Protein AF-A0A8S9ZSS0-F1 (afdb_monomer_lite)

Structure (mmCIF, N/CA/C/O backbone):
data_AF-A0A8S9ZSS0-F1
#
_entry.id   AF-A0A8S9ZSS0-F1
#
loop_
_atom_site.group_PDB
_atom_site.id
_atom_site.type_symbol
_atom_site.label_atom_id
_atom_site.label_alt_id
_atom_site.label_comp_id
_atom_site.label_asym_id
_atom_site.label_entity_id
_atom_site.label_seq_id
_atom_site.pdbx_PDB_ins_code
_atom_site.Cartn_x
_atom_site.Cartn_y
_atom_site.Cartn_z
_atom_site.occupancy
_atom_site.B_iso_or_equiv
_atom_site.auth_seq_id
_atom_site.auth_comp_id
_atom_site.auth_asym_id
_atom_site.auth_atom_id
_atom_site.pdbx_PDB_model_num
ATOM 1 N N . MET A 1 1 ? -9.602 -4.723 23.140 1.00 51.44 1 MET A N 1
ATOM 2 C CA . MET A 1 1 ? -9.458 -6.095 22.594 1.00 51.44 1 MET A CA 1
ATOM 3 C C . MET A 1 1 ? -10.737 -6.659 21.967 1.00 51.44 1 MET A C 1
ATOM 5 O O . MET A 1 1 ? -10.639 -7.654 21.267 1.00 51.44 1 MET A O 1
ATOM 9 N N . GLY A 1 2 ? -11.924 -6.061 22.169 1.00 63.06 2 GLY A N 1
ATOM 10 C CA . GLY A 1 2 ? -13.158 -6.541 21.520 1.00 63.06 2 GLY A CA 1
ATOM 11 C C . GLY A 1 2 ? -13.645 -7.919 21.994 1.00 63.06 2 GLY A C 1
ATOM 12 O O . GLY A 1 2 ? -14.457 -8.534 21.308 1.00 63.06 2 GLY A O 1
ATOM 13 N N . LEU A 1 3 ? -13.120 -8.388 23.135 1.00 73.75 3 LEU A N 1
ATOM 14 C CA . LEU A 1 3 ? -13.462 -9.658 23.790 1.00 73.75 3 LEU A CA 1
ATOM 15 C C . LEU A 1 3 ? -14.706 -9.527 24.683 1.00 73.75 3 LEU A C 1
ATOM 17 O O . LEU A 1 3 ? -15.488 -10.463 24.804 1.00 73.75 3 LEU A O 1
ATOM 21 N N . PHE A 1 4 ? -14.902 -8.348 25.273 1.00 79.50 4 PHE A N 1
ATOM 22 C CA . PHE A 1 4 ? -16.039 -8.028 26.132 1.00 79.50 4 PHE A CA 1
ATOM 23 C C . PHE A 1 4 ? -16.965 -7.051 25.411 1.00 79.50 4 PHE A C 1
ATOM 25 O O . PHE A 1 4 ? -16.493 -6.122 24.754 1.00 79.50 4 PHE A O 1
ATOM 32 N N . GLU A 1 5 ? -18.267 -7.274 25.540 1.00 78.62 5 GLU A N 1
ATOM 33 C CA . GLU A 1 5 ? -19.322 -6.388 25.039 1.00 78.62 5 GLU A CA 1
ATOM 34 C C . GLU A 1 5 ? -19.469 -5.162 25.948 1.00 78.62 5 GLU A C 1
ATOM 36 O O . GLU A 1 5 ? -19.600 -4.034 25.480 1.00 78.62 5 GLU A O 1
ATOM 41 N N . VAL A 1 6 ? -19.357 -5.379 27.262 1.00 78.44 6 VAL A N 1
ATOM 42 C CA . VAL A 1 6 ? -19.409 -4.329 28.281 1.00 78.44 6 VAL A CA 1
ATOM 43 C C . VAL A 1 6 ? -18.230 -4.504 29.229 1.00 78.44 6 VAL A C 1
ATOM 45 O O . VAL A 1 6 ? -17.994 -5.597 29.736 1.00 78.44 6 VAL A O 1
ATOM 48 N N . CYS A 1 7 ? -17.502 -3.422 29.496 1.00 80.88 7 CYS A N 1
ATOM 49 C CA . CYS A 1 7 ? -16.501 -3.348 30.556 1.00 80.88 7 CYS A CA 1
ATOM 50 C C . CYS A 1 7 ? -16.745 -2.057 31.339 1.00 80.88 7 CYS A C 1
ATOM 52 O O . CYS A 1 7 ? -16.500 -0.966 30.826 1.00 80.88 7 CYS A O 1
ATOM 54 N N . LYS A 1 8 ? -17.296 -2.175 32.551 1.00 83.50 8 LYS A N 1
ATOM 55 C CA . LYS A 1 8 ? -17.621 -1.032 33.412 1.00 83.50 8 LYS A CA 1
ATOM 56 C C . LYS A 1 8 ? -16.715 -1.042 34.644 1.00 83.50 8 LYS A C 1
ATOM 58 O O . LYS A 1 8 ? -16.839 -1.964 35.457 1.00 83.50 8 LYS A O 1
ATOM 63 N N . PRO A 1 9 ? -15.823 -0.050 34.809 1.00 86.06 9 PRO A N 1
ATOM 64 C CA . PRO A 1 9 ? -15.113 0.135 36.064 1.00 86.06 9 PRO A CA 1
ATOM 65 C C . PRO A 1 9 ? -16.071 0.713 37.111 1.00 86.06 9 PRO A C 1
ATOM 67 O O . PRO A 1 9 ? -16.811 1.657 36.839 1.00 86.06 9 PRO A O 1
ATOM 70 N N . LYS A 1 10 ? -16.056 0.152 38.315 1.00 81.88 10 LYS A N 1
ATOM 71 C CA . LYS A 1 10 ? -16.671 0.725 39.512 1.00 81.88 10 LYS A CA 1
ATOM 72 C C . LYS A 1 10 ? -15.552 1.061 40.480 1.00 81.88 10 LYS A C 1
ATOM 74 O O . LYS A 1 10 ? -14.814 0.166 40.886 1.00 81.88 10 LYS A O 1
ATOM 79 N N . ILE A 1 11 ? -15.414 2.340 40.797 1.00 83.38 11 ILE A N 1
ATOM 80 C CA . ILE A 1 11 ? -14.416 2.833 41.741 1.00 83.38 11 ILE A CA 1
ATOM 81 C C . ILE A 1 11 ? -15.140 3.054 43.061 1.00 83.38 11 ILE A C 1
ATOM 83 O O . ILE A 1 11 ? -16.063 3.861 43.132 1.00 83.38 11 ILE A O 1
ATOM 87 N N . ASP A 1 12 ? -14.752 2.292 44.072 1.00 77.75 12 ASP A N 1
ATOM 88 C CA . ASP A 1 12 ? -15.208 2.461 45.441 1.00 77.75 12 ASP A CA 1
ATOM 89 C C . ASP A 1 12 ? -14.224 3.378 46.174 1.00 77.75 12 ASP A C 1
ATOM 91 O O . ASP A 1 12 ? -13.022 3.098 46.212 1.00 77.75 12 ASP A O 1
ATOM 95 N N . VAL A 1 13 ? -14.743 4.492 46.689 1.00 78.69 13 VAL A N 1
ATOM 96 C CA . VAL A 1 13 ? -13.992 5.588 47.330 1.00 78.69 13 VAL A CA 1
ATOM 97 C C . VAL A 1 13 ? -14.312 5.650 48.832 1.00 78.69 13 VAL A C 1
ATOM 99 O O . VAL A 1 13 ? -14.089 6.658 49.489 1.00 78.69 13 VAL A O 1
ATOM 102 N N . SER A 1 14 ? -14.889 4.591 49.404 1.00 73.12 14 SER A N 1
ATOM 103 C CA . SER A 1 14 ? -15.323 4.589 50.806 1.00 73.12 14 SER A CA 1
ATOM 104 C C . SER A 1 14 ? -14.174 4.673 51.827 1.00 73.12 14 SER A C 1
ATOM 106 O O . SER A 1 14 ? -14.434 4.878 53.010 1.00 73.12 14 SER A O 1
ATOM 108 N N . GLY A 1 15 ? -12.917 4.482 51.407 1.00 70.19 15 GLY A N 1
ATOM 109 C CA . GLY A 1 15 ? -11.730 4.586 52.257 1.00 70.19 15 GLY A CA 1
ATOM 110 C C . GLY A 1 15 ? -11.147 6.003 52.304 1.00 70.19 15 GLY A C 1
ATOM 111 O O . GLY A 1 15 ? -11.120 6.709 51.303 1.00 70.19 15 GLY A O 1
ATOM 112 N N . VAL A 1 16 ? -10.616 6.406 53.465 1.00 67.38 16 VAL A N 1
ATOM 113 C CA . VAL A 1 16 ? -9.986 7.729 53.685 1.00 67.38 16 VAL A CA 1
ATOM 114 C C . VAL A 1 16 ? -8.688 7.903 52.867 1.00 67.38 16 VAL A C 1
ATOM 116 O O . VAL A 1 16 ? -8.303 9.028 52.556 1.00 67.38 16 VAL A O 1
ATOM 119 N N . SER A 1 17 ? -8.038 6.800 52.472 1.00 70.12 17 SER A N 1
ATOM 120 C CA . SER A 1 17 ? -6.813 6.774 51.649 1.00 70.12 17 SER A CA 1
ATOM 121 C C . SER A 1 17 ? -6.786 5.687 50.564 1.00 70.12 17 SER A C 1
ATOM 123 O O . SER A 1 17 ? -5.864 5.667 49.749 1.00 70.12 17 SER A O 1
ATOM 125 N N . ASP A 1 18 ? -7.783 4.798 50.534 1.00 75.44 18 ASP A N 1
ATOM 126 C CA . ASP A 1 18 ? -7.741 3.557 49.760 1.00 75.44 18 ASP A CA 1
ATOM 127 C C . ASP A 1 18 ? -8.903 3.512 48.763 1.00 75.44 18 ASP A C 1
ATOM 129 O O . ASP A 1 18 ? -10.058 3.748 49.121 1.00 75.44 18 ASP A O 1
ATOM 133 N N . TYR A 1 19 ? -8.594 3.166 47.511 1.00 79.25 19 TYR A N 1
ATOM 134 C CA . TYR A 1 19 ? -9.567 3.039 46.427 1.00 79.25 19 TYR A CA 1
ATOM 135 C C . TYR A 1 19 ? -9.617 1.588 45.945 1.00 79.25 19 TYR A C 1
ATOM 137 O O . TYR A 1 19 ? -8.583 0.998 45.629 1.00 79.25 19 TYR A O 1
ATOM 145 N N . SER A 1 20 ? -10.816 1.014 45.825 1.00 79.31 20 SER A N 1
ATOM 146 C CA . SER A 1 20 ? -11.012 -0.300 45.200 1.00 79.31 20 SER A CA 1
ATOM 147 C C . SER A 1 20 ? -11.605 -0.128 43.807 1.00 79.31 20 SER A C 1
ATOM 149 O O . SER A 1 20 ? -12.671 0.461 43.651 1.00 79.31 20 SER A O 1
ATOM 151 N N . VAL A 1 21 ? -10.943 -0.659 42.776 1.00 83.25 21 VAL A N 1
ATOM 152 C CA . VAL A 1 21 ? -11.470 -0.645 41.403 1.00 83.25 21 VAL A CA 1
ATOM 153 C C . VAL A 1 21 ? -11.973 -2.040 41.043 1.00 83.25 21 VAL A C 1
ATOM 155 O O . VAL A 1 21 ? -11.189 -2.969 40.859 1.00 83.25 21 VAL A O 1
ATOM 158 N N . LYS A 1 22 ? -13.292 -2.196 40.916 1.00 83.19 22 LYS A N 1
ATOM 159 C CA . LYS A 1 22 ? -13.945 -3.436 40.477 1.00 83.19 22 LYS A CA 1
ATOM 160 C C . LYS A 1 22 ? -14.383 -3.304 39.024 1.00 83.19 22 LYS A C 1
ATOM 162 O O . LYS A 1 22 ? -15.213 -2.461 38.696 1.00 83.19 22 LYS A O 1
ATOM 167 N N . PHE A 1 23 ? -13.884 -4.168 38.148 1.00 85.62 23 PHE A N 1
ATOM 168 C CA . PHE A 1 23 ? -14.347 -4.237 36.762 1.00 85.62 23 PHE A CA 1
ATOM 169 C C . PHE A 1 23 ? -15.504 -5.230 36.648 1.00 85.62 23 PHE A C 1
ATOM 171 O O . PHE A 1 23 ? -15.343 -6.414 36.928 1.00 85.62 23 PHE A O 1
ATOM 178 N N . THR A 1 24 ? -16.678 -4.756 36.230 1.00 85.50 24 THR A N 1
ATOM 179 C CA . THR A 1 24 ? -17.786 -5.630 35.820 1.00 85.50 24 THR A CA 1
ATOM 180 C C . THR A 1 24 ? -17.705 -5.816 34.310 1.00 85.50 24 THR A C 1
ATOM 182 O O . THR A 1 24 ? -17.821 -4.838 33.565 1.00 85.50 24 THR A O 1
ATOM 185 N N . VAL A 1 25 ? -17.482 -7.051 33.858 1.00 86.75 25 VAL A N 1
ATOM 186 C CA . VAL A 1 25 ? -17.326 -7.383 32.436 1.00 86.75 25 VAL A CA 1
ATOM 187 C C . VAL A 1 25 ? -18.418 -8.338 31.967 1.00 86.75 25 VAL A C 1
ATOM 189 O O . VAL A 1 25 ? -18.819 -9.237 32.699 1.00 86.75 25 VAL A O 1
ATOM 192 N N . GLN A 1 26 ? -18.888 -8.145 30.737 1.00 83.81 26 GLN A N 1
ATOM 193 C CA . GLN A 1 26 ? -19.781 -9.063 30.032 1.00 83.81 26 GLN A CA 1
ATOM 194 C C . GLN A 1 26 ? -19.060 -9.569 28.786 1.00 83.81 26 GLN A C 1
ATOM 196 O O . GLN A 1 26 ? -18.655 -8.771 27.936 1.00 83.81 26 GLN A O 1
ATOM 201 N N . GLU A 1 27 ? -18.875 -10.885 28.682 1.00 80.00 27 GLU A N 1
ATOM 202 C CA . GLU A 1 27 ? -18.240 -11.498 27.516 1.00 80.00 27 GLU A CA 1
ATOM 203 C C . GLU A 1 27 ? -19.100 -11.317 26.264 1.00 80.00 27 GLU A C 1
ATOM 205 O O . GLU A 1 27 ? -20.332 -11.325 26.316 1.00 80.00 27 GLU A O 1
ATOM 210 N N . ASN A 1 28 ? -18.437 -11.125 25.125 1.00 77.50 28 ASN A N 1
ATOM 211 C CA . ASN A 1 28 ? -19.121 -11.021 23.851 1.00 77.50 28 ASN A CA 1
ATOM 212 C C . ASN A 1 28 ? -19.767 -12.368 23.482 1.00 77.50 28 ASN A C 1
ATOM 214 O O . ASN A 1 28 ? -19.081 -13.339 23.163 1.00 77.50 28 ASN A O 1
ATOM 218 N N . LYS A 1 29 ? -21.104 -12.399 23.460 1.00 70.25 29 LYS A N 1
ATOM 219 C CA . LYS A 1 29 ? -21.906 -13.597 23.157 1.00 70.25 29 LYS A CA 1
ATOM 220 C C . LYS A 1 29 ? -21.751 -14.103 21.716 1.00 70.25 29 LYS A C 1
ATOM 222 O O . LYS A 1 29 ? -22.161 -15.221 21.421 1.00 70.25 29 LYS A O 1
ATOM 227 N N . ARG A 1 30 ? -21.171 -13.302 20.810 1.00 69.56 30 ARG A N 1
ATOM 228 C CA . ARG A 1 30 ? -20.897 -13.671 19.410 1.00 69.56 30 ARG A CA 1
ATOM 229 C C . ARG A 1 30 ? -19.385 -13.798 19.184 1.00 69.56 30 ARG A C 1
ATOM 231 O O . ARG A 1 30 ? -18.750 -12.837 18.739 1.00 69.56 30 ARG A O 1
ATOM 238 N N . PRO A 1 31 ? -18.784 -14.969 19.468 1.00 71.19 31 PRO A N 1
ATOM 239 C CA . PRO A 1 31 ? -17.342 -15.166 19.328 1.00 71.19 31 PRO A CA 1
ATOM 240 C C . PRO A 1 31 ? -16.890 -15.231 17.864 1.00 71.19 31 PRO A C 1
ATOM 242 O O . PRO A 1 31 ? -15.701 -15.074 17.594 1.00 71.19 31 PRO A O 1
ATOM 245 N N . VAL A 1 32 ? -17.816 -15.456 16.924 1.00 83.56 32 VAL A N 1
ATOM 246 C CA . VAL A 1 32 ? -17.551 -15.503 15.482 1.00 83.56 32 VAL A CA 1
ATOM 247 C C . VAL A 1 32 ? -18.077 -14.232 14.816 1.00 83.56 32 VAL A C 1
ATOM 249 O O . VAL A 1 32 ? -19.241 -13.870 14.977 1.00 83.56 32 VAL A O 1
ATOM 252 N N . LYS A 1 33 ? -17.210 -13.568 14.053 1.00 85.75 33 LYS A N 1
ATOM 253 C CA . LYS A 1 33 ? -17.504 -12.398 13.227 1.00 85.75 33 LYS A CA 1
ATOM 254 C C . LYS A 1 33 ? -17.324 -12.775 11.764 1.00 85.75 33 LYS A C 1
ATOM 256 O O . LYS A 1 33 ? -16.240 -13.197 11.368 1.00 85.75 33 LYS A O 1
ATOM 261 N N . LEU A 1 34 ? -18.386 -12.619 10.987 1.00 85.50 34 LEU A N 1
ATOM 262 C CA . LEU A 1 34 ? -18.379 -12.785 9.540 1.00 85.50 34 LEU A CA 1
ATOM 263 C C . LEU A 1 34 ? -18.427 -11.398 8.911 1.00 85.50 34 LEU A C 1
ATOM 265 O O . LEU A 1 34 ? -19.345 -10.632 9.188 1.00 85.50 34 LEU A O 1
ATOM 269 N N . ASN A 1 35 ? -17.437 -11.089 8.085 1.00 79.44 35 ASN A N 1
ATOM 270 C CA . ASN A 1 35 ? -17.334 -9.829 7.371 1.00 79.44 35 ASN A CA 1
ATOM 271 C C . ASN A 1 35 ? -17.254 -10.122 5.877 1.00 79.44 35 ASN A C 1
ATOM 273 O O . ASN A 1 35 ? -16.464 -10.959 5.450 1.00 79.44 35 ASN A O 1
ATOM 277 N N . ILE A 1 36 ? -18.033 -9.403 5.082 1.00 76.94 36 ILE A N 1
ATOM 278 C CA . ILE A 1 36 ? -17.883 -9.390 3.629 1.00 76.94 36 ILE A CA 1
ATOM 279 C C . ILE A 1 36 ? -17.089 -8.131 3.288 1.00 76.94 36 ILE A C 1
ATOM 281 O O . ILE A 1 36 ? -17.437 -7.035 3.727 1.00 76.94 36 ILE A O 1
ATOM 285 N N . LYS A 1 37 ? -15.996 -8.291 2.545 1.00 66.88 37 LYS A N 1
ATOM 286 C CA . LYS A 1 37 ? -15.116 -7.209 2.111 1.00 66.88 37 LYS A CA 1
ATOM 287 C C . LYS A 1 37 ? -15.074 -7.211 0.590 1.00 66.88 37 LYS A C 1
ATOM 289 O O . LYS A 1 37 ? -14.599 -8.163 -0.008 1.00 66.88 37 LYS A O 1
ATOM 294 N N . MET A 1 38 ? -15.538 -6.145 -0.044 1.00 62.72 38 MET A N 1
ATOM 295 C CA . MET A 1 38 ? -15.052 -5.806 -1.385 1.00 62.72 38 MET A CA 1
ATOM 296 C C . MET A 1 38 ? -13.798 -4.942 -1.221 1.00 62.72 38 MET A C 1
ATOM 298 O O . MET A 1 38 ? -13.635 -4.344 -0.162 1.00 62.72 38 MET A O 1
ATOM 302 N N . GLU A 1 39 ? -12.888 -4.940 -2.187 1.00 59.22 39 GLU A N 1
ATOM 303 C CA . GLU A 1 39 ? -11.646 -4.158 -2.212 1.00 59.22 39 GLU A CA 1
ATOM 304 C C . GLU A 1 39 ? -11.293 -3.852 -3.673 1.00 59.22 39 GLU A C 1
ATOM 306 O O . GLU A 1 39 ? -11.527 -4.680 -4.545 1.00 59.22 39 GLU A O 1
ATOM 311 N N . MET A 1 40 ? -10.768 -2.666 -3.987 1.00 55.16 40 MET A N 1
ATOM 312 C CA . MET A 1 40 ? -10.372 -2.314 -5.358 1.00 55.16 40 MET A CA 1
ATOM 313 C C . MET A 1 40 ? -8.901 -1.940 -5.425 1.00 55.16 40 MET A C 1
ATOM 315 O O . MET A 1 40 ? -8.552 -0.809 -5.101 1.00 55.16 40 MET A O 1
ATOM 319 N N . LYS A 1 41 ? -8.052 -2.837 -5.928 1.00 58.22 41 LYS A N 1
ATOM 320 C CA . LYS A 1 41 ? -6.620 -2.591 -6.114 1.00 58.22 41 LYS A CA 1
ATOM 321 C C . LYS A 1 41 ? -6.378 -1.298 -6.897 1.00 58.22 41 LYS A C 1
ATOM 323 O O . LYS A 1 41 ? -7.167 -0.901 -7.753 1.00 58.22 41 LYS A O 1
ATOM 328 N N . THR A 1 42 ? -5.225 -0.679 -6.668 1.00 49.19 42 THR A N 1
ATOM 329 C CA . THR A 1 42 ? -4.750 0.541 -7.346 1.00 49.19 42 THR A CA 1
ATOM 330 C C . THR A 1 42 ? -4.756 0.441 -8.871 1.00 49.19 42 THR A C 1
ATOM 332 O O . THR A 1 42 ? -4.948 1.426 -9.574 1.00 49.19 42 THR A O 1
ATOM 335 N N . SER A 1 43 ? -4.592 -0.775 -9.387 1.00 51.66 43 SER A N 1
ATOM 336 C CA . SER A 1 43 ? -4.699 -1.116 -10.802 1.00 51.66 43 SER A CA 1
ATOM 337 C C . SER A 1 43 ? -6.138 -0.998 -11.347 1.00 51.66 43 SER A C 1
ATOM 339 O O . SER A 1 43 ? -6.371 -1.073 -12.552 1.00 51.66 43 SER A O 1
ATOM 341 N N . GLY A 1 44 ? -7.143 -0.819 -10.495 1.00 56.12 44 GLY A N 1
ATOM 342 C CA . GLY A 1 44 ? -8.560 -0.853 -10.848 1.00 56.12 44 GLY A CA 1
ATOM 343 C C . GLY A 1 44 ? -9.133 -2.269 -10.938 1.00 56.12 44 GLY A C 1
ATOM 344 O O . GLY A 1 44 ? -10.189 -2.448 -11.548 1.00 56.12 44 GLY A O 1
ATOM 345 N N . ASP A 1 45 ? -8.447 -3.280 -10.399 1.00 63.00 45 ASP A N 1
ATOM 346 C CA . ASP A 1 45 ? -9.023 -4.616 -10.194 1.00 63.00 45 ASP A CA 1
ATOM 347 C C . ASP A 1 45 ? -9.901 -4.603 -8.947 1.00 63.00 45 ASP A C 1
ATOM 349 O O . ASP A 1 45 ? -9.551 -3.968 -7.961 1.00 63.00 45 ASP A O 1
ATOM 353 N N . THR A 1 46 ? -11.068 -5.243 -9.001 1.00 65.00 46 THR A N 1
ATOM 354 C CA . THR A 1 46 ? -11.947 -5.368 -7.832 1.00 65.00 46 THR A CA 1
ATOM 355 C C . THR A 1 46 ? -11.876 -6.787 -7.314 1.00 65.00 46 THR A C 1
ATOM 357 O O . THR A 1 46 ? -12.183 -7.699 -8.073 1.00 65.00 46 THR A O 1
ATOM 360 N N . ASP A 1 47 ? -11.565 -6.951 -6.039 1.00 71.31 47 ASP A N 1
ATOM 361 C CA . ASP A 1 47 ? -11.598 -8.211 -5.320 1.00 71.31 47 ASP A CA 1
ATOM 362 C C . ASP A 1 47 ? -12.816 -8.219 -4.388 1.00 71.31 47 ASP A C 1
ATOM 364 O O . ASP A 1 47 ? -13.104 -7.247 -3.693 1.00 71.31 47 ASP A O 1
ATOM 368 N N . ALA A 1 48 ? -13.566 -9.312 -4.377 1.00 78.81 48 ALA A N 1
ATOM 369 C CA . ALA A 1 48 ? -14.628 -9.562 -3.412 1.00 78.81 48 ALA A CA 1
ATOM 370 C C . ALA A 1 48 ? -14.207 -10.716 -2.511 1.00 78.81 48 ALA A C 1
ATOM 372 O O . ALA A 1 48 ? -13.685 -11.722 -2.987 1.00 78.81 48 ALA A O 1
ATOM 373 N N . GLY A 1 49 ? -14.425 -10.583 -1.212 1.00 81.94 49 GLY A N 1
ATOM 374 C CA . GLY A 1 49 ? -13.972 -11.549 -0.236 1.00 81.94 49 GLY A CA 1
ATOM 375 C C . GLY A 1 49 ? -14.841 -11.638 1.003 1.00 81.94 49 GLY A C 1
ATOM 376 O O . GLY A 1 49 ? -15.666 -10.777 1.301 1.00 81.94 49 GLY A O 1
ATOM 377 N N . ILE A 1 50 ? -14.650 -12.734 1.718 1.00 86.50 50 ILE A N 1
ATOM 378 C CA . ILE A 1 50 ? -15.340 -13.088 2.945 1.00 86.50 50 ILE A CA 1
ATOM 379 C C . ILE A 1 50 ? -14.269 -13.406 3.982 1.00 86.50 50 ILE A C 1
ATOM 381 O O . ILE A 1 50 ? -13.332 -14.166 3.731 1.00 86.50 50 ILE A O 1
ATOM 385 N N . THR A 1 51 ? -14.436 -12.826 5.160 1.00 89.38 51 THR A N 1
ATOM 386 C CA . THR A 1 51 ? -13.581 -13.016 6.322 1.00 89.38 51 THR A CA 1
ATOM 387 C C . THR A 1 51 ? -14.411 -13.602 7.453 1.00 89.38 51 THR A C 1
ATOM 389 O O . THR A 1 51 ? -15.395 -13.005 7.886 1.00 89.38 51 THR A O 1
ATOM 392 N N . ALA A 1 52 ? -13.996 -14.750 7.971 1.00 92.12 52 ALA A N 1
ATOM 393 C CA . ALA A 1 52 ? -14.574 -15.375 9.150 1.00 92.12 52 ALA A CA 1
ATOM 394 C C . ALA A 1 52 ? -13.544 -15.363 10.280 1.00 92.12 52 ALA A C 1
ATOM 396 O O . ALA A 1 52 ? -12.542 -16.070 10.219 1.00 92.12 52 ALA A O 1
ATOM 397 N N . ARG A 1 53 ? -13.784 -14.573 11.328 1.00 91.19 53 ARG A N 1
ATOM 398 C CA . ARG A 1 53 ? -12.899 -14.458 12.492 1.00 91.19 53 ARG A CA 1
ATOM 399 C C . ARG A 1 53 ? -13.570 -15.021 13.733 1.00 91.19 53 ARG A C 1
ATOM 401 O O . ARG A 1 53 ? -14.632 -14.546 14.119 1.00 91.19 53 ARG A O 1
ATOM 408 N N . ARG A 1 54 ? -12.916 -15.953 14.421 1.00 90.88 54 ARG A N 1
ATOM 409 C CA . ARG A 1 54 ? -13.294 -16.391 15.768 1.00 90.88 54 ARG A CA 1
ATOM 410 C C . ARG A 1 54 ? -12.317 -15.833 16.792 1.00 90.88 54 ARG A C 1
ATOM 412 O O . ARG A 1 54 ? -11.126 -16.124 16.729 1.00 90.88 54 ARG A O 1
ATOM 419 N N . THR A 1 55 ? -12.818 -15.052 17.741 1.00 88.38 55 THR A N 1
ATOM 420 C CA . THR A 1 55 ? -12.037 -14.522 18.866 1.00 88.38 55 THR A CA 1
ATOM 421 C C . THR A 1 55 ? -12.204 -15.385 20.113 1.00 88.38 55 THR A C 1
ATOM 423 O O . THR A 1 55 ? -13.234 -16.029 20.289 1.00 88.38 55 THR A O 1
ATOM 426 N N . ASN A 1 56 ? -11.209 -15.344 20.993 1.00 85.25 56 ASN A N 1
ATOM 427 C CA . ASN A 1 56 ? -11.155 -16.028 22.281 1.00 85.25 56 ASN A CA 1
ATOM 428 C C . ASN A 1 56 ? -11.277 -17.564 22.224 1.00 85.25 56 ASN A C 1
ATOM 430 O O . ASN A 1 56 ? -12.001 -18.154 23.017 1.00 85.25 56 ASN A O 1
ATOM 434 N N . ILE A 1 57 ? -10.584 -18.235 21.294 1.00 86.12 57 ILE A N 1
ATOM 435 C CA . ILE A 1 57 ? -10.761 -19.689 21.060 1.00 86.12 57 ILE A CA 1
ATOM 436 C C . ILE A 1 57 ? -10.510 -20.527 22.323 1.00 86.12 57 ILE A C 1
ATOM 438 O O . ILE A 1 57 ? -11.274 -21.449 22.595 1.00 86.12 57 ILE A O 1
ATOM 442 N N . PHE A 1 58 ? -9.464 -20.195 23.087 1.00 85.62 58 PHE A N 1
ATOM 443 C CA . PHE A 1 58 ? -9.063 -20.923 24.296 1.00 85.62 58 PHE A CA 1
ATOM 444 C C . PHE A 1 58 ? -9.260 -20.109 25.583 1.00 85.62 58 PHE A C 1
ATOM 446 O O . PHE A 1 58 ? -8.675 -20.435 26.615 1.00 85.62 58 PHE A O 1
ATOM 453 N N . GLY A 1 59 ? -10.040 -19.025 25.536 1.00 82.44 59 GLY A N 1
ATOM 454 C CA . GLY A 1 59 ? -10.275 -18.173 26.705 1.00 82.44 59 GLY A CA 1
ATOM 455 C C . GLY A 1 59 ? -9.102 -17.259 27.094 1.00 82.44 59 GLY A C 1
ATOM 456 O O . GLY A 1 59 ? -9.166 -16.617 28.139 1.00 82.44 59 GLY A O 1
ATOM 457 N N . ARG A 1 60 ? -8.024 -17.188 26.296 1.00 83.19 60 ARG A N 1
ATOM 458 C CA . ARG A 1 60 ? -6.822 -16.378 26.583 1.00 83.19 60 ARG A CA 1
ATOM 459 C C . ARG A 1 60 ? -6.612 -15.234 25.583 1.00 83.19 60 ARG A C 1
ATOM 461 O O . ARG A 1 60 ? -5.516 -14.686 25.485 1.00 83.19 60 ARG A O 1
ATOM 468 N N . GLY A 1 61 ? -7.654 -14.853 24.843 1.00 82.50 61 GLY A N 1
ATOM 469 C CA . GLY A 1 61 ? -7.603 -13.762 23.867 1.00 82.50 61 GLY A CA 1
ATOM 470 C C . GLY A 1 61 ? -7.019 -14.137 22.500 1.00 82.50 61 GLY A C 1
ATOM 471 O O . GLY A 1 61 ? -6.799 -13.243 21.683 1.00 82.50 61 GLY A O 1
ATOM 472 N N . GLU A 1 62 ? -6.787 -15.426 22.218 1.00 89.81 62 GLU A N 1
ATOM 473 C CA . GLU A 1 62 ? -6.397 -15.888 20.880 1.00 89.81 62 GLU A CA 1
ATOM 474 C C . GLU A 1 62 ? -7.490 -15.626 19.842 1.00 89.81 62 GLU A C 1
ATOM 476 O O . GLU A 1 62 ? -8.680 -15.673 20.157 1.00 89.81 62 GLU A O 1
ATOM 481 N N . PHE A 1 63 ? -7.113 -15.440 18.578 1.00 90.94 63 PHE A N 1
ATOM 482 C CA . PHE A 1 63 ? -8.079 -15.478 17.482 1.00 90.94 63 PHE A CA 1
ATOM 483 C C . PHE A 1 63 ? -7.579 -16.313 16.310 1.00 90.94 63 PHE A C 1
ATOM 485 O O . PHE A 1 63 ? -6.376 -16.417 16.075 1.00 90.94 63 PHE A O 1
ATOM 492 N N . ALA A 1 64 ? -8.526 -16.870 15.562 1.00 94.12 64 ALA A N 1
ATOM 493 C CA . ALA A 1 64 ? -8.287 -17.436 14.245 1.00 94.12 64 ALA A CA 1
ATOM 494 C C . ALA A 1 64 ? -9.166 -16.724 13.223 1.00 94.12 64 ALA A C 1
ATOM 496 O O . ALA A 1 64 ? -10.309 -16.367 13.512 1.00 94.12 64 ALA A O 1
ATOM 497 N N . GLU A 1 65 ? -8.630 -16.516 12.034 1.00 94.06 65 GLU A N 1
ATOM 498 C CA . GLU A 1 65 ? -9.294 -15.845 10.933 1.00 94.06 65 GLU A CA 1
ATOM 499 C C . GLU A 1 65 ? -9.068 -16.614 9.635 1.00 94.06 65 GLU A C 1
ATOM 501 O O . GLU A 1 65 ? -7.939 -16.959 9.295 1.00 94.06 65 GLU A O 1
ATOM 506 N N . LEU A 1 66 ? -10.156 -16.867 8.918 1.00 94.88 66 LEU A N 1
ATOM 507 C CA . LEU A 1 66 ? -10.160 -17.363 7.551 1.00 94.88 66 LEU A CA 1
ATOM 508 C C . LEU A 1 66 ? -10.531 -16.212 6.627 1.00 94.88 66 LEU A C 1
ATOM 510 O O . LEU A 1 66 ? -11.539 -15.546 6.848 1.00 94.88 66 LEU A O 1
ATOM 514 N N . ASN A 1 67 ? -9.733 -16.013 5.590 1.00 92.50 67 ASN A N 1
ATOM 515 C CA . ASN A 1 67 ? -9.919 -14.996 4.570 1.00 92.50 67 ASN A CA 1
ATOM 516 C C . ASN A 1 67 ? -9.972 -15.677 3.208 1.00 92.50 67 ASN A C 1
ATOM 518 O O . ASN A 1 67 ? -9.075 -16.439 2.858 1.00 92.50 67 ASN A O 1
ATOM 522 N N . TYR A 1 68 ? -11.004 -15.385 2.432 1.00 92.12 68 TYR A N 1
ATOM 523 C CA . TYR A 1 68 ? -11.083 -15.756 1.027 1.00 92.12 68 TYR A CA 1
ATOM 524 C C . TYR A 1 68 ? -11.430 -14.511 0.227 1.00 92.12 68 TYR A C 1
ATOM 526 O O . TYR A 1 68 ? -12.412 -13.854 0.552 1.00 92.12 68 TYR A O 1
ATOM 534 N N . SER A 1 69 ? -10.665 -14.180 -0.807 1.00 88.44 69 SER A N 1
ATOM 535 C CA . SER A 1 69 ? -11.014 -13.128 -1.759 1.00 88.44 69 SER A CA 1
ATOM 536 C C . SER A 1 69 ? -10.729 -13.557 -3.192 1.00 88.44 69 SER A C 1
ATOM 538 O O . SER A 1 69 ? -9.838 -14.362 -3.455 1.00 88.44 69 SER A O 1
ATOM 540 N N . LYS A 1 70 ? -11.515 -13.033 -4.130 1.00 86.06 70 LYS A N 1
ATOM 541 C CA . LYS A 1 70 ? -11.422 -13.316 -5.560 1.00 86.06 70 LYS A CA 1
ATOM 542 C C . LYS A 1 70 ? -11.622 -12.039 -6.368 1.00 86.06 70 LYS A C 1
ATOM 544 O O . LYS A 1 70 ? -12.580 -11.303 -6.136 1.00 86.06 70 LYS A O 1
ATOM 549 N N . GLY A 1 71 ? -10.752 -11.821 -7.344 1.00 80.69 71 GLY A N 1
ATOM 550 C CA . GLY A 1 71 ? -10.862 -10.763 -8.333 1.00 80.69 71 GLY A CA 1
ATOM 551 C C . GLY A 1 71 ? -12.025 -10.999 -9.296 1.00 80.69 71 GLY A C 1
ATOM 552 O O . GLY A 1 71 ? -12.235 -12.103 -9.791 1.00 80.69 71 GLY A O 1
ATOM 553 N N . ILE A 1 72 ? -12.793 -9.945 -9.557 1.00 73.50 72 ILE A N 1
ATOM 554 C CA . ILE A 1 72 ? -13.990 -9.947 -10.410 1.00 73.50 72 ILE A CA 1
ATOM 555 C C . ILE A 1 72 ? -13.621 -9.883 -11.903 1.00 73.50 72 ILE A C 1
ATOM 557 O O . ILE A 1 72 ? -14.395 -10.320 -12.748 1.00 73.50 72 ILE A O 1
ATOM 561 N N . LYS A 1 73 ? -12.450 -9.334 -12.245 1.00 70.56 73 LYS A N 1
ATOM 562 C CA . LYS A 1 73 ? -11.977 -9.234 -13.635 1.00 70.56 73 LYS A CA 1
ATOM 563 C C . LYS A 1 73 ? -11.424 -10.565 -14.153 1.00 70.56 73 LYS A C 1
ATOM 565 O O . LYS A 1 73 ? -11.148 -11.471 -13.379 1.00 70.56 73 LYS A O 1
ATOM 570 N N . GLU A 1 74 ? -11.232 -10.653 -15.467 1.00 57.16 74 GLU A N 1
ATOM 571 C CA . GLU A 1 74 ? -10.808 -11.870 -16.178 1.00 57.16 74 GLU A CA 1
ATOM 572 C C . GLU A 1 74 ? -9.433 -12.402 -15.720 1.00 57.16 74 GLU A C 1
ATOM 574 O O . GLU A 1 74 ? -9.257 -13.606 -15.574 1.00 57.16 74 GLU A O 1
ATOM 579 N N . HIS A 1 75 ? -8.506 -11.509 -15.349 1.00 65.19 75 HIS A N 1
ATOM 580 C CA . HIS A 1 75 ? -7.240 -11.838 -14.662 1.00 65.19 75 HIS A CA 1
ATOM 581 C C . HIS A 1 75 ? -7.327 -11.651 -13.135 1.00 65.19 75 HIS A C 1
ATOM 583 O O . HIS A 1 75 ? -6.367 -11.266 -12.466 1.00 65.19 75 HIS A O 1
ATOM 589 N N . GLY A 1 76 ? -8.521 -11.844 -12.580 1.00 66.88 76 GLY A N 1
ATOM 590 C CA . GLY A 1 76 ? -8.817 -11.692 -11.166 1.00 66.88 76 GLY A CA 1
ATOM 591 C C . GLY A 1 76 ? -8.178 -12.803 -10.349 1.00 66.88 76 GLY A C 1
ATOM 592 O O . GLY A 1 76 ? -8.667 -13.932 -10.316 1.00 66.88 76 GLY A O 1
ATOM 593 N N . GLY A 1 77 ? -7.092 -12.460 -9.665 1.00 79.06 77 GLY A N 1
ATOM 594 C CA . GLY A 1 77 ? -6.425 -13.325 -8.705 1.00 79.06 77 GLY A CA 1
ATOM 595 C C . GLY A 1 77 ? -7.348 -13.829 -7.593 1.00 79.06 77 GLY A C 1
ATOM 596 O O . GLY A 1 77 ? -8.389 -13.237 -7.316 1.00 79.06 77 GLY A O 1
ATOM 597 N N . TYR A 1 78 ? -6.977 -14.914 -6.921 1.00 87.12 78 TYR A N 1
ATOM 598 C CA . TYR A 1 78 ? -7.652 -15.350 -5.699 1.00 87.12 78 TYR A CA 1
ATOM 599 C C . TYR A 1 78 ? -6.654 -15.428 -4.552 1.00 87.12 78 TYR A C 1
ATOM 601 O O . TYR A 1 78 ? -5.506 -15.828 -4.739 1.00 87.12 78 TYR A O 1
ATOM 609 N N . ASN A 1 79 ? -7.123 -15.084 -3.361 1.00 89.19 79 ASN A N 1
ATOM 610 C CA . ASN A 1 79 ? -6.381 -15.181 -2.122 1.00 89.19 79 ASN A CA 1
ATOM 611 C C . ASN A 1 79 ? -7.180 -16.037 -1.142 1.00 89.19 79 ASN A C 1
ATOM 613 O O . ASN A 1 79 ? -8.362 -15.802 -0.899 1.00 89.19 79 ASN A O 1
ATOM 617 N N . PHE A 1 80 ? -6.531 -17.040 -0.578 1.00 93.31 80 PHE A N 1
ATOM 618 C CA . PHE A 1 80 ? -7.044 -17.831 0.522 1.00 93.31 80 PHE A CA 1
ATOM 619 C C . PHE A 1 80 ? -6.024 -17.782 1.650 1.00 93.31 80 PHE A C 1
ATOM 621 O O . PHE A 1 80 ? -4.873 -18.153 1.448 1.00 93.31 80 PHE A O 1
ATOM 628 N N . GLY A 1 81 ? -6.438 -17.353 2.836 1.00 94.12 81 GLY A N 1
ATOM 629 C CA . GLY A 1 81 ? -5.559 -17.179 3.981 1.00 94.12 81 GLY A CA 1
ATOM 630 C C . GLY A 1 81 ? -6.177 -17.697 5.269 1.00 94.12 81 GLY A C 1
ATOM 631 O O . GLY A 1 81 ? -7.340 -17.441 5.565 1.00 94.12 81 GLY A O 1
ATOM 632 N N . PHE A 1 82 ? -5.373 -18.375 6.073 1.00 96.44 82 PHE A N 1
ATOM 633 C CA . PHE A 1 82 ? -5.650 -18.691 7.463 1.00 96.44 82 PHE A CA 1
ATOM 634 C C . PHE A 1 82 ? -4.664 -17.937 8.351 1.00 96.44 82 PHE A C 1
ATOM 636 O O . PHE A 1 82 ? -3.458 -17.967 8.129 1.00 96.44 82 PHE A O 1
ATOM 643 N N . THR A 1 83 ? -5.176 -17.262 9.368 1.00 95.62 83 THR A N 1
ATOM 644 C CA . THR A 1 83 ? -4.394 -16.505 10.342 1.00 95.62 83 THR A CA 1
ATOM 645 C C . THR A 1 83 ? -4.736 -16.984 11.739 1.00 95.62 83 THR A C 1
ATOM 647 O O . THR A 1 83 ? -5.904 -17.000 12.108 1.00 95.62 83 THR A O 1
ATOM 650 N N . ALA A 1 84 ? -3.730 -17.305 12.544 1.00 95.38 84 ALA A N 1
ATOM 651 C CA . ALA A 1 84 ? -3.875 -17.577 13.966 1.00 95.38 84 ALA A CA 1
ATOM 652 C C . ALA A 1 84 ? -2.988 -16.622 14.767 1.00 95.38 84 ALA A C 1
ATOM 654 O O . ALA A 1 84 ? -1.800 -16.485 14.479 1.00 95.38 84 ALA A O 1
ATOM 655 N N . LEU A 1 85 ? -3.552 -15.975 15.786 1.00 92.75 85 LEU A N 1
ATOM 656 C CA . LEU A 1 85 ? -2.827 -15.096 16.699 1.00 92.75 85 LEU A CA 1
ATOM 657 C C . LEU A 1 85 ? -2.911 -15.635 18.121 1.00 92.75 85 LEU A C 1
ATOM 659 O O . LEU A 1 85 ? -4.003 -15.894 18.633 1.00 92.75 85 LEU A O 1
ATOM 663 N N . LYS A 1 86 ? -1.755 -15.713 18.783 1.00 92.31 86 LYS A N 1
ATOM 664 C CA . LYS A 1 86 ? -1.638 -15.996 20.210 1.00 92.31 86 LYS A CA 1
ATOM 665 C C . LYS A 1 86 ? -0.960 -14.819 20.924 1.00 92.31 86 LYS A C 1
ATOM 667 O O . LYS A 1 86 ? 0.219 -14.565 20.673 1.00 92.31 86 LYS A O 1
ATOM 672 N N . PRO A 1 87 ? -1.667 -14.090 21.804 1.00 88.56 87 PRO A N 1
ATOM 673 C CA . PRO A 1 87 ? -1.036 -13.069 22.627 1.00 88.56 87 PRO A CA 1
ATOM 674 C C . PRO A 1 87 ? -0.211 -13.725 23.741 1.00 88.56 87 PRO A C 1
ATOM 676 O O . PRO A 1 87 ? -0.608 -14.758 24.289 1.00 88.56 87 PRO A O 1
ATOM 679 N N . PHE A 1 88 ? 0.924 -13.127 24.095 1.00 84.94 88 PHE A N 1
ATOM 680 C CA . PHE A 1 88 ? 1.635 -13.503 25.311 1.00 84.94 88 PHE A CA 1
ATOM 681 C C . PHE A 1 88 ? 0.996 -12.766 26.488 1.00 84.94 88 PHE A C 1
ATOM 683 O O . PHE A 1 88 ? 0.830 -11.548 26.472 1.00 84.94 88 PHE A O 1
ATOM 690 N N . LEU A 1 89 ? 0.570 -13.525 27.495 1.00 72.69 89 LEU A N 1
ATOM 691 C CA . LEU A 1 89 ? -0.007 -12.973 28.715 1.00 72.69 89 LEU A CA 1
ATOM 692 C C . LEU A 1 89 ? 1.141 -12.641 29.674 1.00 72.69 89 LEU A C 1
ATOM 694 O O . LEU A 1 89 ? 1.867 -13.541 30.092 1.00 72.69 89 LEU A O 1
ATOM 698 N N . GLY A 1 90 ? 1.320 -11.363 30.006 1.00 66.19 90 GLY A N 1
ATOM 699 C CA . GLY A 1 90 ? 2.392 -10.903 30.884 1.00 66.19 90 GLY A CA 1
ATOM 700 C C . GLY A 1 90 ? 2.383 -9.389 31.107 1.00 66.19 90 GLY A C 1
ATOM 701 O O . GLY A 1 90 ? 1.541 -8.669 30.574 1.00 66.19 90 GLY A O 1
ATOM 702 N N . TRP A 1 91 ? 3.335 -8.924 31.917 1.00 59.25 91 TRP A N 1
ATOM 703 C CA . TRP A 1 91 ? 3.621 -7.511 32.203 1.00 59.25 91 TRP A CA 1
ATOM 704 C C . TRP A 1 91 ? 4.257 -6.780 31.007 1.00 59.25 91 TRP A C 1
ATOM 706 O O . TRP A 1 91 ? 4.233 -5.550 30.938 1.00 59.25 91 TRP A O 1
ATOM 716 N N . GLU A 1 92 ? 4.791 -7.532 30.043 1.00 55.56 92 GLU A N 1
ATOM 717 C CA . GLU A 1 92 ? 5.304 -7.004 28.785 1.00 55.56 92 GLU A CA 1
ATOM 718 C C . GLU A 1 92 ? 4.149 -6.539 27.885 1.00 55.56 92 GLU A C 1
ATOM 720 O O . GLU A 1 92 ? 3.224 -7.283 27.554 1.00 55.56 92 GLU A O 1
ATOM 725 N N . LYS A 1 93 ? 4.195 -5.259 27.499 1.00 59.41 93 LYS A N 1
ATOM 726 C CA . LYS A 1 93 ? 3.172 -4.578 26.697 1.00 59.41 93 LYS A CA 1
ATOM 727 C C . LYS A 1 93 ? 2.927 -5.302 25.361 1.00 59.41 93 LYS A C 1
ATOM 729 O O . LYS A 1 93 ? 3.717 -5.166 24.435 1.00 59.41 93 LYS A O 1
ATOM 734 N N . TYR A 1 94 ? 1.775 -5.966 25.240 1.00 66.56 94 TYR A N 1
ATOM 735 C CA . TYR A 1 94 ? 1.141 -6.426 23.991 1.00 66.56 94 TYR A CA 1
ATOM 736 C C . TYR A 1 94 ? 2.046 -7.192 23.007 1.00 66.56 94 TYR A C 1
ATOM 738 O O . TYR A 1 94 ? 1.927 -7.009 21.790 1.00 66.56 94 TYR A O 1
ATOM 746 N N . SER A 1 95 ? 2.921 -8.067 23.503 1.00 85.06 95 SER A N 1
ATOM 747 C CA . SER A 1 95 ? 3.638 -9.000 22.636 1.00 85.06 95 SER A CA 1
ATOM 748 C C . SER A 1 95 ? 2.710 -10.125 22.158 1.00 85.06 95 SER A C 1
ATOM 750 O O . SER A 1 95 ? 1.809 -10.583 22.868 1.00 85.06 95 SER A O 1
ATOM 752 N N . ASN A 1 96 ? 2.871 -10.557 20.910 1.00 90.06 96 ASN A N 1
ATOM 753 C CA . ASN A 1 96 ? 2.087 -11.656 20.350 1.00 90.06 96 ASN A CA 1
ATOM 754 C C . ASN A 1 96 ? 2.863 -12.405 19.269 1.00 90.06 96 ASN A C 1
ATOM 756 O O . ASN A 1 96 ? 3.792 -11.872 18.662 1.00 90.06 96 ASN A O 1
ATOM 760 N N . ILE A 1 97 ? 2.450 -13.645 19.031 1.00 93.31 97 ILE A N 1
ATOM 761 C CA . ILE A 1 97 ? 2.899 -14.443 17.899 1.00 93.31 97 ILE A CA 1
ATOM 762 C C . ILE A 1 97 ? 1.726 -14.679 16.954 1.00 93.31 97 ILE A C 1
ATOM 764 O O . ILE A 1 97 ? 0.601 -14.967 17.371 1.00 93.31 97 ILE A O 1
ATOM 768 N N . THR A 1 98 ? 2.000 -14.535 15.669 1.00 94.69 98 THR A N 1
ATOM 769 C CA . THR A 1 98 ? 1.033 -14.682 14.587 1.00 94.69 98 THR A CA 1
ATOM 770 C C . THR A 1 98 ? 1.563 -15.671 13.572 1.00 94.69 98 THR A C 1
ATOM 772 O O . THR A 1 98 ? 2.722 -15.599 13.178 1.00 94.69 98 THR A O 1
ATOM 775 N N . ALA A 1 99 ? 0.721 -16.613 13.173 1.00 96.62 99 ALA A N 1
ATOM 776 C CA . ALA A 1 99 ? 0.996 -17.553 12.103 1.00 96.62 99 ALA A CA 1
ATOM 777 C C . ALA A 1 99 ? -0.019 -17.309 10.988 1.00 96.62 99 ALA A C 1
ATOM 779 O O . ALA A 1 99 ? -1.226 -17.328 11.226 1.00 96.62 99 ALA A O 1
ATOM 780 N N . HIS A 1 100 ? 0.476 -17.075 9.781 1.00 96.31 100 HIS A N 1
ATOM 781 C CA . HIS A 1 100 ? -0.319 -16.823 8.592 1.00 96.31 100 HIS A CA 1
ATOM 782 C C . HIS A 1 100 ? 0.053 -17.852 7.529 1.00 96.31 100 HIS A C 1
ATOM 784 O O . HIS A 1 100 ? 1.215 -17.969 7.151 1.00 96.31 100 HIS A O 1
ATOM 790 N N . LEU A 1 101 ? -0.929 -18.598 7.044 1.00 97.19 101 LEU A N 1
ATOM 791 C CA . LEU A 1 101 ? -0.794 -19.509 5.915 1.00 97.19 101 LEU A CA 1
ATOM 792 C C . LEU A 1 101 ? -1.663 -18.961 4.800 1.00 97.19 101 LEU A C 1
ATOM 794 O O . LEU A 1 101 ? -2.859 -18.787 5.014 1.00 97.19 101 LEU A O 1
ATOM 798 N N . PHE A 1 102 ? -1.101 -18.674 3.634 1.00 94.75 102 PHE A N 1
ATOM 799 C CA . PHE A 1 102 ? -1.901 -18.170 2.528 1.00 94.75 102 PHE A CA 1
ATOM 800 C C . PHE A 1 102 ? -1.469 -18.723 1.180 1.00 94.75 102 PHE A C 1
ATOM 802 O O . PHE A 1 102 ? -0.312 -19.075 0.959 1.00 94.75 102 PHE A O 1
ATOM 809 N N . LYS A 1 103 ? -2.441 -18.786 0.279 1.00 94.88 103 LYS A N 1
ATOM 810 C CA . LYS A 1 103 ? -2.265 -19.030 -1.139 1.00 94.88 103 LYS A CA 1
ATOM 811 C C . LYS A 1 103 ? -2.826 -17.838 -1.884 1.00 94.88 103 LYS A C 1
ATOM 813 O O . LYS A 1 103 ? -4.007 -17.534 -1.740 1.00 94.88 103 LYS A O 1
ATOM 818 N N . ASN A 1 104 ? -1.991 -17.190 -2.673 1.00 91.88 104 ASN A N 1
ATOM 819 C CA . ASN A 1 104 ? -2.347 -15.992 -3.405 1.00 91.88 104 ASN A CA 1
ATOM 820 C C . ASN A 1 104 ? -1.996 -16.145 -4.885 1.00 91.88 104 ASN A C 1
ATOM 822 O O . ASN A 1 104 ? -1.000 -16.772 -5.235 1.00 91.88 104 ASN A O 1
ATOM 826 N N . THR A 1 105 ? -2.829 -15.578 -5.745 1.00 90.56 105 THR A N 1
ATOM 827 C CA . THR A 1 105 ? -2.579 -15.460 -7.181 1.00 90.56 105 THR A CA 1
ATOM 828 C C . THR A 1 105 ? -2.691 -13.994 -7.530 1.00 90.56 105 THR A C 1
ATOM 830 O O . THR A 1 105 ? -3.741 -13.412 -7.282 1.00 90.56 105 THR A O 1
ATOM 833 N N . ASP A 1 106 ? -1.654 -13.402 -8.106 1.00 85.94 106 ASP A N 1
ATOM 834 C CA . ASP A 1 106 ? -1.667 -12.000 -8.519 1.00 85.94 106 ASP A CA 1
ATOM 835 C C . ASP A 1 106 ? -1.178 -11.843 -9.957 1.00 85.94 106 ASP A C 1
ATOM 837 O O . ASP A 1 106 ? -0.220 -12.493 -10.374 1.00 85.94 106 ASP A O 1
ATOM 841 N N . TYR A 1 107 ? -1.816 -10.928 -10.689 1.00 87.75 107 TYR A N 1
ATOM 842 C CA . TYR A 1 107 ? -1.409 -10.535 -12.034 1.00 87.75 107 TYR A CA 1
ATOM 843 C C . TYR A 1 107 ? -0.613 -9.226 -11.996 1.00 87.75 107 TYR A C 1
ATOM 845 O O . TYR A 1 107 ? -1.128 -8.159 -11.645 1.00 87.75 107 TYR A O 1
ATOM 853 N N . TYR A 1 108 ? 0.656 -9.284 -12.395 1.00 88.56 108 TYR A N 1
ATOM 854 C CA . TYR A 1 108 ? 1.534 -8.122 -12.488 1.00 88.56 108 TYR A CA 1
ATOM 855 C C . TYR A 1 108 ? 1.430 -7.474 -13.865 1.00 88.56 108 TYR A C 1
ATOM 857 O O . TYR A 1 108 ? 2.087 -7.892 -14.816 1.00 88.56 108 TYR A O 1
ATOM 865 N N . ARG A 1 109 ? 0.655 -6.392 -13.965 1.00 86.25 109 ARG A N 1
ATOM 866 C CA . ARG A 1 109 ? 0.419 -5.681 -15.235 1.00 86.25 109 ARG A CA 1
ATOM 867 C C . ARG A 1 109 ? 1.681 -5.107 -15.871 1.00 86.25 109 ARG A C 1
ATOM 869 O O . ARG A 1 109 ? 1.844 -5.204 -17.081 1.00 86.25 109 ARG A O 1
ATOM 876 N N . TRP A 1 110 ? 2.587 -4.562 -15.059 1.00 88.56 110 TRP A N 1
ATOM 877 C CA . TRP A 1 110 ? 3.856 -4.001 -15.537 1.00 88.56 110 TRP A CA 1
ATOM 878 C C . TRP A 1 110 ? 4.813 -5.070 -16.086 1.00 88.56 110 TRP A C 1
ATOM 880 O O . TRP A 1 110 ? 5.717 -4.728 -16.838 1.00 88.56 110 TRP A O 1
ATOM 890 N N . ASN A 1 111 ? 4.589 -6.349 -15.764 1.00 89.44 111 ASN A N 1
ATOM 891 C CA . ASN A 1 111 ? 5.347 -7.493 -16.283 1.00 89.44 111 ASN A CA 1
ATOM 892 C C . ASN A 1 111 ? 4.526 -8.387 -17.225 1.00 89.44 111 ASN A C 1
ATOM 894 O O . ASN A 1 111 ? 5.081 -9.329 -17.782 1.00 89.44 111 ASN A O 1
ATOM 898 N N . LYS A 1 112 ? 3.219 -8.119 -17.377 1.00 90.50 112 LYS A N 1
ATOM 899 C CA . LYS A 1 112 ? 2.219 -8.971 -18.047 1.00 90.50 112 LYS A CA 1
ATOM 900 C C . LYS A 1 112 ? 2.319 -10.450 -17.633 1.00 90.50 112 LYS A C 1
ATOM 902 O O . LYS A 1 112 ? 2.322 -11.348 -18.470 1.00 90.50 112 LYS A O 1
ATOM 907 N N . SER A 1 113 ? 2.434 -10.711 -16.335 1.00 91.56 113 SER A N 1
ATOM 908 C CA . SER A 1 113 ? 2.734 -12.049 -15.803 1.00 91.56 113 SER A CA 1
ATOM 909 C C . SER A 1 113 ? 1.909 -12.379 -14.567 1.00 91.56 113 SER A C 1
ATOM 911 O O . SER A 1 113 ? 1.744 -11.512 -13.708 1.00 91.56 113 SER A O 1
ATOM 913 N N . ASP A 1 114 ? 1.505 -13.636 -14.427 1.00 91.50 114 ASP A N 1
ATOM 914 C CA . ASP A 1 114 ? 0.879 -14.171 -13.222 1.00 91.50 114 ASP A CA 1
ATOM 915 C C . ASP A 1 114 ? 1.926 -14.681 -12.220 1.00 91.50 114 ASP A C 1
ATOM 917 O O . ASP A 1 114 ? 2.993 -15.184 -12.584 1.00 91.50 114 ASP A O 1
ATOM 921 N N . SER A 1 115 ? 1.612 -14.574 -10.931 1.00 92.31 115 SER A N 1
ATOM 922 C CA . SER A 1 115 ? 2.392 -15.155 -9.839 1.00 92.31 115 SER A CA 1
ATOM 923 C C . SER A 1 115 ? 1.484 -15.914 -8.891 1.00 92.31 115 SER A C 1
ATOM 925 O O . SER A 1 115 ? 0.525 -15.361 -8.354 1.00 92.31 115 SER A O 1
ATOM 927 N N . LEU A 1 116 ? 1.802 -17.190 -8.694 1.00 94.50 116 LEU A N 1
ATOM 928 C CA . LEU A 1 116 ? 1.149 -18.071 -7.736 1.00 94.50 116 LEU A CA 1
ATOM 929 C C . LEU A 1 116 ? 2.059 -18.226 -6.524 1.00 94.50 116 LEU A C 1
ATOM 931 O O . LEU A 1 116 ? 3.156 -18.768 -6.642 1.00 94.50 116 LEU A O 1
ATOM 935 N N . GLU A 1 117 ? 1.603 -17.791 -5.359 1.00 94.88 117 GLU A N 1
ATOM 936 C CA . GLU A 1 117 ? 2.378 -17.817 -4.124 1.00 94.88 117 GLU A CA 1
ATOM 937 C C . GLU A 1 117 ? 1.682 -18.678 -3.075 1.00 94.88 117 GLU A C 1
ATOM 939 O O . GLU A 1 117 ? 0.533 -18.435 -2.717 1.00 94.88 117 GLU A O 1
ATOM 944 N N . ASN A 1 118 ? 2.394 -19.670 -2.552 1.00 95.94 118 ASN A N 1
ATOM 945 C CA . ASN A 1 118 ? 2.024 -20.393 -1.344 1.00 95.94 118 ASN A CA 1
ATOM 946 C C . ASN A 1 118 ? 2.992 -19.966 -0.244 1.00 95.94 118 ASN A C 1
ATOM 948 O O . ASN A 1 118 ? 4.205 -20.123 -0.394 1.00 95.94 118 ASN A O 1
ATOM 952 N N . ALA A 1 119 ? 2.478 -19.437 0.856 1.00 95.62 119 ALA A N 1
ATOM 953 C CA . ALA A 1 119 ? 3.298 -18.850 1.898 1.00 95.62 119 ALA A CA 1
ATOM 954 C C . ALA A 1 119 ? 2.885 -19.321 3.289 1.00 95.62 119 ALA A C 1
ATOM 956 O O . ALA A 1 119 ? 1.703 -19.393 3.625 1.00 95.62 119 ALA A O 1
ATOM 957 N N . ALA A 1 120 ? 3.894 -19.570 4.115 1.00 96.88 120 ALA A N 1
ATOM 958 C CA . ALA A 1 120 ? 3.778 -19.691 5.552 1.00 96.88 120 ALA A CA 1
ATOM 959 C C . ALA A 1 120 ? 4.621 -18.591 6.200 1.00 96.88 120 ALA A C 1
ATOM 961 O O . ALA A 1 120 ? 5.825 -18.489 5.969 1.00 96.88 120 ALA A O 1
ATOM 962 N N . VAL A 1 121 ? 3.981 -17.747 6.998 1.00 96.81 121 VAL A N 1
ATOM 963 C CA . VAL A 1 121 ? 4.597 -16.579 7.621 1.00 96.81 121 VAL A CA 1
ATOM 964 C C . VAL A 1 121 ? 4.375 -16.642 9.121 1.00 96.81 121 VAL A C 1
ATOM 966 O O . VAL A 1 121 ? 3.243 -16.765 9.585 1.00 96.81 121 VAL A O 1
ATOM 969 N N . ILE A 1 122 ? 5.453 -16.535 9.888 1.00 96.81 122 ILE A N 1
ATOM 970 C CA . ILE A 1 122 ? 5.401 -16.429 11.347 1.00 96.81 122 ILE A CA 1
ATOM 971 C C . ILE A 1 122 ? 5.879 -15.035 11.717 1.00 96.81 122 ILE A C 1
ATOM 973 O O . ILE A 1 122 ? 7.001 -14.664 11.394 1.00 96.81 122 ILE A O 1
ATOM 977 N N . GLN A 1 123 ? 5.052 -14.259 12.401 1.00 95.38 123 GLN A N 1
ATOM 978 C CA . GLN A 1 123 ? 5.396 -12.918 12.849 1.00 95.38 123 GLN A CA 1
ATOM 979 C C . GLN A 1 123 ? 5.328 -12.838 14.375 1.00 95.38 123 GLN A C 1
ATOM 981 O O . GLN A 1 123 ? 4.300 -13.116 14.994 1.00 95.38 123 GLN A O 1
ATOM 986 N N . LEU A 1 124 ? 6.448 -12.445 14.969 1.00 93.50 124 LEU A N 1
ATOM 987 C CA . LEU A 1 124 ? 6.614 -12.151 16.379 1.00 93.50 124 LEU A CA 1
ATOM 988 C C . LEU A 1 124 ? 6.581 -10.632 16.565 1.00 93.50 124 LEU A C 1
ATOM 990 O O . LEU A 1 124 ? 7.465 -9.905 16.110 1.00 93.50 124 LEU A O 1
ATOM 994 N N . ASN A 1 125 ? 5.553 -10.146 17.246 1.00 88.06 125 ASN A N 1
ATOM 995 C CA . ASN A 1 125 ? 5.449 -8.752 17.638 1.00 88.06 125 ASN A CA 1
ATOM 996 C C . ASN A 1 125 ? 5.959 -8.624 19.071 1.00 88.06 125 ASN A C 1
ATOM 998 O O . ASN A 1 125 ? 5.304 -9.094 19.997 1.00 88.06 125 ASN A O 1
ATOM 1002 N N . ASN A 1 126 ? 7.099 -7.958 19.256 1.00 80.88 126 ASN A N 1
ATOM 1003 C CA . ASN A 1 126 ? 7.714 -7.760 20.575 1.00 80.88 126 ASN A CA 1
ATOM 1004 C C . ASN A 1 126 ? 7.107 -6.567 21.335 1.00 80.88 126 ASN A C 1
ATOM 1006 O O . ASN A 1 126 ? 7.631 -6.147 22.362 1.00 80.88 126 ASN A O 1
ATOM 1010 N N . GLY A 1 127 ? 6.015 -5.995 20.822 1.00 74.06 127 GLY A N 1
ATOM 1011 C CA . GLY A 1 127 ? 5.416 -4.790 21.374 1.00 74.06 127 GLY A CA 1
ATOM 1012 C C . GLY A 1 127 ? 6.354 -3.584 21.272 1.00 74.06 127 GLY A C 1
ATOM 1013 O O . GLY A 1 127 ? 7.052 -3.391 20.272 1.00 74.06 127 GLY A O 1
ATOM 1014 N N . TYR A 1 128 ? 6.334 -2.756 22.314 1.00 71.38 128 TYR A N 1
ATOM 1015 C CA . TYR A 1 128 ? 7.117 -1.527 22.412 1.00 71.38 128 TYR A CA 1
ATOM 1016 C C . TYR A 1 128 ? 8.453 -1.789 23.128 1.00 71.38 128 TYR A C 1
ATOM 1018 O O . TYR A 1 128 ? 8.458 -1.967 24.343 1.00 71.38 128 TYR A O 1
ATOM 1026 N N . LEU A 1 129 ? 9.584 -1.759 22.406 1.00 68.19 129 LEU A N 1
ATOM 1027 C CA . LEU A 1 129 ? 10.938 -1.843 22.999 1.00 68.19 129 LEU A CA 1
ATOM 1028 C C . LEU A 1 129 ? 11.249 -0.630 23.891 1.00 68.19 129 LEU A C 1
ATOM 1030 O O . LEU A 1 129 ? 12.012 -0.713 24.844 1.00 68.19 129 LEU A O 1
ATOM 1034 N N . SER A 1 130 ? 10.648 0.510 23.567 1.00 67.19 130 SER A N 1
ATOM 1035 C CA . SER A 1 130 ? 10.597 1.735 24.366 1.00 67.19 130 SER A CA 1
ATOM 1036 C C . SER A 1 130 ? 9.227 2.369 24.132 1.00 67.19 130 SER A C 1
ATOM 1038 O O . SER A 1 130 ? 8.558 1.994 23.173 1.00 67.19 130 SER A O 1
ATOM 1040 N N . ASN A 1 131 ? 8.797 3.350 24.936 1.00 67.75 131 ASN A N 1
ATOM 1041 C CA . ASN A 1 131 ? 7.447 3.945 24.882 1.00 67.75 131 ASN A CA 1
ATOM 1042 C C . ASN A 1 131 ? 6.975 4.416 23.486 1.00 67.75 131 ASN A C 1
ATOM 1044 O O . ASN A 1 131 ? 5.798 4.725 23.330 1.00 67.75 131 ASN A O 1
ATOM 1048 N N . ARG A 1 132 ? 7.865 4.498 22.488 1.00 78.75 132 ARG A N 1
ATOM 1049 C CA . ARG A 1 132 ? 7.570 4.944 21.120 1.00 78.75 132 ARG A CA 1
ATOM 1050 C C . ARG A 1 132 ? 8.066 4.010 20.010 1.00 78.75 132 ARG A C 1
ATOM 1052 O O . ARG A 1 132 ? 7.657 4.202 18.873 1.00 78.75 132 ARG A O 1
ATOM 1059 N N . ILE A 1 133 ? 8.917 3.022 20.310 1.00 86.38 133 ILE A N 1
ATOM 1060 C CA . ILE A 1 133 ? 9.548 2.162 19.292 1.00 86.38 133 ILE A CA 1
ATOM 1061 C C . ILE A 1 133 ? 8.891 0.789 19.308 1.00 86.38 133 ILE A C 1
ATOM 1063 O O . ILE A 1 133 ? 9.013 0.060 20.289 1.00 86.38 133 ILE A O 1
ATOM 1067 N N . LEU A 1 134 ? 8.246 0.431 18.205 1.00 88.50 134 LEU A N 1
ATOM 1068 C CA . LEU A 1 134 ? 7.661 -0.881 17.974 1.00 88.50 134 LEU A CA 1
ATOM 1069 C C . LEU A 1 134 ? 8.606 -1.714 17.109 1.00 88.50 134 LEU A C 1
ATOM 1071 O O . LEU A 1 134 ? 9.056 -1.255 16.057 1.00 88.50 134 LEU A O 1
ATOM 1075 N N . SER A 1 135 ? 8.881 -2.942 17.550 1.00 90.94 135 SER A N 1
ATOM 1076 C CA . SER A 1 135 ? 9.667 -3.916 16.788 1.00 90.94 135 SER A CA 1
ATOM 1077 C C . SER A 1 135 ? 8.833 -5.145 16.466 1.00 90.94 135 SER A C 1
ATOM 1079 O O . SER A 1 135 ? 8.157 -5.705 17.332 1.00 90.94 135 SER A O 1
ATOM 1081 N N . SER A 1 136 ? 8.953 -5.613 15.231 1.00 92.94 136 SER A N 1
ATOM 1082 C CA . SER A 1 136 ? 8.339 -6.848 14.763 1.00 92.94 136 SER A CA 1
ATOM 1083 C C . SER A 1 136 ? 9.343 -7.655 13.954 1.00 92.94 136 SER A C 1
ATOM 1085 O O . SER A 1 136 ? 10.055 -7.101 13.120 1.00 92.94 136 SER A O 1
ATOM 1087 N N . LEU A 1 137 ? 9.414 -8.954 14.221 1.00 95.44 137 LEU A N 1
ATOM 1088 C CA . LEU A 1 137 ? 10.223 -9.904 13.471 1.00 95.44 137 LEU A CA 1
ATOM 1089 C C . LEU A 1 137 ? 9.282 -10.827 12.701 1.00 95.44 137 LEU A C 1
ATOM 1091 O O . LEU A 1 137 ? 8.359 -11.390 13.285 1.00 95.44 137 LEU A O 1
ATOM 1095 N N . ARG A 1 138 ? 9.516 -11.014 11.409 1.00 96.56 138 ARG A N 1
ATOM 1096 C CA . ARG A 1 138 ? 8.717 -11.879 10.547 1.00 96.56 138 ARG A CA 1
ATOM 1097 C C . ARG A 1 138 ? 9.618 -12.871 9.822 1.00 96.56 138 ARG A C 1
ATOM 1099 O O . ARG A 1 138 ? 10.619 -12.503 9.228 1.00 96.56 138 ARG A O 1
ATOM 1106 N N . LEU A 1 139 ? 9.247 -14.139 9.881 1.00 96.81 139 LEU A N 1
ATOM 1107 C CA . LEU A 1 139 ? 9.865 -15.239 9.159 1.00 96.81 139 LEU A CA 1
ATOM 1108 C C . LEU A 1 139 ? 8.940 -15.626 8.012 1.00 96.81 139 LEU A C 1
ATOM 1110 O O . LEU A 1 139 ? 7.795 -16.008 8.249 1.00 96.81 139 LEU A O 1
ATOM 1114 N N . ASN A 1 140 ? 9.439 -15.537 6.787 1.00 96.31 140 ASN A N 1
ATOM 1115 C CA . ASN A 1 140 ? 8.697 -15.852 5.578 1.00 96.31 140 ASN A CA 1
ATOM 1116 C C . ASN A 1 140 ? 9.223 -17.142 4.954 1.00 96.31 140 ASN A C 1
ATOM 1118 O O . ASN A 1 140 ? 10.412 -17.252 4.663 1.00 96.31 140 ASN A O 1
ATOM 1122 N N . MET A 1 141 ? 8.322 -18.080 4.682 1.00 96.31 141 MET A N 1
ATOM 1123 C CA . MET A 1 141 ? 8.559 -19.284 3.889 1.00 96.31 141 MET A CA 1
ATOM 1124 C C . MET A 1 141 ? 7.609 -19.245 2.699 1.00 96.31 141 MET A C 1
ATOM 1126 O O . MET A 1 141 ? 6.423 -19.529 2.848 1.00 96.31 141 MET A O 1
ATOM 1130 N N . ILE A 1 142 ? 8.105 -18.844 1.532 1.00 95.50 142 ILE A N 1
ATOM 1131 C CA . ILE A 1 142 ? 7.270 -18.587 0.358 1.00 95.50 142 ILE A CA 1
ATOM 1132 C C . ILE A 1 142 ? 7.750 -19.445 -0.807 1.00 95.50 142 ILE A C 1
ATOM 1134 O O . ILE A 1 142 ? 8.908 -19.364 -1.216 1.00 95.50 142 ILE A O 1
ATOM 1138 N N . TRP A 1 143 ? 6.843 -20.229 -1.375 1.00 95.88 143 TRP A N 1
ATOM 1139 C CA . TRP A 1 143 ? 7.028 -20.891 -2.657 1.00 95.88 143 TRP A CA 1
ATOM 1140 C C . TRP A 1 143 ? 6.217 -20.157 -3.716 1.00 95.88 143 TRP A C 1
ATOM 1142 O O . TRP A 1 143 ? 5.002 -20.018 -3.598 1.00 95.88 143 TRP A O 1
ATOM 1152 N N . ARG A 1 144 ? 6.908 -19.671 -4.744 1.00 95.06 144 ARG A N 1
ATOM 1153 C CA . ARG A 1 144 ? 6.349 -18.849 -5.811 1.00 95.06 144 ARG A CA 1
ATOM 1154 C C . ARG A 1 144 ? 6.516 -19.562 -7.146 1.00 95.06 144 ARG A C 1
ATOM 1156 O O . ARG A 1 144 ? 7.564 -20.150 -7.404 1.00 95.06 144 ARG A O 1
ATOM 1163 N N . LEU A 1 145 ? 5.498 -19.513 -7.992 1.00 95.50 145 LEU A N 1
ATOM 1164 C CA . LEU A 1 145 ? 5.542 -19.950 -9.383 1.00 95.50 145 LEU A CA 1
ATOM 1165 C C . LEU A 1 145 ? 5.238 -18.737 -10.264 1.00 95.50 145 LEU A C 1
ATOM 1167 O O . LEU A 1 145 ? 4.137 -18.190 -10.212 1.00 95.50 145 LEU A O 1
ATOM 1171 N N . PHE A 1 146 ? 6.230 -18.323 -11.050 1.00 95.19 146 PHE A N 1
ATOM 1172 C CA . PHE A 1 146 ? 6.133 -17.187 -11.959 1.00 95.19 146 PHE A CA 1
ATOM 1173 C C . PHE A 1 146 ? 5.725 -17.658 -13.359 1.00 95.19 146 PHE A C 1
ATOM 1175 O O . PHE A 1 146 ? 6.441 -18.446 -13.986 1.00 95.19 146 PHE A O 1
ATOM 1182 N N . LEU A 1 147 ? 4.575 -17.178 -13.838 1.00 93.81 147 LEU A N 1
ATOM 1183 C CA . LEU A 1 147 ? 3.929 -17.581 -15.088 1.00 93.81 147 LEU A CA 1
ATOM 1184 C C . LEU A 1 147 ? 3.758 -16.368 -16.014 1.00 93.81 147 LEU A C 1
ATOM 1186 O O . LEU A 1 147 ? 2.758 -15.656 -15.953 1.00 93.81 147 LEU A O 1
ATOM 1190 N N . PRO A 1 148 ? 4.743 -16.093 -16.875 1.00 92.94 148 PRO A N 1
ATOM 1191 C CA . PRO A 1 148 ? 4.657 -14.994 -17.824 1.00 92.94 148 PRO A CA 1
ATOM 1192 C C . PRO A 1 148 ? 3.736 -15.344 -19.011 1.00 92.94 148 PRO A C 1
ATOM 1194 O O . PRO A 1 148 ? 3.785 -16.460 -19.535 1.00 92.94 148 PRO A O 1
ATOM 1197 N N . ASN A 1 149 ? 2.903 -14.389 -19.449 1.00 91.56 149 ASN A N 1
ATOM 1198 C CA . ASN A 1 149 ? 1.960 -14.577 -20.563 1.00 91.56 149 ASN A CA 1
ATOM 1199 C C . ASN A 1 149 ? 2.673 -14.763 -21.912 1.00 91.56 149 ASN A C 1
ATOM 1201 O O . ASN A 1 149 ? 3.858 -14.476 -22.059 1.00 91.56 149 ASN A O 1
ATOM 1205 N N . LYS A 1 150 ? 1.945 -15.198 -22.947 1.00 89.19 150 LYS A N 1
ATOM 1206 C CA . LYS A 1 150 ? 2.517 -15.380 -24.297 1.00 89.19 150 LYS A CA 1
ATOM 1207 C C . LYS A 1 150 ? 3.114 -14.091 -24.873 1.00 89.19 150 LYS A C 1
ATOM 1209 O O . LYS A 1 150 ? 4.163 -14.159 -25.505 1.00 89.19 150 LYS A O 1
ATOM 1214 N N . ASP A 1 151 ? 2.499 -12.951 -24.566 1.00 89.69 151 ASP A N 1
ATOM 1215 C CA . ASP A 1 151 ? 2.892 -11.620 -25.051 1.00 89.69 151 ASP A CA 1
ATOM 1216 C C . ASP A 1 151 ? 3.992 -10.960 -24.203 1.00 89.69 151 ASP A C 1
ATOM 1218 O O . ASP A 1 151 ? 4.233 -9.757 -24.314 1.00 89.69 151 ASP A O 1
ATOM 1222 N N . THR A 1 152 ? 4.612 -11.711 -23.286 1.00 92.25 152 THR A N 1
ATOM 1223 C CA . THR A 1 152 ? 5.682 -11.173 -22.444 1.00 92.25 152 THR A CA 1
ATOM 1224 C C . THR A 1 152 ? 7.029 -11.224 -23.157 1.00 92.25 152 THR A C 1
ATOM 1226 O O . THR A 1 152 ? 7.340 -12.219 -23.823 1.00 92.25 152 THR A O 1
ATOM 1229 N N . PRO A 1 153 ? 7.880 -10.208 -22.955 1.00 93.25 153 PRO A N 1
ATOM 1230 C CA . PRO A 1 153 ? 9.204 -10.171 -23.561 1.00 93.25 153 PRO A CA 1
ATOM 1231 C C . PRO A 1 153 ? 10.082 -11.307 -23.047 1.00 93.25 153 PRO A C 1
ATOM 1233 O O . PRO A 1 153 ? 9.998 -11.704 -21.879 1.00 93.25 153 PRO A O 1
ATOM 1236 N N . PHE A 1 154 ? 10.994 -11.787 -23.893 1.00 92.81 154 PHE A N 1
ATOM 1237 C CA . PHE A 1 154 ? 11.870 -12.914 -23.561 1.00 92.81 154 PHE A CA 1
ATOM 1238 C C . PHE A 1 154 ? 12.658 -12.708 -22.253 1.00 92.81 154 PHE A C 1
ATOM 1240 O O . PHE A 1 154 ? 12.737 -13.628 -21.444 1.00 92.81 154 PHE A O 1
ATOM 1247 N N . LEU A 1 155 ? 13.144 -11.488 -21.987 1.00 90.44 155 LEU A N 1
ATOM 1248 C CA . LEU A 1 155 ? 13.877 -11.149 -20.754 1.00 90.44 155 LEU A CA 1
ATOM 1249 C C . LEU A 1 155 ? 13.066 -11.375 -19.466 1.00 90.44 155 LEU A C 1
ATOM 1251 O O . LEU A 1 155 ? 13.635 -11.612 -18.404 1.00 90.44 155 LEU A O 1
ATOM 1255 N N . ILE A 1 156 ? 11.737 -11.285 -19.539 1.00 92.38 156 ILE A N 1
ATOM 1256 C CA . ILE A 1 156 ? 10.845 -11.595 -18.415 1.00 92.38 156 ILE A CA 1
ATOM 1257 C C . ILE A 1 156 ? 10.555 -13.096 -18.382 1.00 92.38 156 ILE A C 1
ATOM 1259 O O . ILE A 1 156 ? 10.535 -13.696 -17.307 1.00 92.38 156 ILE A O 1
ATOM 1263 N N . ARG A 1 157 ? 10.390 -13.725 -19.551 1.00 92.94 157 ARG A N 1
ATOM 1264 C CA . ARG A 1 157 ? 10.137 -15.169 -19.677 1.00 92.94 157 ARG A CA 1
ATOM 1265 C C . ARG A 1 157 ? 11.290 -16.038 -19.189 1.00 92.94 157 ARG A C 1
ATOM 1267 O O . ARG A 1 157 ? 11.039 -17.126 -18.677 1.00 92.94 157 ARG A O 1
ATOM 1274 N N . GLU A 1 158 ? 12.522 -15.549 -19.282 1.00 91.81 158 GLU A N 1
ATOM 1275 C CA . GLU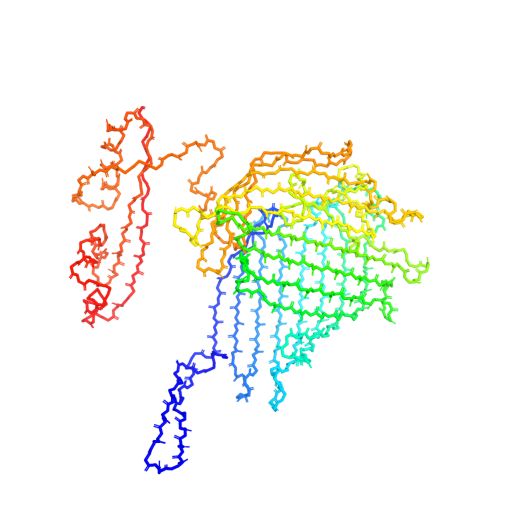 A 1 158 ? 13.711 -16.212 -18.734 1.00 91.81 158 GLU A CA 1
ATOM 1276 C C . GLU A 1 158 ? 13.605 -16.441 -17.215 1.00 91.81 158 GLU A C 1
ATOM 1278 O O . GLU A 1 158 ? 14.132 -17.417 -16.693 1.00 91.81 158 GLU A O 1
ATOM 1283 N N . HIS A 1 159 ? 12.856 -15.593 -16.505 1.00 91.00 159 HIS A N 1
ATOM 1284 C CA . HIS A 1 159 ? 12.590 -15.744 -15.073 1.00 91.00 159 HIS A CA 1
ATOM 1285 C C . HIS A 1 159 ? 11.416 -16.692 -14.753 1.00 91.00 159 HIS A C 1
ATOM 1287 O O . HIS A 1 159 ? 10.999 -16.779 -13.602 1.00 91.00 159 HIS A O 1
ATOM 1293 N N . SER A 1 160 ? 10.838 -17.382 -15.740 1.00 93.62 160 SER A N 1
ATOM 1294 C CA . SER A 1 160 ? 9.726 -18.313 -15.504 1.00 93.62 160 SER A CA 1
ATOM 1295 C C . SER A 1 160 ? 10.124 -19.515 -14.645 1.00 93.62 160 SER A C 1
ATOM 1297 O O . SER A 1 160 ? 11.248 -20.010 -14.705 1.00 93.62 160 SER A O 1
ATOM 1299 N N . GLY A 1 161 ? 9.165 -20.009 -13.861 1.00 93.75 161 GLY A N 1
ATOM 1300 C CA . GLY A 1 161 ? 9.324 -21.229 -13.076 1.00 93.75 161 GLY A CA 1
ATOM 1301 C C . GLY A 1 161 ? 9.173 -21.031 -11.572 1.00 93.75 161 GLY A C 1
ATOM 1302 O O . GLY A 1 161 ? 8.604 -20.048 -11.089 1.00 93.75 161 GLY A O 1
ATOM 1303 N N . HIS A 1 162 ? 9.627 -22.039 -10.832 1.00 94.25 162 HIS A N 1
ATOM 1304 C CA . HIS A 1 162 ? 9.493 -22.100 -9.384 1.00 94.25 162 HIS A CA 1
ATOM 1305 C C . HIS A 1 162 ? 10.649 -21.384 -8.692 1.00 94.25 162 HIS A C 1
ATOM 1307 O O . HIS A 1 162 ? 11.807 -21.570 -9.051 1.00 94.25 162 HIS A O 1
ATOM 1313 N N . THR A 1 163 ? 10.329 -20.616 -7.655 1.00 93.31 163 THR A N 1
ATOM 1314 C CA . THR A 1 163 ? 11.318 -20.030 -6.752 1.00 93.31 163 THR A CA 1
ATOM 1315 C C . THR A 1 163 ? 10.892 -20.207 -5.308 1.00 93.31 163 THR A C 1
ATOM 1317 O O . THR A 1 163 ? 9.725 -20.036 -4.943 1.00 93.31 163 THR A O 1
ATOM 1320 N N . THR A 1 164 ? 11.859 -20.538 -4.465 1.00 93.25 164 THR A N 1
ATOM 1321 C CA . THR A 1 164 ? 11.671 -20.644 -3.021 1.00 93.25 164 THR A CA 1
ATOM 1322 C C . THR A 1 164 ? 12.378 -19.492 -2.315 1.00 93.25 164 THR A C 1
ATOM 1324 O O . THR A 1 164 ? 13.549 -19.207 -2.569 1.00 93.25 164 THR A O 1
ATOM 1327 N N . LYS A 1 165 ? 11.657 -18.797 -1.430 1.00 93.38 165 LYS A N 1
ATOM 1328 C CA . LYS A 1 165 ? 12.198 -17.727 -0.590 1.00 93.38 165 LYS A CA 1
ATOM 1329 C C . LYS A 1 165 ? 11.987 -18.047 0.875 1.00 93.38 165 LYS A C 1
ATOM 1331 O O . LYS A 1 165 ? 10.854 -18.074 1.354 1.00 93.38 165 LYS A O 1
ATOM 1336 N N . PHE A 1 166 ? 13.099 -18.202 1.578 1.00 95.00 166 PHE A N 1
ATOM 1337 C CA . PHE A 1 166 ? 13.150 -18.082 3.023 1.00 95.00 166 PHE A CA 1
ATOM 1338 C C . PHE A 1 166 ? 13.746 -16.721 3.381 1.00 95.00 166 PHE A C 1
ATOM 1340 O O . PHE A 1 166 ? 14.895 -16.443 3.017 1.00 95.00 166 PHE A O 1
ATOM 1347 N N . SER A 1 167 ? 12.985 -15.873 4.073 1.00 95.94 167 SER A N 1
ATOM 1348 C CA . SER A 1 167 ? 13.480 -14.563 4.502 1.00 95.94 167 SER A CA 1
ATOM 1349 C C . SER A 1 167 ? 13.117 -14.218 5.938 1.00 95.94 167 SER A C 1
ATOM 1351 O O . SER A 1 167 ? 12.088 -14.636 6.468 1.00 95.94 167 SER A O 1
ATOM 1353 N N . ILE A 1 168 ? 14.006 -13.457 6.569 1.00 96.88 168 ILE A N 1
ATOM 1354 C CA . ILE A 1 168 ? 13.817 -12.865 7.887 1.00 96.88 168 ILE A CA 1
ATOM 1355 C C . ILE A 1 168 ? 13.644 -11.364 7.679 1.00 96.88 168 ILE A C 1
ATOM 1357 O O . ILE A 1 168 ? 14.550 -10.692 7.195 1.00 96.88 168 ILE A O 1
ATOM 1361 N N . GLU A 1 169 ? 12.479 -10.850 8.038 1.00 96.38 169 GLU A N 1
ATOM 1362 C CA . GLU A 1 169 ? 12.117 -9.440 7.993 1.00 96.38 169 GLU A CA 1
ATOM 1363 C C . GLU A 1 169 ? 12.108 -8.857 9.405 1.00 96.38 169 GLU A C 1
ATOM 1365 O O . GLU A 1 169 ? 11.481 -9.399 10.315 1.00 96.38 169 GLU A O 1
ATOM 1370 N N . HIS A 1 170 ? 12.770 -7.722 9.593 1.00 96.19 170 HIS A N 1
ATOM 1371 C CA . HIS A 1 170 ? 12.742 -6.955 10.829 1.00 96.19 170 HIS A CA 1
ATOM 1372 C C . HIS A 1 170 ? 12.186 -5.562 10.558 1.00 96.19 170 HIS A C 1
ATOM 1374 O O . HIS A 1 170 ? 12.773 -4.777 9.813 1.00 96.19 170 HIS A O 1
ATOM 1380 N N . LEU A 1 171 ? 11.050 -5.265 11.184 1.00 95.19 171 LEU A N 1
ATOM 1381 C CA . LEU A 1 171 ? 10.392 -3.970 11.131 1.00 95.19 171 LEU A CA 1
ATOM 1382 C C . LEU A 1 171 ? 10.633 -3.223 12.440 1.00 95.19 171 LEU A C 1
ATOM 1384 O O . LEU A 1 171 ? 10.185 -3.659 13.502 1.00 95.19 171 LEU A O 1
ATOM 1388 N N . ILE A 1 172 ? 11.260 -2.056 12.341 1.00 93.94 172 ILE A N 1
ATOM 1389 C CA . ILE A 1 172 ? 11.347 -1.068 13.415 1.00 93.94 172 ILE A CA 1
ATOM 1390 C C . ILE A 1 172 ? 10.492 0.126 13.012 1.00 93.94 172 ILE A C 1
ATOM 1392 O O . ILE A 1 172 ? 10.643 0.668 11.917 1.00 93.94 172 ILE A O 1
ATOM 1396 N N . SER A 1 173 ? 9.601 0.561 13.898 1.00 93.62 173 SER A N 1
ATOM 1397 C CA . SER A 1 173 ? 8.750 1.719 13.645 1.00 93.62 173 SER A CA 1
ATOM 1398 C C . SER A 1 173 ? 8.602 2.612 14.869 1.00 93.62 173 SER A C 1
ATOM 1400 O O . SER A 1 173 ? 8.582 2.137 16.001 1.00 93.62 173 SER A O 1
ATOM 1402 N N . SER A 1 174 ? 8.505 3.915 14.632 1.00 92.94 174 SER A N 1
ATOM 1403 C CA . SER A 1 174 ? 8.220 4.931 15.639 1.00 92.94 174 SER A CA 1
ATOM 1404 C C . SER A 1 174 ? 7.257 5.938 15.029 1.00 92.94 174 SER A C 1
ATOM 1406 O O . SER A 1 174 ? 7.598 6.591 14.044 1.00 92.94 174 SER A O 1
ATOM 1408 N N . ASP A 1 175 ? 6.059 6.048 15.597 1.00 91.31 175 ASP A N 1
ATOM 1409 C CA . ASP A 1 175 ? 5.021 6.972 15.139 1.00 91.31 175 ASP A CA 1
ATOM 1410 C C . ASP A 1 175 ? 4.709 7.969 16.258 1.00 91.31 175 ASP A C 1
ATOM 1412 O O . ASP A 1 175 ? 4.255 7.588 17.337 1.00 91.31 175 ASP A O 1
ATOM 1416 N N . THR A 1 176 ? 5.015 9.241 16.018 1.00 92.00 176 THR A N 1
ATOM 1417 C CA . THR A 1 176 ? 4.714 10.362 16.920 1.00 92.00 176 THR A CA 1
ATOM 1418 C C . THR A 1 176 ? 3.702 11.328 16.316 1.00 92.00 176 THR A C 1
ATOM 1420 O O . THR A 1 176 ? 3.533 12.430 16.837 1.00 92.00 176 THR A O 1
ATOM 1423 N N . ARG A 1 177 ? 3.060 10.943 15.206 1.00 90.69 177 ARG A N 1
ATOM 1424 C CA . ARG A 1 177 ? 2.057 11.768 14.536 1.00 90.69 177 ARG A CA 1
ATOM 1425 C C . ARG A 1 177 ? 0.802 11.899 15.393 1.00 90.69 177 ARG A C 1
ATOM 1427 O O . ARG A 1 177 ? 0.397 10.960 16.075 1.00 90.69 177 ARG A O 1
ATOM 1434 N N . ASP A 1 178 ? 0.172 13.062 15.313 1.00 88.81 178 ASP A N 1
ATOM 1435 C CA . ASP A 1 178 ? -1.113 13.355 15.949 1.00 88.81 178 ASP A CA 1
ATOM 1436 C C . ASP A 1 178 ? -2.272 12.581 15.298 1.00 88.81 178 ASP A C 1
ATOM 1438 O O . ASP A 1 178 ? -3.093 11.967 15.982 1.00 88.81 178 ASP A O 1
ATOM 1442 N N . LYS A 1 179 ? -2.315 12.579 13.961 1.00 85.44 179 LYS A N 1
ATOM 1443 C CA . LYS A 1 179 ? -3.319 11.904 13.135 1.00 85.44 179 LYS A CA 1
ATOM 1444 C C . LYS A 1 179 ? -2.612 10.935 12.165 1.00 85.44 179 LYS A C 1
ATOM 1446 O O . LYS A 1 179 ? -1.632 11.312 11.526 1.00 85.44 179 LYS A O 1
ATOM 1451 N N . PRO A 1 180 ? -3.093 9.688 11.998 1.00 78.94 180 PRO A N 1
ATOM 1452 C CA . PRO A 1 180 ? -2.423 8.677 11.176 1.00 78.94 180 PRO A CA 1
ATOM 1453 C C . PRO A 1 180 ? -2.556 8.894 9.659 1.00 78.94 180 PRO A C 1
ATOM 1455 O O . PRO A 1 180 ? -1.695 8.419 8.914 1.00 78.94 180 PRO A O 1
ATOM 1458 N N . ILE A 1 181 ? -3.622 9.564 9.200 1.00 80.00 181 ILE A N 1
ATOM 1459 C CA . ILE A 1 181 ? -3.950 9.713 7.772 1.00 80.00 181 ILE A CA 1
ATOM 1460 C C . ILE A 1 181 ? -3.381 11.009 7.183 1.00 80.00 181 ILE A C 1
ATOM 1462 O O . ILE A 1 181 ? -2.547 10.962 6.281 1.00 80.00 181 ILE A O 1
ATOM 1466 N N . ILE A 1 182 ? -3.842 12.158 7.684 1.00 84.25 182 ILE A N 1
ATOM 1467 C CA . ILE A 1 182 ? -3.294 13.482 7.362 1.00 84.25 182 ILE A CA 1
ATOM 1468 C C . ILE A 1 182 ? -2.736 14.047 8.670 1.00 84.25 182 ILE A C 1
ATOM 1470 O O . ILE A 1 182 ? -3.491 14.650 9.437 1.00 84.25 182 ILE A O 1
ATOM 1474 N N . PRO A 1 183 ? -1.460 13.774 8.981 1.00 87.50 183 PRO A N 1
ATOM 1475 C CA . PRO A 1 183 ? -0.815 14.322 10.166 1.00 87.50 183 PRO A CA 1
ATOM 1476 C C . PRO A 1 183 ? -0.673 15.840 10.060 1.00 87.50 183 PRO A C 1
ATOM 1478 O O . PRO A 1 183 ? -0.311 16.365 9.007 1.00 87.50 183 PRO A O 1
ATOM 1481 N N . THR A 1 184 ? -0.919 16.541 11.164 1.00 88.00 184 THR A N 1
ATOM 1482 C CA . THR A 1 184 ? -0.637 17.979 11.274 1.00 88.00 184 THR A CA 1
ATOM 1483 C C . THR A 1 184 ? 0.701 18.221 11.962 1.00 88.00 184 THR A C 1
ATOM 1485 O O . THR A 1 184 ? 1.423 19.147 11.596 1.00 88.00 184 THR A O 1
ATOM 1488 N N . LYS A 1 185 ? 1.067 17.365 12.926 1.00 90.94 185 LYS A N 1
ATOM 1489 C CA . LYS A 1 185 ? 2.304 17.467 13.705 1.00 90.94 185 LYS A CA 1
ATOM 1490 C C . LYS A 1 185 ? 2.888 16.082 13.960 1.00 90.94 185 LYS A C 1
ATOM 1492 O O . LYS A 1 185 ? 2.166 15.127 14.235 1.00 90.94 185 LYS A O 1
ATOM 1497 N N . GLY A 1 186 ? 4.213 15.998 13.946 1.00 92.56 186 GLY A N 1
ATOM 1498 C CA . GLY A 1 186 ? 4.954 14.805 14.350 1.00 92.56 186 GLY A CA 1
ATOM 1499 C C . GLY A 1 186 ? 5.567 14.044 13.181 1.00 92.56 186 GLY A C 1
ATOM 1500 O O . GLY A 1 186 ? 5.534 14.483 12.031 1.00 92.56 186 GLY A O 1
ATOM 1501 N N . ASN A 1 187 ? 6.174 12.905 13.509 1.00 94.00 187 ASN A N 1
ATOM 1502 C CA . ASN A 1 187 ? 7.030 12.156 12.601 1.00 94.00 187 ASN A CA 1
ATOM 1503 C C . ASN A 1 187 ? 6.655 10.676 12.604 1.00 94.00 187 ASN A C 1
ATOM 1505 O O . ASN A 1 187 ? 6.344 10.098 13.644 1.00 94.00 187 ASN A O 1
ATOM 1509 N N . LEU A 1 188 ? 6.764 10.048 11.443 1.00 94.31 188 LEU A N 1
ATOM 1510 C CA . LEU A 1 188 ? 6.748 8.608 11.286 1.00 94.31 188 LEU A CA 1
ATOM 1511 C C . LEU A 1 188 ? 8.099 8.161 10.755 1.00 94.31 188 LEU A C 1
ATOM 1513 O O . LEU A 1 188 ? 8.555 8.624 9.714 1.00 94.31 188 LEU A O 1
ATOM 1517 N N . PHE A 1 189 ? 8.693 7.214 11.460 1.00 95.38 189 PHE A N 1
ATOM 1518 C CA . PHE A 1 189 ? 9.884 6.496 11.047 1.00 95.38 189 PHE A CA 1
ATOM 1519 C C . PHE A 1 189 ? 9.520 5.022 10.908 1.00 95.38 189 PHE A C 1
ATOM 1521 O O . PHE A 1 189 ? 8.991 4.428 11.853 1.00 95.38 189 PHE A O 1
ATOM 1528 N N . LYS A 1 190 ? 9.805 4.419 9.755 1.00 95.81 190 LYS A N 1
ATOM 1529 C CA . LYS A 1 190 ? 9.725 2.971 9.555 1.00 95.81 190 LYS A CA 1
ATOM 1530 C C . LYS A 1 190 ? 10.962 2.492 8.809 1.00 95.81 190 LYS A C 1
ATOM 1532 O O . LYS A 1 190 ? 11.301 3.013 7.752 1.00 95.81 190 LYS A O 1
ATOM 1537 N N . LEU A 1 191 ? 11.607 1.472 9.352 1.00 96.88 191 LEU A N 1
ATOM 1538 C CA . LEU A 1 191 ? 12.706 0.765 8.717 1.00 96.88 191 LEU A CA 1
ATOM 1539 C C . LEU A 1 191 ? 12.336 -0.713 8.647 1.00 96.88 191 LEU A C 1
ATOM 1541 O O . LEU A 1 191 ? 12.128 -1.344 9.681 1.00 96.88 191 LEU A O 1
ATOM 1545 N N . ASN A 1 192 ? 12.249 -1.248 7.435 1.00 97.25 192 ASN A N 1
ATOM 1546 C CA . ASN A 1 192 ? 12.031 -2.663 7.181 1.00 97.25 192 ASN A CA 1
ATOM 1547 C C . ASN A 1 192 ? 13.282 -3.262 6.538 1.00 97.25 192 ASN A C 1
ATOM 1549 O O . ASN A 1 192 ? 13.670 -2.837 5.450 1.00 97.25 192 ASN A O 1
ATOM 1553 N N . SER A 1 193 ? 13.897 -4.239 7.195 1.00 96.75 193 SER A N 1
ATOM 1554 C CA . SER A 1 193 ? 15.078 -4.945 6.696 1.00 96.75 193 SER A CA 1
ATOM 1555 C C . SER A 1 193 ? 14.749 -6.417 6.478 1.00 96.75 193 SER A C 1
ATOM 1557 O O . SER A 1 193 ? 14.426 -7.117 7.427 1.00 96.75 193 SER A O 1
ATOM 1559 N N . GLU A 1 194 ? 14.850 -6.887 5.241 1.00 96.62 194 GLU A N 1
ATOM 1560 C CA . GLU A 1 194 ? 14.644 -8.274 4.827 1.00 96.62 194 GLU A CA 1
ATOM 1561 C C . GLU A 1 194 ? 15.989 -8.906 4.456 1.00 96.62 194 GLU A C 1
ATOM 1563 O O . GLU A 1 194 ? 16.722 -8.395 3.606 1.00 96.62 194 GLU A O 1
ATOM 1568 N N . LEU A 1 195 ? 16.303 -10.041 5.073 1.00 95.88 195 LEU A N 1
ATOM 1569 C CA . LEU A 1 195 ? 17.446 -10.881 4.745 1.00 95.88 195 LEU A CA 1
ATOM 1570 C C . LEU A 1 195 ? 16.942 -12.224 4.213 1.00 95.88 195 LEU A C 1
ATOM 1572 O O . LEU A 1 195 ? 16.300 -12.980 4.939 1.00 95.88 195 LEU A O 1
ATOM 1576 N N . ALA A 1 196 ? 17.256 -12.531 2.959 1.00 93.44 196 ALA A N 1
ATOM 1577 C CA . ALA A 1 196 ? 16.949 -13.794 2.300 1.00 93.44 196 ALA A CA 1
ATOM 1578 C C . ALA A 1 196 ? 18.238 -14.542 1.932 1.00 93.44 196 ALA A C 1
ATOM 1580 O O . ALA A 1 196 ? 19.247 -13.922 1.586 1.00 93.44 196 ALA A O 1
ATOM 1581 N N . GLY A 1 197 ? 18.197 -15.876 1.947 1.00 85.06 197 GLY A N 1
ATOM 1582 C CA . GLY A 1 197 ? 19.303 -16.716 1.461 1.00 85.06 197 GLY A CA 1
ATOM 1583 C C . GLY A 1 197 ? 19.954 -17.639 2.486 1.00 85.06 197 GLY A C 1
ATOM 1584 O O . GLY A 1 197 ? 21.007 -18.194 2.190 1.00 85.06 197 GLY A O 1
ATOM 1585 N N . LEU A 1 198 ? 19.346 -17.825 3.663 1.00 84.25 198 LEU A N 1
ATOM 1586 C CA . LEU A 1 198 ? 19.714 -18.931 4.559 1.00 84.25 198 LEU A CA 1
ATOM 1587 C C . LEU A 1 198 ? 19.301 -20.284 3.955 1.00 84.25 198 LEU A C 1
ATOM 1589 O O . LEU A 1 198 ? 20.047 -21.253 4.044 1.00 84.25 198 LEU A O 1
ATOM 1593 N N . ILE A 1 199 ? 18.108 -20.334 3.349 1.00 85.94 199 ILE A N 1
ATOM 1594 C CA . ILE A 1 199 ? 17.507 -21.513 2.712 1.00 85.94 199 ILE A CA 1
ATOM 1595 C C . ILE A 1 199 ? 16.751 -21.049 1.453 1.00 85.94 199 ILE A C 1
ATOM 1597 O O . ILE A 1 199 ? 16.162 -19.966 1.442 1.00 85.94 199 ILE A O 1
ATOM 1601 N N . GLY A 1 200 ? 16.742 -21.870 0.404 1.00 85.75 200 GLY A N 1
ATOM 1602 C CA . GLY A 1 200 ? 16.013 -21.605 -0.839 1.00 85.75 200 GLY A CA 1
ATOM 1603 C C . GLY A 1 200 ? 16.846 -20.911 -1.917 1.00 85.75 200 GLY A C 1
ATOM 1604 O O . GLY A 1 200 ? 18.055 -20.719 -1.780 1.00 85.75 200 GLY A O 1
ATOM 1605 N N . ASP A 1 201 ? 16.181 -20.549 -3.009 1.00 88.12 201 ASP A N 1
ATOM 1606 C CA . ASP A 1 201 ? 16.839 -20.132 -4.252 1.00 88.12 201 ASP A CA 1
ATOM 1607 C C . ASP A 1 201 ? 17.226 -18.644 -4.245 1.00 88.12 201 ASP A C 1
ATOM 1609 O O . ASP A 1 201 ? 18.170 -18.221 -4.915 1.00 88.12 201 ASP A O 1
ATOM 1613 N N . THR A 1 202 ? 16.515 -17.815 -3.478 1.00 88.94 202 THR A N 1
ATOM 1614 C CA . THR A 1 202 ? 16.729 -16.360 -3.452 1.00 88.94 202 THR A CA 1
ATOM 1615 C C . THR A 1 202 ? 17.676 -15.939 -2.329 1.00 88.94 202 THR A C 1
ATOM 1617 O O . THR A 1 202 ? 17.449 -16.288 -1.173 1.00 88.94 202 THR A O 1
ATOM 1620 N N . SER A 1 203 ? 18.692 -15.127 -2.642 1.00 92.56 203 SER A N 1
ATOM 1621 C CA . SER A 1 203 ? 19.687 -14.647 -1.675 1.00 92.56 203 SER A CA 1
ATOM 1622 C C . SER A 1 203 ? 19.948 -13.147 -1.838 1.00 92.56 203 SER A C 1
ATOM 1624 O O . SER A 1 203 ? 20.599 -12.711 -2.794 1.00 92.56 203 SER A O 1
ATOM 1626 N N . PHE A 1 204 ? 19.423 -12.338 -0.919 1.00 93.56 204 PHE A N 1
ATOM 1627 C CA . PHE A 1 204 ? 19.538 -10.882 -0.964 1.00 93.56 204 PHE A CA 1
ATOM 1628 C C . PHE A 1 204 ? 19.370 -10.244 0.416 1.00 93.56 204 PHE A C 1
ATOM 1630 O O . PHE A 1 204 ? 18.791 -10.825 1.328 1.00 93.56 204 PHE A O 1
ATOM 1637 N N . ILE A 1 205 ? 19.835 -9.005 0.535 1.00 94.69 205 ILE A N 1
ATOM 1638 C CA . ILE A 1 205 ? 19.448 -8.087 1.602 1.00 94.69 205 ILE A CA 1
ATOM 1639 C C . ILE A 1 205 ? 18.657 -6.935 0.988 1.00 94.69 205 ILE A C 1
ATOM 1641 O O . ILE A 1 205 ? 19.051 -6.390 -0.045 1.00 94.69 205 ILE A O 1
ATOM 1645 N N . LYS A 1 206 ? 17.529 -6.585 1.597 1.00 95.81 206 LYS A N 1
ATOM 1646 C CA . LYS A 1 206 ? 16.651 -5.502 1.159 1.00 95.81 206 LYS A CA 1
ATOM 1647 C C . LYS A 1 206 ? 16.301 -4.636 2.356 1.00 95.81 206 LYS A C 1
ATOM 1649 O O . LYS A 1 206 ? 15.857 -5.142 3.375 1.00 95.81 206 LYS A O 1
ATOM 1654 N N . SER A 1 207 ? 16.482 -3.332 2.225 1.00 97.31 207 SER A N 1
ATOM 1655 C CA . SER A 1 207 ? 16.153 -2.362 3.263 1.00 97.31 207 SER A CA 1
ATOM 1656 C C . SER A 1 207 ? 15.253 -1.291 2.675 1.00 97.31 207 SER A C 1
ATOM 1658 O O . SER A 1 207 ? 15.582 -0.682 1.658 1.00 97.31 207 SER A O 1
ATOM 1660 N N . ILE A 1 208 ? 14.108 -1.077 3.311 1.00 97.56 208 ILE A N 1
ATOM 1661 C CA . ILE A 1 208 ? 13.134 -0.053 2.954 1.00 97.56 208 ILE A CA 1
ATOM 1662 C C . ILE A 1 208 ? 13.011 0.895 4.136 1.00 97.56 208 ILE A C 1
ATOM 1664 O O . ILE A 1 208 ? 12.717 0.480 5.255 1.00 97.56 208 I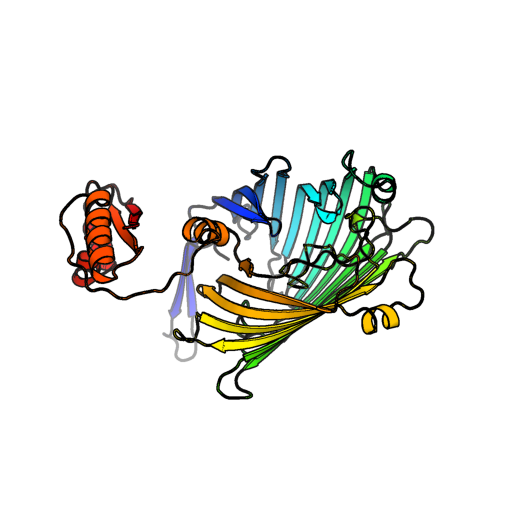LE A O 1
ATOM 1668 N N . PHE A 1 209 ? 13.239 2.166 3.867 1.00 97.38 209 PHE A N 1
ATOM 1669 C CA . PHE A 1 209 ? 13.167 3.252 4.817 1.00 97.38 209 PHE A CA 1
ATOM 1670 C C . PHE A 1 209 ? 12.047 4.201 4.401 1.00 97.38 209 PHE A C 1
ATOM 1672 O O . PHE A 1 209 ? 12.114 4.788 3.324 1.00 97.38 209 PHE A O 1
ATOM 1679 N N . ASP A 1 210 ? 11.043 4.356 5.259 1.00 96.44 210 ASP A N 1
ATOM 1680 C CA . ASP A 1 210 ? 9.952 5.311 5.090 1.00 96.44 210 ASP A CA 1
ATOM 1681 C C . ASP A 1 210 ? 10.018 6.359 6.203 1.00 96.44 210 ASP A C 1
ATOM 1683 O O . ASP A 1 210 ? 10.007 6.037 7.397 1.00 96.44 210 ASP A O 1
ATOM 1687 N N . TYR A 1 211 ? 10.051 7.625 5.804 1.00 96.50 211 TYR A N 1
ATOM 1688 C CA . TYR A 1 211 ? 10.034 8.765 6.704 1.00 96.50 211 TYR A CA 1
ATOM 1689 C C . TYR A 1 211 ? 8.947 9.747 6.292 1.00 96.50 211 TYR A C 1
ATOM 1691 O O . TYR A 1 211 ? 8.917 10.212 5.155 1.00 96.50 211 TYR A O 1
ATOM 1699 N N . GLN A 1 212 ? 8.071 10.094 7.228 1.00 95.19 212 GLN A N 1
ATOM 1700 C CA . GLN A 1 212 ? 7.075 11.139 7.035 1.00 95.19 212 GLN A CA 1
ATOM 1701 C C . GLN A 1 212 ? 7.183 12.142 8.173 1.00 95.19 212 GLN A C 1
ATOM 1703 O O . GLN A 1 212 ? 7.262 11.762 9.337 1.00 95.19 212 GLN A O 1
ATOM 1708 N N . THR A 1 213 ? 7.146 13.424 7.849 1.00 95.25 213 THR A N 1
ATOM 1709 C CA . THR A 1 213 ? 7.096 14.500 8.836 1.00 95.25 213 THR A CA 1
ATOM 1710 C C . THR A 1 213 ? 6.059 15.517 8.414 1.00 95.25 213 THR A C 1
ATOM 1712 O O . THR A 1 213 ? 5.853 15.753 7.219 1.00 95.25 213 THR A O 1
ATOM 1715 N N . SER A 1 214 ? 5.351 16.081 9.383 1.00 92.62 214 SER A N 1
ATOM 1716 C CA . SER A 1 214 ? 4.378 17.132 9.121 1.00 92.62 214 SER A CA 1
ATOM 1717 C C . SER A 1 214 ? 4.441 18.204 10.188 1.00 92.62 214 SER A C 1
ATOM 1719 O O . SER A 1 214 ? 4.631 17.919 11.373 1.00 92.62 214 SER A O 1
ATOM 1721 N N . ILE A 1 215 ? 4.335 19.445 9.727 1.00 90.69 215 ILE A N 1
ATOM 1722 C CA . ILE A 1 215 ? 4.408 20.649 10.541 1.00 90.69 215 ILE A CA 1
ATOM 1723 C C . ILE A 1 215 ? 3.266 21.557 10.092 1.00 90.69 215 ILE A C 1
ATOM 1725 O O . ILE A 1 215 ? 3.209 21.981 8.935 1.00 90.69 215 ILE A O 1
ATOM 1729 N N . SER A 1 216 ? 2.351 21.851 11.009 1.00 82.56 216 SER A N 1
ATOM 1730 C CA . SER A 1 216 ? 1.287 22.828 10.807 1.00 82.56 216 SER A CA 1
ATOM 1731 C C . SER A 1 216 ? 1.728 24.222 11.247 1.00 82.56 216 SER A C 1
ATOM 1733 O O . SER A 1 216 ? 2.541 24.362 12.160 1.00 82.56 216 SER A O 1
ATOM 1735 N N . GLU A 1 217 ? 1.131 25.242 10.628 1.00 73.38 217 GLU A N 1
ATOM 1736 C CA . GLU A 1 217 ? 1.234 26.658 11.015 1.00 73.38 217 GLU A CA 1
ATOM 1737 C C . GLU A 1 217 ? 2.609 27.352 10.873 1.00 73.38 217 GLU A C 1
ATOM 1739 O O . GLU A 1 217 ? 2.873 28.288 11.627 1.00 73.38 217 GLU A O 1
ATOM 1744 N N . PRO A 1 218 ? 3.489 27.029 9.902 1.00 63.31 218 PRO A N 1
ATOM 1745 C CA . PRO A 1 218 ? 4.614 27.923 9.621 1.00 63.31 218 PRO A CA 1
ATOM 1746 C C . PRO A 1 218 ? 4.145 29.236 8.958 1.00 63.31 218 PRO A C 1
ATOM 1748 O O . PRO A 1 218 ? 4.781 30.264 9.163 1.00 63.31 218 PRO A O 1
ATOM 1751 N N . PHE A 1 219 ? 3.021 29.222 8.217 1.00 62.00 219 PHE A N 1
ATOM 1752 C CA . PHE A 1 219 ? 2.378 30.398 7.603 1.00 62.00 219 PHE A CA 1
ATOM 1753 C C . PHE A 1 219 ? 0.860 30.185 7.426 1.00 62.00 219 PHE A C 1
ATOM 1755 O O . PHE A 1 219 ? 0.455 29.158 6.884 1.00 62.00 219 PHE A O 1
ATOM 1762 N N . TYR A 1 220 ? 0.029 31.152 7.843 1.00 70.00 220 TYR A N 1
ATOM 1763 C CA . TYR A 1 220 ? -1.412 31.269 7.517 1.00 70.00 220 TYR A CA 1
ATOM 1764 C C . TYR A 1 220 ? -2.256 29.969 7.592 1.00 70.00 220 TYR A C 1
ATOM 1766 O O . TYR A 1 220 ? -3.124 29.744 6.754 1.00 70.00 220 TYR A O 1
ATOM 1774 N N . GLY A 1 221 ? -2.014 29.092 8.574 1.00 80.75 221 GLY A N 1
ATOM 1775 C CA . GLY A 1 221 ? -2.805 27.861 8.764 1.00 80.75 221 GLY A CA 1
ATOM 1776 C C . GLY A 1 221 ? -2.527 26.724 7.765 1.00 80.75 221 GLY A C 1
ATOM 1777 O O . GLY A 1 221 ? -3.260 25.737 7.750 1.00 80.75 221 GLY A O 1
ATOM 1778 N N . LEU A 1 222 ? -1.473 26.826 6.947 1.00 88.69 222 LEU A N 1
ATOM 1779 C CA . LEU A 1 222 ? -1.052 25.760 6.030 1.00 88.69 222 LEU A CA 1
ATOM 1780 C C . LEU A 1 222 ? -0.340 24.616 6.769 1.00 88.69 222 LEU A C 1
ATOM 1782 O O . LEU A 1 222 ? 0.334 24.824 7.782 1.00 88.69 222 LEU A O 1
ATOM 1786 N N . ILE A 1 223 ? -0.446 23.403 6.225 1.00 91.06 223 ILE A N 1
ATOM 1787 C CA . ILE A 1 223 ? 0.241 22.207 6.726 1.00 91.06 223 ILE A CA 1
ATOM 1788 C C . ILE A 1 223 ? 1.273 21.767 5.694 1.00 91.06 223 ILE A C 1
ATOM 1790 O O . ILE A 1 223 ? 0.932 21.442 4.557 1.00 91.06 223 ILE A O 1
ATOM 1794 N N . PHE A 1 224 ? 2.534 21.707 6.106 1.00 93.50 224 PHE A N 1
ATOM 1795 C CA . PHE A 1 224 ? 3.632 21.222 5.280 1.00 93.50 224 PHE A CA 1
ATOM 1796 C C . PHE A 1 224 ? 3.923 19.774 5.656 1.00 93.50 224 PHE A C 1
ATOM 1798 O O . PHE A 1 224 ? 4.158 19.465 6.823 1.00 93.50 224 PHE A O 1
ATOM 1805 N N . SER A 1 225 ? 3.910 18.880 4.672 1.00 94.00 225 SER A N 1
ATOM 1806 C CA . SER A 1 225 ? 4.180 17.456 4.859 1.00 94.00 225 SER A CA 1
ATOM 1807 C C . SER A 1 225 ? 5.256 16.996 3.887 1.00 94.00 225 SER A C 1
ATOM 1809 O O . SER A 1 225 ? 5.119 17.152 2.679 1.00 94.00 225 SER A O 1
ATOM 1811 N N . LEU A 1 226 ? 6.293 16.357 4.412 1.00 95.12 226 LEU A N 1
ATOM 1812 C CA . LEU A 1 226 ? 7.356 15.720 3.643 1.00 95.12 226 LEU A CA 1
ATOM 1813 C C . LEU A 1 226 ? 7.239 14.206 3.822 1.00 95.12 226 LEU A C 1
ATOM 1815 O O . LEU A 1 226 ? 7.129 13.721 4.947 1.00 95.12 226 LEU A O 1
ATOM 1819 N N . SER A 1 227 ? 7.239 13.460 2.721 1.00 95.38 227 SER A N 1
ATOM 1820 C CA . SER A 1 227 ? 7.211 11.995 2.710 1.00 95.38 227 SER A CA 1
ATOM 1821 C C . SER A 1 227 ? 8.337 11.469 1.833 1.00 95.38 227 SER A C 1
ATOM 1823 O O . SER A 1 227 ? 8.319 11.666 0.625 1.00 95.38 227 SER A O 1
ATOM 1825 N N . THR A 1 228 ? 9.298 10.784 2.439 1.00 95.62 228 THR A N 1
ATOM 1826 C CA . THR A 1 228 ? 10.467 10.225 1.762 1.00 95.62 228 THR A CA 1
ATOM 1827 C C . THR A 1 228 ? 10.474 8.716 1.925 1.00 95.62 228 THR A C 1
ATOM 1829 O O . THR A 1 228 ? 10.359 8.208 3.040 1.00 95.62 228 THR A O 1
ATOM 1832 N N . ARG A 1 229 ? 10.674 7.998 0.823 1.00 96.31 229 ARG A N 1
ATOM 1833 C CA . ARG A 1 229 ? 10.866 6.552 0.806 1.00 96.31 229 ARG A CA 1
ATOM 1834 C C . ARG A 1 229 ? 12.149 6.215 0.065 1.00 96.31 229 ARG A C 1
ATOM 1836 O O . ARG A 1 229 ? 12.358 6.596 -1.083 1.00 96.31 229 ARG A O 1
ATOM 1843 N N . PHE A 1 230 ? 13.020 5.475 0.729 1.00 96.31 230 PHE A N 1
ATOM 1844 C CA . PHE A 1 230 ? 14.253 4.956 0.158 1.00 96.31 230 PHE A CA 1
ATOM 1845 C C . PHE A 1 230 ? 14.224 3.438 0.241 1.00 96.31 230 PHE A C 1
ATOM 1847 O O . PHE A 1 230 ? 14.020 2.878 1.313 1.00 96.31 230 PHE A O 1
ATOM 1854 N N . ALA A 1 231 ? 14.429 2.762 -0.881 1.00 95.88 231 ALA A N 1
ATOM 1855 C CA . ALA A 1 231 ? 14.558 1.316 -0.906 1.00 95.88 231 ALA A CA 1
ATOM 1856 C C . ALA A 1 231 ? 15.886 0.946 -1.549 1.00 95.88 231 ALA A C 1
ATOM 1858 O O . ALA A 1 231 ? 16.251 1.465 -2.601 1.00 95.88 231 ALA A O 1
ATOM 1859 N N . PHE A 1 232 ? 16.602 0.028 -0.923 1.00 95.06 232 PHE A N 1
ATOM 1860 C CA . PHE A 1 232 ? 17.868 -0.488 -1.408 1.00 95.06 232 PHE A CA 1
ATOM 1861 C C . PHE A 1 232 ? 17.861 -2.002 -1.308 1.00 95.06 232 PHE A C 1
ATOM 1863 O O . PHE A 1 232 ? 17.325 -2.580 -0.364 1.00 95.06 232 PHE A O 1
ATOM 1870 N N . MET A 1 233 ? 18.477 -2.646 -2.282 1.00 93.25 233 MET A N 1
ATOM 1871 C CA . MET A 1 233 ? 18.600 -4.084 -2.340 1.00 93.25 233 MET A CA 1
ATOM 1872 C C . MET A 1 233 ? 20.006 -4.452 -2.798 1.00 93.25 233 MET A C 1
ATOM 1874 O O . MET A 1 233 ? 20.627 -3.752 -3.588 1.00 93.25 233 MET A O 1
ATOM 1878 N N . LYS A 1 234 ? 20.531 -5.567 -2.310 1.00 90.94 234 LYS A N 1
ATOM 1879 C CA . LYS A 1 234 ? 21.816 -6.106 -2.746 1.00 90.94 234 LYS A CA 1
ATOM 1880 C C . LYS A 1 234 ? 21.735 -7.623 -2.765 1.00 90.94 234 LYS A C 1
ATOM 1882 O O . LYS A 1 234 ? 21.361 -8.238 -1.770 1.00 90.94 234 LYS A O 1
ATOM 1887 N N . ALA A 1 235 ? 22.090 -8.225 -3.895 1.00 90.62 235 ALA A N 1
ATOM 1888 C CA . ALA A 1 235 ? 22.254 -9.672 -3.977 1.00 90.62 235 ALA A CA 1
ATOM 1889 C C . ALA A 1 235 ? 23.484 -10.093 -3.156 1.00 90.62 235 ALA A C 1
ATOM 1891 O O . ALA A 1 235 ? 24.528 -9.441 -3.236 1.00 90.62 235 ALA A O 1
ATOM 1892 N N . LEU A 1 236 ? 23.356 -11.154 -2.355 1.00 86.94 236 LEU A N 1
ATOM 1893 C CA . LEU A 1 236 ? 24.441 -11.631 -1.486 1.00 86.94 236 LEU A CA 1
ATOM 1894 C C . LEU A 1 236 ? 25.309 -12.686 -2.182 1.00 86.94 236 LEU A C 1
ATOM 1896 O O . LEU A 1 236 ? 26.530 -12.652 -2.054 1.00 86.94 236 LEU A O 1
ATOM 1900 N N . ASN A 1 237 ? 24.696 -13.566 -2.978 1.00 80.62 237 ASN A N 1
ATOM 1901 C CA . ASN A 1 237 ? 25.395 -14.597 -3.743 1.00 80.62 237 ASN A CA 1
ATOM 1902 C C . ASN A 1 237 ? 25.484 -14.232 -5.230 1.00 80.62 237 ASN A C 1
ATOM 1904 O O . ASN A 1 237 ? 24.479 -13.920 -5.860 1.00 80.62 237 ASN A O 1
ATOM 1908 N N . GLN A 1 238 ? 26.681 -14.350 -5.816 1.00 64.50 238 GLN A N 1
ATOM 1909 C CA . GLN A 1 238 ? 26.911 -14.085 -7.246 1.00 64.50 238 GLN A CA 1
ATOM 1910 C C . GLN A 1 238 ? 26.309 -15.157 -8.172 1.00 64.50 238 GLN A C 1
ATOM 1912 O O . GLN A 1 238 ? 26.041 -14.870 -9.334 1.00 64.50 238 GLN A O 1
ATOM 1917 N N . ARG A 1 239 ? 26.089 -16.383 -7.671 1.00 56.81 239 ARG A N 1
ATOM 1918 C CA . ARG A 1 239 ? 25.573 -17.510 -8.472 1.00 56.81 239 ARG A CA 1
ATOM 1919 C C . ARG A 1 239 ? 24.077 -17.414 -8.780 1.00 56.81 239 ARG A C 1
ATOM 1921 O O . ARG A 1 239 ? 23.662 -17.872 -9.838 1.00 56.81 239 ARG A O 1
ATOM 1928 N N . ASN A 1 240 ? 23.286 -16.793 -7.903 1.00 60.06 240 ASN A N 1
ATOM 1929 C CA . ASN A 1 240 ? 21.838 -16.704 -8.082 1.00 60.06 240 ASN A CA 1
ATOM 1930 C C . ASN A 1 240 ? 21.488 -15.297 -8.552 1.00 60.06 240 ASN A C 1
ATOM 1932 O O . ASN A 1 240 ? 21.561 -14.323 -7.800 1.00 60.06 240 ASN A O 1
ATOM 1936 N N . SER A 1 241 ? 21.141 -15.183 -9.833 1.00 70.25 241 SER A N 1
ATOM 1937 C CA . SER A 1 241 ? 20.709 -13.910 -10.389 1.00 70.25 241 SER A CA 1
ATOM 1938 C C . SER A 1 241 ? 19.432 -13.454 -9.671 1.00 70.25 241 SER A C 1
ATOM 1940 O O . SER A 1 241 ? 18.502 -14.228 -9.461 1.00 70.25 241 SER A O 1
ATOM 1942 N N . LEU A 1 242 ? 19.401 -12.190 -9.242 1.00 86.06 242 LEU A N 1
ATOM 1943 C CA . LEU A 1 242 ? 18.249 -11.663 -8.518 1.00 86.06 242 LEU A CA 1
ATOM 1944 C C . LEU A 1 242 ? 16.965 -11.751 -9.363 1.00 86.06 242 LEU A C 1
ATOM 1946 O O . LEU A 1 242 ? 16.896 -11.159 -10.454 1.00 86.06 242 LEU A O 1
ATOM 1950 N N . HIS A 1 243 ? 15.978 -12.477 -8.830 1.00 89.56 243 HIS A N 1
ATOM 1951 C CA . HIS A 1 243 ? 14.705 -12.756 -9.482 1.00 89.56 243 HIS A CA 1
ATOM 1952 C C . HIS A 1 243 ? 13.884 -11.478 -9.687 1.00 89.56 243 HIS A C 1
ATOM 1954 O O . HIS A 1 243 ? 13.952 -10.544 -8.885 1.00 89.56 243 HIS A O 1
ATOM 1960 N N . LEU A 1 244 ? 13.092 -11.432 -10.761 1.00 90.31 244 LEU A N 1
ATOM 1961 C CA . LEU A 1 244 ? 12.278 -10.271 -11.135 1.00 90.31 244 LEU A CA 1
ATOM 1962 C C . LEU A 1 244 ? 11.285 -9.854 -10.032 1.00 90.31 244 LEU A C 1
ATOM 1964 O O . LEU A 1 244 ? 11.061 -8.664 -9.820 1.00 90.31 244 LEU A O 1
ATOM 1968 N N . LEU A 1 245 ? 10.736 -10.829 -9.301 1.00 91.25 245 LEU A N 1
ATOM 1969 C CA . LEU A 1 245 ? 9.759 -10.612 -8.223 1.00 91.25 245 LEU A CA 1
ATOM 1970 C C . LEU A 1 245 ? 10.325 -9.894 -6.991 1.00 91.25 245 LEU A C 1
ATOM 1972 O O . LEU A 1 245 ? 9.576 -9.239 -6.275 1.00 91.25 245 LEU A O 1
ATOM 1976 N N . ASP A 1 246 ? 11.628 -10.004 -6.728 1.00 92.12 246 ASP A N 1
ATOM 1977 C CA . ASP A 1 246 ? 12.227 -9.405 -5.528 1.00 92.12 246 ASP A CA 1
ATOM 1978 C C . ASP A 1 246 ? 12.701 -7.959 -5.766 1.00 92.12 246 ASP A C 1
ATOM 1980 O O . ASP A 1 246 ? 12.941 -7.213 -4.808 1.00 92.12 246 ASP A O 1
ATOM 1984 N N . ARG A 1 247 ? 12.770 -7.546 -7.043 1.00 92.25 247 ARG A N 1
ATOM 1985 C CA . ARG A 1 247 ? 13.199 -6.211 -7.481 1.00 92.25 247 ARG A CA 1
ATOM 1986 C C . ARG A 1 247 ? 12.327 -5.094 -6.931 1.00 92.25 247 ARG A C 1
ATOM 1988 O O . ARG A 1 247 ? 11.184 -5.281 -6.521 1.00 92.25 247 ARG A O 1
ATOM 1995 N N . ILE A 1 248 ? 12.914 -3.905 -6.905 1.00 93.88 248 ILE A N 1
ATOM 1996 C CA . ILE A 1 248 ? 12.236 -2.689 -6.479 1.00 93.88 248 ILE A CA 1
ATOM 1997 C C . ILE A 1 248 ? 11.595 -2.053 -7.707 1.00 93.88 248 ILE A C 1
ATOM 1999 O O . ILE A 1 248 ? 12.260 -1.843 -8.719 1.00 93.88 248 ILE A O 1
ATOM 2003 N N . TYR A 1 249 ? 10.312 -1.739 -7.598 1.00 93.31 249 TYR A N 1
ATOM 2004 C CA . TYR A 1 249 ? 9.557 -1.023 -8.616 1.00 93.31 249 TYR A CA 1
ATOM 2005 C C . TYR A 1 249 ? 9.144 0.340 -8.073 1.00 93.31 249 TYR A C 1
ATOM 2007 O O . TYR A 1 249 ? 9.026 0.516 -6.860 1.00 93.31 249 TYR A O 1
ATOM 2015 N N . LEU A 1 250 ? 8.964 1.299 -8.977 1.00 93.38 250 LEU A N 1
ATOM 2016 C CA . LEU A 1 250 ? 8.569 2.660 -8.647 1.00 93.38 250 LEU A CA 1
ATOM 2017 C C . LEU A 1 250 ? 7.553 3.159 -9.678 1.00 93.38 250 LEU A C 1
ATOM 2019 O O . LEU A 1 250 ? 7.691 2.887 -10.872 1.00 93.38 250 LEU A O 1
ATOM 2023 N N . GLY A 1 251 ? 6.553 3.905 -9.218 1.00 88.88 251 GLY A N 1
ATOM 2024 C CA . GLY A 1 251 ? 5.526 4.518 -10.064 1.00 88.88 251 GLY A CA 1
ATOM 2025 C C . GLY A 1 251 ? 4.121 4.094 -9.653 1.00 88.88 251 GLY A C 1
ATOM 2026 O O . GLY A 1 251 ? 3.919 3.004 -9.119 1.00 88.88 251 GLY A O 1
ATOM 2027 N N . GLY A 1 252 ? 3.145 4.960 -9.902 1.00 83.81 252 GLY A N 1
ATOM 2028 C CA . GLY A 1 252 ? 1.759 4.782 -9.479 1.00 83.81 252 GLY A CA 1
ATOM 2029 C C . GLY A 1 252 ? 1.341 5.783 -8.398 1.00 83.81 252 GLY A C 1
ATOM 2030 O O . GLY A 1 252 ? 2.161 6.549 -7.889 1.00 83.81 252 GLY A O 1
ATOM 2031 N N . PRO A 1 253 ? 0.055 5.791 -8.016 1.00 76.62 253 PRO A N 1
ATOM 2032 C CA . PRO A 1 253 ? -0.530 6.880 -7.235 1.00 76.62 253 PRO A CA 1
ATOM 2033 C C . PRO A 1 253 ? -0.060 6.950 -5.775 1.00 76.62 253 PRO A C 1
ATOM 2035 O O . PRO A 1 253 ? -0.254 7.985 -5.141 1.00 76.62 253 PRO A O 1
ATOM 2038 N N . TYR A 1 254 ? 0.548 5.885 -5.238 1.00 75.62 254 TYR A N 1
ATOM 2039 C CA . TYR A 1 254 ? 1.072 5.856 -3.865 1.00 75.62 254 TYR A CA 1
ATOM 2040 C C . TYR A 1 254 ? 2.561 6.213 -3.753 1.00 75.62 254 TYR A C 1
ATOM 2042 O O . TYR A 1 254 ? 2.991 6.606 -2.672 1.00 75.62 254 TYR A O 1
ATOM 2050 N N . ASP A 1 255 ? 3.328 6.106 -4.843 1.00 82.88 255 ASP A N 1
ATOM 2051 C CA . ASP A 1 255 ? 4.769 6.384 -4.849 1.00 82.88 255 ASP A CA 1
ATOM 2052 C C . ASP A 1 255 ? 5.072 7.688 -5.598 1.00 82.88 255 ASP A C 1
ATOM 2054 O O . ASP A 1 255 ? 5.327 8.724 -4.986 1.00 82.88 255 ASP A O 1
ATOM 2058 N N . LEU A 1 256 ? 5.026 7.642 -6.937 1.00 89.38 256 LEU A N 1
ATOM 2059 C CA . LEU A 1 256 ? 5.274 8.778 -7.820 1.00 89.38 256 LEU A CA 1
ATOM 2060 C C . LEU A 1 256 ? 4.076 8.966 -8.755 1.00 89.38 256 LEU A C 1
ATOM 2062 O O . LEU A 1 256 ? 3.932 8.267 -9.762 1.00 89.38 256 LEU A O 1
ATOM 2066 N N . ARG A 1 257 ? 3.217 9.922 -8.392 1.00 86.94 257 ARG A N 1
ATOM 2067 C CA . ARG A 1 257 ? 2.025 10.302 -9.161 1.00 86.94 257 ARG A CA 1
ATOM 2068 C C . ARG A 1 257 ? 2.420 10.831 -10.547 1.00 86.94 257 ARG A C 1
ATOM 2070 O O . ARG A 1 257 ? 3.528 11.321 -10.746 1.00 86.94 257 ARG A O 1
ATOM 2077 N N . GLY A 1 258 ? 1.516 10.720 -11.517 1.00 84.81 258 GLY A N 1
ATOM 2078 C CA . GLY A 1 258 ? 1.785 11.100 -12.916 1.00 84.81 258 GLY A CA 1
ATOM 2079 C C . GLY A 1 258 ? 2.525 10.045 -13.749 1.00 84.81 258 GLY A C 1
ATOM 2080 O O . GLY A 1 258 ? 2.718 10.249 -14.945 1.00 84.81 258 GLY A O 1
ATOM 2081 N N . PHE A 1 259 ? 2.902 8.911 -13.153 1.00 89.62 259 PHE A N 1
ATOM 2082 C CA . PHE A 1 259 ? 3.481 7.754 -13.840 1.00 89.62 259 PHE A CA 1
ATOM 2083 C C . PHE A 1 259 ? 2.602 6.525 -13.622 1.00 89.62 259 PHE A C 1
ATOM 2085 O O . PHE A 1 259 ? 1.970 6.380 -12.573 1.00 89.62 259 PHE A O 1
ATOM 2092 N N . GLU A 1 260 ? 2.539 5.648 -14.623 1.00 87.00 260 GLU A N 1
ATOM 2093 C CA . GLU A 1 260 ? 1.839 4.369 -14.482 1.00 87.00 260 GLU A CA 1
ATOM 2094 C C . GLU A 1 260 ? 2.416 3.514 -13.336 1.00 87.00 260 GLU A C 1
ATOM 2096 O O . GLU A 1 260 ? 3.565 3.674 -12.912 1.00 87.00 260 GLU A O 1
ATOM 2101 N N . GLN A 1 261 ? 1.606 2.589 -12.812 1.00 86.56 261 GLN A N 1
ATOM 2102 C CA . GLN A 1 261 ? 2.009 1.730 -11.699 1.00 86.56 261 GLN A CA 1
ATOM 2103 C C . GLN A 1 261 ? 3.271 0.935 -12.058 1.00 86.56 261 GLN A C 1
ATOM 2105 O O . GLN A 1 261 ? 3.255 0.143 -12.999 1.00 86.56 261 GLN A O 1
ATOM 2110 N N . ASN A 1 262 ? 4.330 1.097 -11.260 1.00 90.56 262 ASN A N 1
ATOM 2111 C CA . ASN A 1 262 ? 5.590 0.359 -11.377 1.00 90.56 262 ASN A CA 1
ATOM 2112 C C . ASN A 1 262 ? 6.293 0.470 -12.748 1.00 90.56 262 ASN A C 1
ATOM 2114 O O . ASN A 1 262 ? 7.099 -0.395 -13.103 1.00 90.56 262 ASN A O 1
ATOM 2118 N N . SER A 1 263 ? 6.014 1.527 -13.518 1.00 89.94 263 SER A N 1
ATOM 2119 C CA . SER A 1 263 ? 6.532 1.695 -14.882 1.00 89.94 263 SER A CA 1
ATOM 2120 C C . SER A 1 263 ? 7.904 2.367 -14.963 1.00 89.94 263 SER A C 1
ATOM 2122 O O . SER A 1 263 ? 8.549 2.304 -16.009 1.00 89.94 263 SER A O 1
ATOM 2124 N N . ILE A 1 264 ? 8.374 3.010 -13.892 1.00 90.88 264 ILE A N 1
ATOM 2125 C CA . ILE A 1 264 ? 9.631 3.765 -13.913 1.00 90.88 264 ILE A CA 1
ATOM 2126 C C . ILE A 1 264 ? 10.801 2.786 -13.884 1.00 90.88 264 ILE A C 1
ATOM 2128 O O . ILE A 1 264 ? 10.876 1.942 -12.993 1.00 90.88 264 ILE A O 1
ATOM 2132 N N . GLY A 1 265 ? 11.744 2.926 -14.818 1.00 87.50 265 GLY A N 1
ATOM 2133 C CA . GLY A 1 265 ? 12.939 2.084 -14.882 1.00 87.50 265 GLY A CA 1
ATOM 2134 C C . GLY A 1 265 ? 13.338 1.704 -16.303 1.00 87.50 265 GLY A C 1
ATOM 2135 O O . GLY A 1 265 ? 12.950 2.361 -17.264 1.00 87.50 265 GLY A O 1
ATOM 2136 N N . ILE A 1 266 ? 14.139 0.641 -16.439 1.00 86.69 266 ILE A N 1
ATOM 2137 C CA . ILE A 1 266 ? 14.323 0.015 -17.752 1.00 86.69 266 ILE A CA 1
ATOM 2138 C C . ILE A 1 266 ? 13.038 -0.713 -18.107 1.00 86.69 266 ILE A C 1
ATOM 2140 O O . ILE A 1 266 ? 12.568 -1.568 -17.351 1.00 86.69 266 ILE A O 1
ATOM 2144 N N . GLN A 1 267 ? 12.551 -0.411 -19.301 1.00 87.56 267 GLN A N 1
ATOM 2145 C CA . GLN A 1 267 ? 11.472 -1.140 -19.926 1.00 87.56 267 GLN A CA 1
ATOM 2146 C C . GLN A 1 267 ? 11.982 -1.946 -21.121 1.00 87.56 267 GLN A C 1
ATOM 2148 O O . GLN A 1 267 ? 12.950 -1.575 -21.787 1.00 87.56 267 GLN A O 1
ATOM 2153 N N . THR A 1 268 ? 11.317 -3.057 -21.399 1.00 87.19 268 THR A N 1
ATOM 2154 C CA . THR A 1 268 ? 11.473 -3.848 -22.621 1.00 87.19 268 THR A CA 1
ATOM 2155 C C . THR A 1 268 ? 10.075 -4.124 -23.145 1.00 87.19 268 THR A C 1
ATOM 2157 O O . THR A 1 268 ? 9.269 -4.677 -22.406 1.00 87.19 268 THR A O 1
ATOM 2160 N N . GLU A 1 269 ? 9.767 -3.691 -24.372 1.00 86.31 269 GLU A N 1
ATOM 2161 C CA . GLU A 1 269 ? 8.445 -3.878 -25.005 1.00 86.31 269 GLU A CA 1
ATOM 2162 C C . GLU A 1 269 ? 7.267 -3.483 -24.077 1.00 86.31 269 GLU A C 1
ATOM 2164 O O . GLU A 1 269 ? 6.283 -4.211 -23.917 1.00 86.31 269 GLU A O 1
ATOM 2169 N N . ASN A 1 270 ? 7.385 -2.312 -23.438 1.00 84.75 270 ASN A N 1
ATOM 2170 C CA . ASN A 1 270 ? 6.428 -1.752 -22.469 1.00 84.75 270 ASN A CA 1
ATOM 2171 C C . ASN A 1 270 ? 6.245 -2.570 -21.174 1.00 84.75 270 ASN A C 1
ATOM 2173 O O . ASN A 1 270 ? 5.252 -2.391 -20.468 1.00 84.75 270 ASN A O 1
ATOM 2177 N N . CYS A 1 271 ? 7.186 -3.455 -20.836 1.00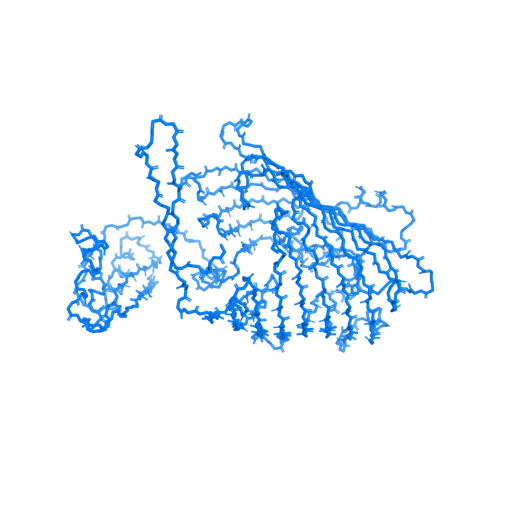 89.31 271 CYS A N 1
ATOM 2178 C CA . CYS A 1 271 ? 7.231 -4.147 -19.549 1.00 89.31 271 CYS A CA 1
ATOM 2179 C C . CYS A 1 271 ? 8.434 -3.698 -18.710 1.00 89.31 271 CYS A C 1
ATOM 2181 O O . CYS A 1 271 ? 9.548 -3.582 -19.219 1.00 89.31 271 CYS A O 1
ATOM 2183 N N . SER A 1 272 ? 8.219 -3.459 -17.418 1.00 91.12 272 SER A N 1
ATOM 2184 C CA . SER A 1 272 ? 9.216 -2.901 -16.496 1.00 91.12 272 SER A CA 1
ATOM 2185 C C . SER A 1 272 ? 10.066 -3.995 -15.856 1.00 91.12 272 SER A C 1
ATOM 2187 O O . SER A 1 272 ? 9.548 -4.901 -15.224 1.00 91.12 272 SER A O 1
ATOM 2189 N N . LEU A 1 273 ? 11.393 -3.909 -15.938 1.00 89.94 273 LEU A N 1
ATOM 2190 C CA . LEU A 1 273 ? 12.278 -4.918 -15.335 1.00 89.94 273 LEU A CA 1
ATOM 2191 C C . LEU A 1 273 ? 12.606 -4.654 -13.858 1.00 89.94 273 LEU A C 1
ATOM 2193 O O . LEU A 1 273 ? 13.319 -5.454 -13.241 1.00 89.94 273 LEU A O 1
ATOM 2197 N N . GLY A 1 274 ? 12.130 -3.537 -13.303 1.00 90.56 274 GLY A N 1
ATOM 2198 C CA . GLY A 1 274 ? 12.459 -3.084 -11.954 1.00 90.56 274 GLY A CA 1
ATOM 2199 C C . GLY A 1 274 ? 13.939 -2.728 -11.764 1.00 90.56 274 GLY A C 1
ATOM 2200 O O . GLY A 1 274 ? 14.756 -2.728 -12.688 1.00 90.56 274 GLY A O 1
ATOM 2201 N N . GLY A 1 275 ? 14.293 -2.405 -10.525 1.00 92.00 275 GLY A N 1
ATOM 2202 C CA . GLY A 1 275 ? 15.614 -1.929 -10.133 1.00 92.00 275 GLY A CA 1
ATOM 2203 C C . GLY A 1 275 ? 16.084 -2.487 -8.795 1.00 92.00 275 GLY A C 1
ATOM 2204 O O . GLY A 1 275 ? 15.493 -3.403 -8.217 1.00 92.00 275 GLY A O 1
ATOM 2205 N N . VAL A 1 276 ? 17.199 -1.935 -8.325 1.00 93.38 276 VAL A N 1
ATOM 2206 C CA . VAL A 1 276 ? 17.914 -2.389 -7.122 1.00 93.38 276 VAL A CA 1
ATOM 2207 C C . VAL A 1 276 ? 18.005 -1.304 -6.053 1.00 93.38 276 VAL A C 1
ATOM 2209 O O . VAL A 1 276 ? 18.162 -1.615 -4.877 1.00 93.38 276 VAL A O 1
ATOM 2212 N N . ALA A 1 277 ? 17.812 -0.042 -6.421 1.00 94.94 277 ALA A N 1
ATOM 2213 C CA . ALA A 1 277 ? 17.552 1.011 -5.454 1.00 94.94 277 ALA A CA 1
ATOM 2214 C C . ALA A 1 277 ? 16.540 2.007 -6.000 1.00 94.94 277 ALA A C 1
ATOM 2216 O O . ALA A 1 277 ? 16.566 2.313 -7.191 1.00 94.94 277 ALA A O 1
ATOM 2217 N N . SER A 1 278 ? 15.685 2.530 -5.132 1.00 95.81 278 SER A N 1
ATOM 2218 C CA . SER A 1 278 ? 14.759 3.610 -5.438 1.00 95.81 278 SER A CA 1
ATOM 2219 C C . SER A 1 278 ? 14.834 4.693 -4.376 1.00 95.81 278 SER A C 1
ATOM 2221 O O . SER A 1 278 ? 15.026 4.423 -3.190 1.00 95.81 278 SER A O 1
ATOM 2223 N N . PHE A 1 279 ? 14.609 5.921 -4.806 1.00 96.06 279 PHE A N 1
ATOM 2224 C CA . PHE A 1 279 ? 14.393 7.053 -3.925 1.00 96.06 279 PHE A CA 1
ATOM 2225 C C . PHE A 1 279 ? 13.150 7.782 -4.408 1.00 96.06 279 PHE A C 1
ATOM 2227 O O . PHE A 1 279 ? 13.086 8.150 -5.576 1.00 96.06 279 PHE A O 1
ATOM 2234 N N . SER A 1 280 ? 12.171 7.978 -3.535 1.00 95.75 280 SER A N 1
ATOM 2235 C CA . SER A 1 280 ? 11.007 8.812 -3.800 1.00 95.75 280 SER A CA 1
ATOM 2236 C C . SER A 1 280 ? 10.811 9.814 -2.678 1.00 95.75 280 SER A C 1
ATOM 2238 O O . SER A 1 280 ? 11.072 9.545 -1.505 1.00 95.75 280 SER A O 1
ATOM 2240 N N . ASN A 1 281 ? 10.379 11.003 -3.061 1.00 95.88 281 ASN A N 1
ATOM 2241 C CA . ASN A 1 281 ? 10.145 12.104 -2.157 1.00 95.88 281 ASN A CA 1
ATOM 2242 C C . ASN A 1 281 ? 8.900 12.856 -2.615 1.00 95.88 281 ASN A C 1
ATOM 2244 O O . ASN A 1 281 ? 8.760 13.161 -3.796 1.00 95.88 281 ASN A O 1
ATOM 2248 N N . VAL A 1 282 ? 8.001 13.157 -1.690 1.00 95.31 282 VAL A N 1
ATOM 2249 C CA . VAL A 1 282 ? 6.802 13.938 -1.947 1.00 95.31 282 VAL A CA 1
ATOM 2250 C C . VAL A 1 282 ? 6.697 15.050 -0.920 1.00 95.31 282 VAL A C 1
ATOM 2252 O O . VAL A 1 282 ? 6.552 14.813 0.281 1.00 95.31 282 VAL A O 1
ATOM 2255 N N . LEU A 1 283 ? 6.734 16.277 -1.422 1.00 95.62 283 LEU A N 1
ATOM 2256 C CA . LEU A 1 283 ? 6.442 17.486 -0.673 1.00 95.62 283 LEU A CA 1
ATOM 2257 C C . LEU A 1 283 ? 4.981 17.845 -0.907 1.00 95.62 283 LEU A C 1
ATOM 2259 O O . LEU A 1 283 ? 4.576 18.058 -2.044 1.00 95.62 283 LEU A O 1
ATOM 2263 N N . HIS A 1 284 ? 4.204 17.915 0.164 1.00 93.50 284 HIS A N 1
ATOM 2264 C CA . HIS A 1 284 ? 2.807 18.315 0.163 1.00 93.50 284 HIS A CA 1
ATOM 2265 C C . HIS A 1 284 ? 2.631 19.608 0.959 1.00 93.50 284 HIS A C 1
ATOM 2267 O O . HIS A 1 284 ? 3.168 19.746 2.059 1.00 93.50 284 HIS A O 1
ATOM 2273 N N . ILE A 1 285 ? 1.812 20.512 0.433 1.00 94.44 285 ILE A N 1
ATOM 2274 C CA . ILE A 1 285 ? 1.295 21.669 1.162 1.00 94.44 285 ILE A CA 1
ATOM 2275 C C . ILE A 1 285 ? -0.222 21.537 1.160 1.00 94.44 285 ILE A C 1
ATOM 2277 O O . ILE A 1 285 ? -0.826 21.526 0.089 1.00 94.44 285 ILE A O 1
ATOM 2281 N N . TYR A 1 286 ? -0.823 21.409 2.341 1.00 91.94 286 TYR A N 1
ATOM 2282 C CA . TYR A 1 286 ? -2.272 21.361 2.516 1.00 91.94 286 TYR A CA 1
ATOM 2283 C C . TYR A 1 286 ? -2.790 22.700 3.031 1.00 91.94 286 TYR A C 1
ATOM 2285 O O . TYR A 1 286 ? -2.247 23.266 3.981 1.00 91.94 286 TYR A O 1
ATOM 2293 N N . ALA A 1 287 ? -3.879 23.160 2.432 1.00 90.69 287 ALA A N 1
ATOM 2294 C CA . ALA A 1 287 ? -4.700 24.260 2.893 1.00 90.69 287 ALA A CA 1
ATOM 2295 C C . ALA A 1 287 ? -6.046 23.686 3.371 1.00 90.69 287 ALA A C 1
ATOM 2297 O O . ALA A 1 287 ? -6.780 23.120 2.552 1.00 90.69 287 ALA A O 1
ATOM 2298 N N . PRO A 1 288 ? -6.377 23.773 4.671 1.00 87.56 288 PRO A N 1
ATOM 2299 C CA . PRO A 1 288 ? -7.680 23.341 5.159 1.00 87.56 288 PRO A CA 1
ATOM 2300 C C . PRO A 1 288 ? -8.772 24.248 4.579 1.00 87.56 288 PRO A C 1
ATOM 2302 O O . PRO A 1 288 ? -8.693 25.472 4.668 1.00 87.56 288 PRO A O 1
ATOM 2305 N N . LEU A 1 289 ? -9.784 23.640 3.968 1.00 81.88 289 LEU A N 1
ATOM 2306 C CA . LEU A 1 289 ? -10.969 24.317 3.447 1.00 81.88 289 LEU A CA 1
ATOM 2307 C C . LEU A 1 289 ? -12.148 24.078 4.382 1.00 81.88 289 LEU A C 1
ATOM 2309 O O . LEU A 1 289 ? -12.141 23.129 5.158 1.00 81.88 289 LEU A O 1
ATOM 2313 N N . VAL A 1 290 ? -13.178 24.921 4.307 1.00 74.00 290 VAL A N 1
ATOM 2314 C CA . VAL A 1 290 ? -14.414 24.708 5.069 1.00 74.00 290 VAL A CA 1
ATOM 2315 C C . VAL A 1 290 ? -15.097 23.440 4.538 1.00 74.00 290 VAL A C 1
ATOM 2317 O O . VAL A 1 290 ? -15.401 23.403 3.345 1.00 74.00 290 VAL A O 1
ATOM 2320 N N . PRO A 1 291 ? -15.341 22.405 5.371 1.00 76.75 291 PRO A N 1
ATOM 2321 C CA . PRO A 1 291 ? -15.116 22.306 6.823 1.00 76.75 291 PRO A CA 1
ATOM 2322 C C . PRO A 1 291 ? -13.669 21.935 7.217 1.00 76.75 291 PRO A C 1
ATOM 2324 O O . PRO A 1 291 ? -13.159 20.895 6.784 1.00 76.75 291 PRO A O 1
ATOM 2327 N N . TYR A 1 292 ? -13.074 22.725 8.130 1.00 68.50 292 TYR A N 1
ATOM 2328 C CA . TYR A 1 292 ? -11.626 22.847 8.422 1.00 68.50 292 TYR A CA 1
ATOM 2329 C C . TYR A 1 292 ? -10.844 21.578 8.841 1.00 68.50 292 TYR A C 1
ATOM 2331 O O . TYR A 1 292 ? -9.623 21.632 8.957 1.00 68.50 292 TYR A O 1
ATOM 2339 N N . ASP A 1 293 ? -11.496 20.428 9.014 1.00 72.38 293 ASP A N 1
ATOM 2340 C CA . ASP A 1 293 ? -10.861 19.144 9.370 1.00 72.38 293 ASP A CA 1
ATOM 2341 C C . ASP A 1 293 ? -11.128 18.011 8.363 1.00 72.38 293 ASP A C 1
ATOM 2343 O O . ASP A 1 293 ? -10.590 16.904 8.491 1.00 72.38 293 ASP A O 1
ATOM 2347 N N . THR A 1 294 ? -11.974 18.270 7.367 1.00 77.25 294 THR A N 1
ATOM 2348 C CA . THR A 1 294 ? -12.487 17.245 6.449 1.00 77.25 294 THR A CA 1
ATOM 2349 C C . THR A 1 294 ? -11.994 17.446 5.031 1.00 77.25 294 THR A C 1
ATOM 2351 O O . THR A 1 294 ? -11.617 16.468 4.394 1.00 77.25 294 THR A O 1
ATOM 2354 N N . VAL A 1 295 ? -11.945 18.685 4.542 1.00 81.06 295 VAL A N 1
ATOM 2355 C CA . VAL A 1 295 ? -11.570 18.994 3.161 1.00 81.06 295 VAL A CA 1
ATOM 2356 C C . VAL A 1 295 ? -10.287 19.810 3.163 1.00 81.06 295 VAL A C 1
ATOM 2358 O O . VAL A 1 295 ? -10.165 20.810 3.863 1.00 81.06 295 VAL A O 1
ATOM 2361 N N . PHE A 1 296 ? -9.323 19.386 2.356 1.00 87.31 296 PHE A N 1
ATOM 2362 C CA . PHE A 1 296 ? -8.035 20.045 2.207 1.00 87.31 296 PHE A CA 1
ATOM 2363 C C . PHE A 1 296 ? -7.761 20.266 0.726 1.00 87.31 296 PHE A C 1
ATOM 2365 O O . PHE A 1 296 ? -7.666 19.304 -0.034 1.00 87.31 296 PHE A O 1
ATOM 2372 N N . ALA A 1 297 ? -7.574 21.510 0.300 1.00 90.56 297 ALA A N 1
ATOM 2373 C CA . ALA A 1 297 ? -6.862 21.749 -0.950 1.00 90.56 297 ALA A CA 1
ATOM 2374 C C . ALA A 1 297 ? -5.391 21.396 -0.730 1.00 90.56 297 ALA A C 1
ATOM 2376 O O . ALA A 1 297 ? -4.851 21.609 0.355 1.00 90.56 297 ALA A O 1
ATOM 2377 N N . HIS A 1 298 ? -4.726 20.839 -1.731 1.00 92.31 298 HIS A N 1
ATOM 2378 C CA . HIS A 1 298 ? -3.306 20.572 -1.628 1.00 92.31 298 HIS A CA 1
ATOM 2379 C C . HIS A 1 298 ? -2.588 20.714 -2.954 1.00 92.31 298 HIS A C 1
ATOM 2381 O O . HIS A 1 298 ? -3.113 20.414 -4.023 1.00 92.31 298 HIS A O 1
ATOM 2387 N N . ILE A 1 299 ? -1.341 21.140 -2.850 1.00 94.88 299 ILE A N 1
ATOM 2388 C CA . ILE A 1 299 ? -0.372 21.082 -3.934 1.00 94.88 299 ILE A CA 1
ATOM 2389 C C . ILE A 1 299 ? 0.733 20.126 -3.520 1.00 94.88 299 ILE A C 1
ATOM 2391 O O . ILE A 1 299 ? 1.058 20.005 -2.333 1.00 94.88 299 ILE A O 1
ATOM 2395 N N . PHE A 1 300 ? 1.296 19.420 -4.489 1.00 94.88 300 PHE A N 1
ATOM 2396 C CA . PHE A 1 300 ? 2.409 18.533 -4.231 1.00 94.88 300 PHE A CA 1
ATOM 2397 C C . PHE A 1 300 ? 3.447 18.562 -5.340 1.00 94.88 300 PHE A C 1
ATOM 2399 O O . PHE A 1 300 ? 3.143 18.718 -6.521 1.00 94.88 300 PHE A O 1
ATOM 2406 N N . LEU A 1 301 ? 4.690 18.361 -4.926 1.00 96.62 301 LEU A N 1
ATOM 2407 C CA . LEU A 1 301 ? 5.822 18.118 -5.799 1.00 96.62 301 LEU A CA 1
ATOM 2408 C C . LEU A 1 301 ? 6.386 16.753 -5.427 1.00 96.62 301 LEU A C 1
ATOM 2410 O O . LEU A 1 301 ? 6.812 16.548 -4.290 1.00 96.62 301 LEU A O 1
ATOM 2414 N N . ALA A 1 302 ? 6.370 15.819 -6.370 1.00 95.38 302 ALA A N 1
ATOM 2415 C CA . ALA A 1 302 ? 6.893 14.482 -6.161 1.00 95.38 302 ALA A CA 1
ATOM 2416 C C . ALA A 1 302 ? 8.113 14.251 -7.056 1.00 95.38 302 ALA A C 1
ATOM 2418 O O . ALA A 1 302 ? 8.060 14.485 -8.265 1.00 95.38 302 ALA A O 1
ATOM 2419 N N . SER A 1 303 ? 9.211 13.789 -6.464 1.00 96.00 303 SER A N 1
ATOM 2420 C CA . SER A 1 303 ? 10.419 13.372 -7.164 1.00 96.00 303 SER A CA 1
ATOM 2421 C C . SER A 1 303 ? 10.675 11.886 -6.945 1.00 96.00 303 SER A C 1
ATOM 2423 O O . SER A 1 303 ? 10.387 11.340 -5.880 1.00 96.00 303 SER A O 1
ATOM 2425 N N . GLY A 1 304 ? 11.207 11.213 -7.959 1.00 95.75 304 GLY A N 1
ATOM 2426 C CA . GLY A 1 304 ? 11.509 9.795 -7.864 1.00 95.75 304 GLY A CA 1
ATOM 2427 C C . GLY A 1 304 ? 12.615 9.360 -8.807 1.00 95.75 304 GLY A C 1
ATOM 2428 O O . GLY A 1 304 ? 12.684 9.797 -9.953 1.00 95.75 304 GLY A O 1
ATOM 2429 N N . SER A 1 305 ? 13.484 8.470 -8.349 1.00 94.94 305 SER A N 1
ATOM 2430 C CA . SER A 1 305 ? 14.528 7.859 -9.162 1.00 94.94 305 SER A CA 1
ATOM 2431 C C . SER A 1 305 ? 14.664 6.374 -8.855 1.00 94.94 305 SER A C 1
ATOM 2433 O O . SER A 1 305 ? 14.387 5.909 -7.748 1.00 94.94 305 SER A O 1
ATOM 2435 N N . LEU A 1 306 ? 15.093 5.625 -9.869 1.00 94.12 306 LEU A N 1
ATOM 2436 C CA . LEU A 1 306 ? 15.350 4.194 -9.787 1.00 94.12 306 LEU A CA 1
ATOM 2437 C C . LEU A 1 306 ? 16.727 3.905 -10.394 1.00 94.12 306 LEU A C 1
ATOM 2439 O O . LEU A 1 306 ? 17.028 4.355 -11.502 1.00 94.12 306 LEU A O 1
ATOM 2443 N N . SER A 1 307 ? 17.550 3.146 -9.674 1.00 92.50 307 SER A N 1
ATOM 2444 C CA . SER A 1 307 ? 18.841 2.643 -10.141 1.00 92.50 307 SER A CA 1
ATOM 2445 C C . SER A 1 307 ? 18.754 1.163 -10.511 1.00 92.50 307 SER A C 1
ATOM 2447 O O . SER A 1 307 ? 18.008 0.371 -9.922 1.00 92.50 307 SER A O 1
ATOM 2449 N N . LEU A 1 308 ? 19.525 0.801 -11.529 1.00 87.38 308 LEU A N 1
ATOM 2450 C CA . LEU A 1 308 ? 19.468 -0.484 -12.212 1.00 87.38 308 LEU A CA 1
ATOM 2451 C C . LEU A 1 308 ? 20.381 -1.514 -11.555 1.00 87.38 308 LEU A C 1
ATOM 2453 O O . LEU A 1 308 ? 21.378 -1.173 -10.926 1.00 87.38 308 LEU A O 1
ATOM 2457 N N . LYS A 1 309 ? 20.083 -2.794 -11.792 1.00 81.56 309 LYS A N 1
ATOM 2458 C CA . LYS A 1 309 ? 20.847 -3.923 -11.241 1.00 81.56 309 LYS A CA 1
ATOM 2459 C C . LYS A 1 309 ? 22.337 -3.900 -11.589 1.00 81.56 309 LYS A C 1
ATOM 2461 O O . LYS A 1 309 ? 23.150 -4.231 -10.736 1.00 81.56 309 LYS A O 1
ATOM 2466 N N . ASN A 1 310 ? 22.680 -3.499 -12.811 1.00 78.81 310 ASN A N 1
ATOM 2467 C CA . ASN A 1 310 ? 24.059 -3.524 -13.308 1.00 78.81 310 ASN A CA 1
ATOM 2468 C C . ASN A 1 310 ? 24.780 -2.174 -13.147 1.00 78.81 310 ASN A C 1
ATOM 2470 O O . ASN A 1 310 ? 25.854 -1.989 -13.713 1.00 78.81 310 ASN A O 1
ATOM 2474 N N . SER A 1 311 ? 24.193 -1.212 -12.427 1.00 79.81 311 SER A N 1
ATOM 2475 C CA . SER A 1 311 ? 24.823 0.095 -12.247 1.00 79.81 311 SER A CA 1
ATOM 2476 C C . SER A 1 311 ? 25.961 0.028 -11.231 1.00 79.81 311 SER A C 1
ATOM 2478 O O . SER A 1 311 ? 25.777 -0.431 -10.104 1.00 79.81 311 SER A O 1
ATOM 2480 N N . THR A 1 312 ? 27.133 0.529 -11.615 1.00 79.00 312 THR A N 1
ATOM 2481 C CA . THR A 1 312 ? 28.292 0.694 -10.725 1.00 79.00 312 THR A CA 1
ATOM 2482 C C . THR A 1 312 ? 28.201 1.974 -9.888 1.00 79.00 312 THR A C 1
ATOM 2484 O O . THR A 1 312 ? 28.815 2.062 -8.827 1.00 79.00 312 THR A O 1
ATOM 2487 N N . THR A 1 313 ? 27.399 2.954 -10.317 1.00 85.94 313 THR A N 1
ATOM 2488 C CA . THR A 1 313 ? 27.271 4.282 -9.696 1.00 85.94 313 THR A CA 1
ATOM 2489 C C . THR A 1 313 ? 25.862 4.516 -9.155 1.00 85.94 313 THR A C 1
ATOM 2491 O O . THR A 1 313 ? 25.161 5.445 -9.557 1.00 85.94 313 THR A O 1
ATOM 2494 N N . LEU A 1 314 ? 25.447 3.672 -8.208 1.00 86.50 314 LEU A N 1
ATOM 2495 C CA . LEU A 1 314 ? 24.080 3.642 -7.680 1.00 86.50 314 LEU A CA 1
ATOM 2496 C C . LEU A 1 314 ? 23.615 4.988 -7.098 1.00 86.50 314 LEU A C 1
ATOM 2498 O O . LEU A 1 314 ? 22.531 5.459 -7.429 1.00 86.50 314 LEU A O 1
ATOM 2502 N N . LEU A 1 315 ? 24.439 5.648 -6.276 1.00 87.94 315 LEU A N 1
ATOM 2503 C CA . LEU A 1 315 ? 24.084 6.947 -5.684 1.00 87.94 315 LEU A CA 1
ATOM 2504 C C . LEU A 1 315 ? 24.000 8.065 -6.732 1.00 87.94 315 LEU A C 1
ATOM 2506 O O . LEU A 1 315 ? 23.089 8.888 -6.683 1.00 87.94 315 LEU A O 1
ATOM 2510 N N . SER A 1 316 ? 24.919 8.075 -7.702 1.00 90.62 316 SER A N 1
ATOM 2511 C CA . SER A 1 316 ? 24.907 9.063 -8.788 1.00 90.62 316 SER A CA 1
ATOM 2512 C C . SER A 1 316 ? 23.657 8.913 -9.653 1.00 90.62 316 SER A C 1
ATOM 2514 O O . SER A 1 316 ? 23.007 9.908 -9.971 1.00 90.62 316 SER A O 1
ATOM 2516 N N . ASP A 1 317 ? 23.254 7.678 -9.959 1.00 89.12 317 ASP A N 1
ATOM 2517 C CA . ASP A 1 317 ? 22.010 7.403 -10.679 1.00 89.12 317 ASP A CA 1
ATOM 2518 C C . ASP A 1 317 ? 20.790 7.933 -9.930 1.00 89.12 317 ASP A C 1
ATOM 2520 O O . ASP A 1 317 ? 19.926 8.569 -10.533 1.00 89.12 317 ASP A O 1
ATOM 2524 N N . LEU A 1 318 ? 20.726 7.707 -8.614 1.00 91.94 318 LEU A N 1
ATOM 2525 C CA . LEU A 1 318 ? 19.606 8.176 -7.806 1.00 91.94 318 LEU A CA 1
ATOM 2526 C C . LEU A 1 318 ? 19.521 9.705 -7.769 1.00 91.94 318 LEU A C 1
ATOM 2528 O O . LEU A 1 318 ? 18.416 10.238 -7.745 1.00 91.94 318 LEU A O 1
ATOM 2532 N N . ILE A 1 319 ? 20.645 10.421 -7.797 1.00 93.00 319 ILE A N 1
ATOM 2533 C CA . ILE A 1 319 ? 20.663 11.892 -7.778 1.00 93.00 319 ILE A CA 1
ATOM 2534 C C . ILE A 1 319 ? 20.369 12.472 -9.169 1.00 93.00 319 ILE A C 1
ATOM 2536 O O . ILE A 1 319 ? 19.589 13.412 -9.305 1.00 93.00 319 ILE A O 1
ATOM 2540 N N . THR A 1 320 ? 20.974 11.917 -10.218 1.00 92.62 320 THR A N 1
ATOM 2541 C CA . THR A 1 320 ? 20.927 12.492 -11.572 1.00 92.62 320 THR A CA 1
ATOM 2542 C C . THR A 1 320 ? 19.653 12.129 -12.332 1.00 92.62 320 THR A C 1
ATOM 2544 O O . THR A 1 320 ? 19.090 12.982 -13.028 1.00 92.62 320 THR A O 1
ATOM 2547 N N . LYS A 1 321 ? 19.157 10.892 -12.181 1.00 92.38 321 LYS A N 1
ATOM 2548 C CA . LYS A 1 321 ? 18.011 10.339 -12.928 1.00 92.38 321 LYS A CA 1
ATOM 2549 C C . LYS A 1 321 ? 16.676 10.537 -12.200 1.00 92.38 321 LYS A C 1
ATOM 2551 O O . LYS A 1 321 ? 15.827 9.641 -12.179 1.00 92.38 321 LYS A O 1
ATOM 2556 N N . GLN A 1 322 ? 16.493 11.716 -11.611 1.00 94.12 322 GLN A N 1
ATOM 2557 C CA . GLN A 1 322 ? 15.255 12.131 -10.948 1.00 94.12 322 GLN A CA 1
ATOM 2558 C C . GLN A 1 322 ? 14.159 12.448 -11.972 1.00 94.12 322 GLN A C 1
ATOM 2560 O O . GLN A 1 322 ? 14.355 13.269 -12.870 1.00 94.12 322 GLN A O 1
ATOM 2565 N N . ARG A 1 323 ? 13.000 11.814 -11.806 1.00 95.69 323 ARG A N 1
ATOM 2566 C CA . ARG A 1 323 ? 11.725 12.190 -12.417 1.00 95.69 323 ARG A CA 1
ATOM 2567 C C . ARG A 1 323 ? 11.004 13.129 -11.472 1.00 95.69 323 ARG A C 1
ATOM 2569 O O . ARG A 1 323 ? 11.087 12.945 -10.262 1.00 95.69 323 ARG A O 1
ATOM 2576 N N . ILE A 1 324 ? 10.317 14.124 -12.014 1.00 96.19 324 ILE A N 1
ATOM 2577 C CA . ILE A 1 324 ? 9.615 15.138 -11.226 1.00 96.19 324 ILE A CA 1
ATOM 2578 C C . ILE A 1 324 ? 8.197 15.251 -11.760 1.00 96.19 324 ILE A C 1
ATOM 2580 O O . ILE A 1 324 ? 7.996 15.382 -12.966 1.00 96.19 324 ILE A O 1
ATOM 2584 N N . SER A 1 325 ? 7.228 15.230 -10.857 1.00 95.50 325 SER A N 1
ATOM 2585 C CA . SER A 1 325 ? 5.826 15.513 -11.137 1.00 95.50 325 SER A CA 1
ATOM 2586 C C . SER A 1 325 ? 5.323 16.589 -10.188 1.00 95.50 325 SER A C 1
ATOM 2588 O O . SER A 1 325 ? 5.728 16.662 -9.026 1.00 95.50 325 SER A O 1
ATOM 2590 N N . PHE A 1 326 ? 4.450 17.438 -10.704 1.00 96.25 326 PHE A N 1
ATOM 2591 C CA . PHE A 1 326 ? 3.737 18.443 -9.939 1.00 96.25 326 PHE A CA 1
ATOM 2592 C C . PHE A 1 326 ? 2.249 18.139 -10.015 1.00 96.25 326 PHE A C 1
ATOM 2594 O O . PHE A 1 326 ? 1.755 17.733 -11.066 1.00 96.25 326 PHE A O 1
ATOM 2601 N N . GLY A 1 327 ? 1.526 18.337 -8.921 1.00 92.25 327 GLY A N 1
ATOM 2602 C CA . GLY A 1 327 ? 0.083 18.200 -8.944 1.00 92.25 327 GLY A CA 1
ATOM 2603 C C . GLY A 1 327 ? -0.622 19.126 -7.976 1.00 92.25 327 GLY A C 1
ATOM 2604 O O . GLY A 1 327 ? -0.068 19.564 -6.968 1.00 92.25 327 GLY A O 1
ATOM 2605 N N . VAL A 1 328 ? -1.872 19.410 -8.314 1.00 93.12 328 VAL A N 1
ATOM 2606 C CA . VAL A 1 328 ? -2.818 20.161 -7.493 1.00 93.12 328 VAL A CA 1
ATOM 2607 C C . VAL A 1 328 ? -4.068 19.317 -7.323 1.00 93.12 328 VAL A C 1
ATOM 2609 O O . VAL A 1 328 ? -4.467 18.607 -8.245 1.00 93.12 328 VAL A O 1
ATOM 2612 N N . GLY A 1 329 ? -4.675 19.350 -6.148 1.00 86.75 329 GLY A N 1
ATOM 2613 C CA . GLY A 1 329 ? -5.817 18.502 -5.877 1.00 86.75 329 GLY A CA 1
ATOM 2614 C C . GLY A 1 329 ? -6.549 18.828 -4.594 1.00 86.75 329 GLY A C 1
ATOM 2615 O O . GLY A 1 329 ? -6.166 19.705 -3.821 1.00 86.75 329 GLY A O 1
ATOM 2616 N N . PHE A 1 330 ? -7.600 18.060 -4.347 1.00 84.69 330 PHE A N 1
ATOM 2617 C CA . PHE A 1 330 ? -8.370 18.095 -3.113 1.00 84.69 330 PHE A CA 1
ATOM 2618 C C . PHE A 1 330 ? -8.228 16.763 -2.397 1.00 84.69 330 PHE A C 1
ATOM 2620 O O . PHE A 1 330 ? -8.254 15.704 -3.022 1.00 84.69 330 PHE A O 1
ATOM 2627 N N . ALA A 1 331 ? -8.063 16.818 -1.082 1.00 81.69 331 ALA A N 1
ATOM 2628 C CA . ALA A 1 331 ? -8.045 15.667 -0.209 1.00 81.69 331 ALA A CA 1
ATOM 2629 C C . ALA A 1 331 ? -9.226 15.736 0.766 1.00 81.69 331 ALA A C 1
ATOM 2631 O O . ALA A 1 331 ? -9.389 16.728 1.471 1.00 81.69 331 ALA A O 1
ATOM 2632 N N . ILE A 1 332 ? -10.030 14.677 0.822 1.00 76.44 332 ILE A N 1
ATOM 2633 C CA . ILE A 1 332 ? -11.165 14.554 1.740 1.00 76.44 332 ILE A CA 1
ATOM 2634 C C . ILE A 1 332 ? -10.846 13.472 2.767 1.00 76.44 332 ILE A C 1
ATOM 2636 O O . ILE A 1 332 ? -10.619 12.311 2.419 1.00 76.44 332 ILE A O 1
ATOM 2640 N N . ASN A 1 333 ? -10.824 13.844 4.040 1.00 74.81 333 ASN A N 1
ATOM 2641 C CA . ASN A 1 333 ? -10.617 12.950 5.166 1.00 74.81 333 ASN A CA 1
ATOM 2642 C C . ASN A 1 333 ? -11.963 12.572 5.799 1.00 74.81 333 ASN A C 1
ATOM 2644 O O . ASN A 1 333 ? -12.621 13.395 6.432 1.00 74.81 333 ASN A O 1
ATOM 2648 N N . PHE A 1 334 ? -12.357 11.306 5.674 1.00 63.59 334 PHE A N 1
ATOM 2649 C CA . PHE A 1 334 ? -13.564 10.778 6.308 1.00 63.59 334 PHE A CA 1
ATOM 2650 C C . PHE A 1 334 ? -13.225 10.219 7.687 1.00 63.59 334 PHE A C 1
ATOM 2652 O O . PHE A 1 334 ? -12.704 9.104 7.792 1.00 63.59 334 PHE A O 1
ATOM 2659 N N . PHE A 1 335 ? -13.539 10.987 8.735 1.00 63.78 335 PHE A N 1
ATOM 2660 C CA . PHE A 1 335 ? -13.471 10.568 10.143 1.00 63.78 335 PHE A CA 1
ATOM 2661 C C . PHE A 1 335 ? -12.175 9.827 10.508 1.00 63.78 335 PHE A C 1
ATOM 2663 O O . PHE A 1 335 ? -12.200 8.801 11.191 1.00 63.78 335 PHE A O 1
ATOM 2670 N N . ASN A 1 336 ? -11.036 10.308 9.994 1.00 62.25 336 ASN A N 1
ATOM 2671 C CA . ASN A 1 336 ? -9.710 9.746 10.259 1.00 62.25 336 ASN A CA 1
ATOM 2672 C C . ASN A 1 336 ? -9.584 8.236 9.949 1.00 62.25 336 ASN A C 1
ATOM 2674 O O . ASN A 1 336 ? -8.718 7.555 10.495 1.00 62.25 336 ASN A O 1
ATOM 2678 N N . SER A 1 337 ? -10.456 7.719 9.075 1.00 54.88 337 SER A N 1
ATOM 2679 C CA . SER A 1 337 ? -10.530 6.305 8.685 1.00 54.88 337 SER A CA 1
ATOM 2680 C C . SER A 1 337 ? -10.182 6.084 7.211 1.00 54.88 337 SER A C 1
ATOM 2682 O O . SER A 1 337 ? -9.681 5.022 6.849 1.00 54.88 337 SER A O 1
ATOM 2684 N N . ALA A 1 338 ? -10.428 7.077 6.350 1.00 60.12 338 ALA A N 1
ATOM 2685 C CA . ALA A 1 338 ? -10.091 7.023 4.930 1.00 60.12 338 ALA A CA 1
ATOM 2686 C C . ALA A 1 338 ? -9.779 8.415 4.368 1.00 60.12 338 ALA A C 1
ATOM 2688 O O . ALA A 1 338 ? -10.394 9.402 4.765 1.00 60.12 338 ALA A O 1
ATOM 2689 N N . ARG A 1 339 ? -8.871 8.464 3.389 1.00 70.19 339 ARG A N 1
ATOM 2690 C CA . ARG A 1 339 ? -8.518 9.666 2.623 1.00 70.19 339 ARG A CA 1
ATOM 2691 C C . ARG A 1 339 ? -8.906 9.491 1.166 1.00 70.19 339 ARG A C 1
ATOM 2693 O O . ARG A 1 339 ? -8.517 8.493 0.580 1.00 70.19 339 ARG A O 1
ATOM 2700 N N . PHE A 1 340 ? -9.597 10.447 0.573 1.00 71.94 340 PHE A N 1
ATOM 2701 C CA . PHE A 1 340 ? -9.774 10.533 -0.878 1.00 71.94 340 PHE A CA 1
ATOM 2702 C C . PHE A 1 340 ? -8.915 11.667 -1.384 1.00 71.94 340 PHE A C 1
ATOM 2704 O O . PHE A 1 340 ? -8.808 12.683 -0.713 1.00 71.94 340 PHE A O 1
ATOM 2711 N N . GLU A 1 341 ? -8.293 11.484 -2.532 1.00 70.25 341 GLU A N 1
ATOM 2712 C CA . GLU A 1 341 ? -7.532 12.496 -3.237 1.00 70.25 341 GLU A CA 1
ATOM 2713 C C . GLU A 1 341 ? -8.011 12.535 -4.680 1.00 70.25 341 GLU A C 1
ATOM 2715 O O . GLU A 1 341 ? -8.029 11.512 -5.369 1.00 70.25 341 GLU A O 1
ATOM 2720 N N . LEU A 1 342 ? -8.369 13.724 -5.131 1.00 78.62 342 LEU A N 1
ATOM 2721 C CA . LEU A 1 342 ? -8.578 14.034 -6.531 1.00 78.62 342 LEU A CA 1
ATOM 2722 C C . LEU A 1 342 ? -7.470 14.987 -6.949 1.00 78.62 342 LEU A C 1
ATOM 2724 O O . LEU A 1 342 ? -7.426 16.117 -6.471 1.00 78.62 342 LEU A O 1
ATOM 2728 N N . ASN A 1 343 ? -6.580 14.520 -7.816 1.00 80.62 343 ASN A N 1
ATOM 2729 C CA . ASN A 1 343 ? -5.354 15.212 -8.180 1.00 80.62 343 ASN A CA 1
ATOM 2730 C C . ASN A 1 343 ? -5.310 15.434 -9.687 1.00 80.62 343 ASN A C 1
ATOM 2732 O O . ASN A 1 343 ? -5.495 14.496 -10.449 1.00 80.62 343 ASN A O 1
ATOM 2736 N N . TYR A 1 344 ? -4.986 16.637 -10.133 1.00 86.38 344 TYR A N 1
ATOM 2737 C CA . TYR A 1 344 ? -4.527 16.881 -11.491 1.00 86.38 344 TYR A CA 1
ATOM 2738 C C . TYR A 1 344 ? -2.999 16.888 -11.493 1.00 86.38 344 TYR A C 1
ATOM 2740 O O . TYR A 1 344 ? -2.385 17.676 -10.770 1.00 86.38 344 TYR A O 1
ATOM 2748 N N . VAL A 1 345 ? -2.383 15.985 -12.259 1.00 87.69 345 VAL A N 1
ATOM 2749 C CA . VAL A 1 345 ? -0.942 15.713 -12.190 1.00 87.69 345 VAL A CA 1
ATOM 2750 C C . VAL A 1 345 ? -0.267 15.954 -13.531 1.00 87.69 345 VAL A C 1
ATOM 2752 O O . VAL A 1 345 ? -0.698 15.451 -14.568 1.00 87.69 345 VAL A O 1
ATOM 2755 N N . LEU A 1 346 ? 0.838 16.690 -13.488 1.00 92.69 346 LEU A N 1
ATOM 2756 C CA . LEU A 1 346 ? 1.684 17.019 -14.624 1.00 92.69 346 LEU A CA 1
ATOM 2757 C C . LEU A 1 346 ? 3.105 16.476 -14.386 1.00 92.69 346 LEU A C 1
ATOM 2759 O O . LEU A 1 346 ? 3.801 16.948 -13.480 1.00 92.69 346 LEU A O 1
ATOM 2763 N N . PRO A 1 347 ? 3.572 15.490 -15.174 1.00 92.75 347 PRO A N 1
ATOM 2764 C CA . PRO A 1 347 ? 4.967 15.069 -15.153 1.00 92.75 347 PRO A CA 1
ATOM 2765 C C . PRO A 1 347 ? 5.835 16.157 -15.805 1.00 92.75 347 PRO A C 1
ATOM 2767 O O . PRO A 1 347 ? 5.713 16.439 -16.993 1.00 92.75 347 PRO A O 1
ATOM 2770 N N . LEU A 1 348 ? 6.714 16.781 -15.019 1.00 93.88 348 LEU A N 1
ATOM 2771 C CA . LEU A 1 348 ? 7.597 17.869 -15.459 1.00 93.88 348 LEU A CA 1
ATOM 2772 C C . LEU A 1 348 ? 8.909 17.344 -16.045 1.00 93.88 348 LEU A C 1
ATOM 2774 O O . LEU A 1 348 ? 9.430 17.889 -17.013 1.00 93.88 348 LEU A O 1
ATOM 2778 N N . ARG A 1 349 ? 9.461 16.287 -15.441 1.00 94.69 349 ARG A N 1
ATOM 2779 C CA . ARG A 1 349 ? 10.707 15.651 -15.880 1.00 94.69 349 ARG A CA 1
ATOM 2780 C C . ARG A 1 349 ? 10.518 14.145 -15.934 1.00 94.69 349 ARG A C 1
ATOM 2782 O O . ARG A 1 349 ? 10.251 13.524 -14.907 1.00 94.69 349 ARG A O 1
ATOM 2789 N N . TYR A 1 350 ? 10.704 13.576 -17.116 1.00 93.25 350 TYR A N 1
ATOM 2790 C CA . TYR A 1 350 ? 10.594 12.149 -17.403 1.00 93.25 350 TYR A CA 1
ATOM 2791 C C . TYR A 1 350 ? 11.611 11.755 -18.480 1.00 93.25 350 TYR A C 1
ATOM 2793 O O . TYR A 1 350 ? 12.198 12.620 -19.134 1.00 93.25 350 TYR A O 1
ATOM 2801 N N . PHE A 1 351 ? 11.858 10.457 -18.636 1.00 90.94 351 PHE A N 1
ATOM 2802 C CA . PHE A 1 351 ? 12.699 9.919 -19.706 1.00 90.94 351 PHE A CA 1
ATOM 2803 C C . PHE A 1 351 ? 11.831 9.349 -20.840 1.00 90.94 351 PHE A C 1
ATOM 2805 O O . PHE A 1 351 ? 10.695 8.962 -20.579 1.00 90.94 351 PHE A O 1
ATOM 2812 N N . PRO A 1 352 ? 12.346 9.244 -22.083 1.00 85.12 352 PRO A N 1
ATOM 2813 C CA . PRO A 1 352 ? 11.558 8.795 -23.240 1.00 85.12 352 PRO A CA 1
ATOM 2814 C C . PRO A 1 352 ? 10.879 7.424 -23.088 1.00 85.12 352 PRO A C 1
ATOM 2816 O O . PRO A 1 352 ? 9.853 7.188 -23.711 1.00 85.12 352 PRO A O 1
ATOM 2819 N N . ASN A 1 353 ? 11.434 6.540 -22.252 1.00 84.69 353 ASN A N 1
ATOM 2820 C CA . ASN A 1 353 ? 10.899 5.197 -22.006 1.00 84.69 353 ASN A CA 1
ATOM 2821 C C . ASN A 1 353 ? 10.000 5.119 -20.758 1.00 84.69 353 ASN A C 1
ATOM 2823 O O . ASN A 1 353 ? 9.617 4.023 -20.371 1.00 84.69 353 ASN A O 1
ATOM 2827 N N . ASP A 1 354 ? 9.726 6.229 -20.066 1.00 88.25 354 ASP A N 1
ATOM 2828 C CA . ASP A 1 354 ? 8.852 6.209 -18.891 1.00 88.25 354 ASP A CA 1
ATOM 2829 C C . ASP A 1 354 ? 7.379 6.316 -19.334 1.00 88.25 354 ASP A C 1
ATOM 2831 O O . ASP A 1 354 ? 7.000 7.260 -20.033 1.00 88.25 354 ASP A O 1
ATOM 2835 N N . ASN A 1 355 ? 6.516 5.409 -18.861 1.00 87.69 355 ASN A N 1
ATOM 2836 C CA . ASN A 1 355 ? 5.076 5.512 -19.125 1.00 87.69 355 ASN A CA 1
ATOM 2837 C C . ASN A 1 355 ? 4.452 6.581 -18.224 1.00 87.69 355 ASN A C 1
ATOM 2839 O O . ASN A 1 355 ? 4.185 6.349 -17.035 1.00 87.69 355 ASN A O 1
ATOM 2843 N N . CYS A 1 356 ? 4.227 7.753 -18.806 1.00 87.06 356 CYS A N 1
ATOM 2844 C CA . CYS A 1 356 ? 3.590 8.885 -18.152 1.00 87.06 356 CYS A CA 1
ATOM 2845 C C . CYS A 1 356 ? 2.062 8.774 -18.238 1.00 87.06 356 CYS A C 1
ATOM 2847 O O . CYS A 1 356 ? 1.510 8.453 -19.285 1.00 87.06 356 CYS A O 1
ATOM 2849 N N . SER A 1 357 ? 1.376 9.097 -17.144 1.00 83.44 357 SER A N 1
ATOM 2850 C CA . SER A 1 357 ? -0.087 9.180 -17.056 1.00 83.44 357 SER A CA 1
ATOM 2851 C C . SER A 1 357 ? -0.508 10.575 -16.564 1.00 83.44 357 SER A C 1
ATOM 2853 O O . SER A 1 357 ? -0.922 10.728 -15.409 1.00 83.44 357 SER A O 1
ATOM 2855 N N . PRO A 1 358 ? -0.349 11.623 -17.400 1.00 83.25 358 PRO A N 1
ATOM 2856 C CA . PRO A 1 358 ? -0.755 12.977 -17.041 1.00 83.25 358 PRO A CA 1
ATOM 2857 C C . PRO A 1 358 ? -2.278 13.091 -16.903 1.00 83.25 358 PRO A C 1
ATOM 2859 O O . PRO A 1 358 ? -3.032 12.325 -17.501 1.00 83.25 358 PRO A O 1
ATOM 2862 N N . GLY A 1 359 ? -2.725 14.096 -16.153 1.00 78.50 359 GLY A N 1
ATOM 2863 C CA . GLY A 1 359 ? -4.135 14.455 -16.031 1.00 78.50 359 GLY A CA 1
ATOM 2864 C C . GLY A 1 359 ? -4.743 14.093 -14.681 1.00 78.50 359 GLY A C 1
ATOM 2865 O O . GLY A 1 359 ? -4.070 14.115 -13.648 1.00 78.50 359 GLY A O 1
ATOM 2866 N N . ILE A 1 360 ? -6.048 13.820 -14.688 1.00 72.31 360 ILE A N 1
ATOM 2867 C CA . ILE A 1 360 ? -6.841 13.607 -13.477 1.00 72.31 360 ILE A CA 1
ATOM 2868 C C . ILE A 1 360 ? -6.583 12.202 -12.917 1.00 72.31 360 ILE A C 1
ATOM 2870 O O . ILE A 1 360 ? -6.837 11.188 -13.564 1.00 72.31 360 ILE A O 1
ATOM 2874 N N . GLN A 1 361 ? -6.105 12.148 -11.679 1.00 66.75 361 GLN A N 1
ATOM 2875 C CA . GLN A 1 361 ? -5.829 10.944 -10.912 1.00 66.75 361 GLN A CA 1
ATOM 2876 C C . GLN A 1 361 ? -6.668 10.946 -9.634 1.00 66.75 361 GLN A C 1
ATOM 2878 O O . GLN A 1 361 ? -6.576 11.850 -8.806 1.00 66.75 361 GLN A O 1
ATOM 2883 N N . PHE A 1 362 ? -7.456 9.890 -9.451 1.00 64.50 362 PHE A N 1
ATOM 2884 C CA . PHE A 1 362 ? -8.206 9.645 -8.223 1.00 64.50 362 PHE A CA 1
ATOM 2885 C C . PHE A 1 362 ? -7.477 8.597 -7.384 1.00 64.50 362 PHE A C 1
ATOM 2887 O O . PHE A 1 362 ? -7.247 7.480 -7.853 1.00 64.50 362 PHE A O 1
ATOM 2894 N N . ALA A 1 363 ? -7.160 8.930 -6.136 1.00 57.31 363 ALA A N 1
ATOM 2895 C CA . ALA A 1 363 ? -6.608 7.998 -5.162 1.00 57.31 363 ALA A CA 1
ATOM 2896 C C . ALA A 1 363 ? -7.510 7.928 -3.925 1.00 57.31 363 ALA A C 1
ATOM 2898 O O . ALA A 1 363 ? -8.021 8.933 -3.446 1.00 57.31 363 ALA A O 1
ATOM 2899 N N . ALA A 1 364 ? -7.716 6.729 -3.387 1.00 51.94 364 ALA A N 1
ATOM 2900 C CA . ALA A 1 364 ? -8.456 6.520 -2.148 1.00 51.94 364 ALA A CA 1
ATOM 2901 C C . ALA A 1 364 ? -7.643 5.636 -1.196 1.00 51.94 364 ALA A C 1
ATOM 2903 O O . ALA A 1 364 ? -7.075 4.621 -1.599 1.00 51.94 364 ALA A O 1
ATOM 2904 N N . GLY A 1 365 ? -7.602 6.018 0.077 1.00 36.50 365 GLY A N 1
ATOM 2905 C CA . GLY A 1 365 ? -7.007 5.271 1.181 1.00 36.50 365 GLY A CA 1
ATOM 2906 C C . GLY A 1 365 ? -7.903 4.135 1.675 1.00 36.50 365 GLY A C 1
ATOM 2907 O O . GLY A 1 365 ? -7.403 3.196 2.281 1.00 36.50 365 GLY A O 1
ATOM 2908 N N . ASN A 1 366 ? -9.208 4.183 1.377 1.00 42.78 366 ASN A N 1
ATOM 2909 C CA . ASN A 1 366 ? -10.112 3.040 1.489 1.00 42.78 366 ASN A CA 1
ATOM 2910 C C . ASN A 1 366 ? -10.822 2.832 0.146 1.00 42.78 366 ASN A C 1
ATOM 2912 O O . ASN A 1 366 ? -11.587 3.680 -0.314 1.00 42.78 366 ASN A O 1
ATOM 2916 N N . GLN A 1 367 ? -10.529 1.701 -0.485 1.00 43.12 367 GLN A N 1
ATOM 2917 C CA . GLN A 1 367 ? -10.828 1.433 -1.887 1.00 43.12 367 GLN A CA 1
ATOM 2918 C C . GLN A 1 367 ? -12.318 1.139 -2.158 1.00 43.12 367 GLN A C 1
ATOM 2920 O O . GLN A 1 367 ? -12.750 1.194 -3.306 1.00 43.12 367 GLN A O 1
ATOM 2925 N N . ASN A 1 368 ? -13.131 0.924 -1.118 1.00 38.62 368 ASN A N 1
ATOM 2926 C CA . ASN A 1 368 ? -14.556 0.572 -1.256 1.00 38.62 368 ASN A CA 1
ATOM 2927 C C . ASN A 1 368 ? -15.422 1.749 -1.698 1.00 38.62 368 ASN A C 1
ATOM 2929 O O . ASN A 1 368 ? -16.360 1.580 -2.468 1.00 38.62 368 ASN A O 1
ATOM 2933 N N . LYS A 1 369 ? -15.044 2.955 -1.282 1.00 42.00 369 LYS A N 1
ATOM 2934 C CA . LYS A 1 369 ? -15.748 4.199 -1.618 1.00 42.00 369 LYS A CA 1
ATOM 2935 C C . LYS A 1 369 ? -15.298 4.801 -2.954 1.00 42.00 369 LYS A C 1
ATOM 2937 O O . LYS A 1 369 ? -15.973 5.657 -3.508 1.00 42.00 369 LYS A O 1
ATOM 2942 N N . LEU A 1 370 ? -14.173 4.335 -3.513 1.00 39.78 370 LEU A N 1
ATOM 2943 C CA . LEU A 1 370 ? -13.727 4.707 -4.864 1.00 39.78 370 LEU A CA 1
ATOM 2944 C C . LEU A 1 370 ? -14.693 4.174 -5.937 1.00 39.78 370 LEU A C 1
ATOM 2946 O O . LEU A 1 370 ? -14.803 4.764 -7.008 1.00 39.78 370 LEU A O 1
ATOM 2950 N N . LYS A 1 371 ? -15.413 3.087 -5.628 1.00 39.62 371 LYS A N 1
ATOM 2951 C CA . LYS A 1 371 ? -16.480 2.523 -6.459 1.00 39.62 371 LYS A CA 1
ATOM 2952 C C . LYS A 1 371 ? -17.771 3.342 -6.376 1.00 39.62 371 LYS A C 1
ATOM 2954 O O . LYS A 1 371 ? -18.345 3.605 -7.421 1.00 39.62 371 LYS A O 1
ATOM 2959 N N . GLU A 1 372 ? -18.163 3.802 -5.183 1.00 40.22 372 GLU A N 1
ATOM 2960 C CA . GLU A 1 372 ? -19.279 4.753 -5.010 1.00 40.22 372 GLU A CA 1
ATOM 2961 C C . GLU A 1 372 ? -19.003 6.038 -5.795 1.00 40.22 372 GLU A C 1
ATOM 2963 O O . GLU A 1 372 ? -19.797 6.439 -6.631 1.00 40.22 372 GLU A O 1
ATOM 2968 N N . LEU A 1 373 ? -17.816 6.625 -5.640 1.00 41.16 373 LEU A N 1
ATOM 2969 C CA . LEU A 1 373 ? -17.505 7.926 -6.233 1.00 41.16 373 LEU A CA 1
ATOM 2970 C C . LEU A 1 373 ? -17.314 7.875 -7.765 1.00 41.16 373 LEU A C 1
ATOM 2972 O O . LEU A 1 373 ? -17.734 8.791 -8.465 1.00 41.16 373 LEU A O 1
ATOM 2976 N N . LYS A 1 374 ? -16.740 6.788 -8.312 1.00 40.38 374 LYS A N 1
ATOM 2977 C CA . LYS A 1 374 ? -16.657 6.571 -9.773 1.00 40.38 374 LYS A CA 1
ATOM 2978 C C . LYS A 1 374 ? -17.997 6.189 -10.405 1.00 40.38 374 LYS A C 1
ATOM 2980 O O . LYS A 1 374 ? -18.204 6.511 -11.570 1.00 40.38 374 LYS A O 1
ATOM 2985 N N . ALA A 1 375 ? -18.873 5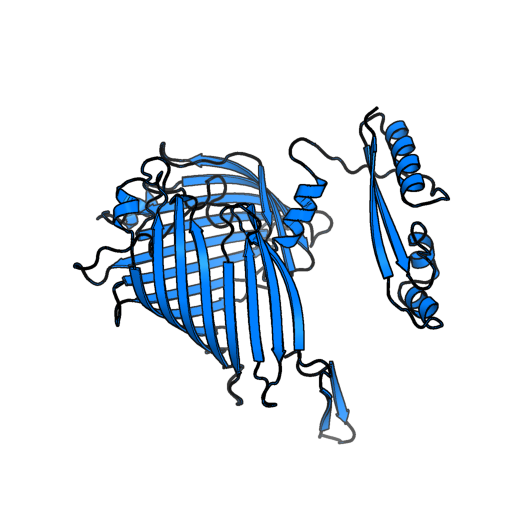.507 -9.664 1.00 49.19 375 ALA A N 1
ATOM 2986 C CA . ALA A 1 375 ? -20.241 5.245 -10.105 1.00 49.19 375 ALA A CA 1
ATOM 2987 C C . ALA A 1 375 ? -21.091 6.525 -10.106 1.00 49.19 375 ALA A C 1
ATOM 2989 O O . ALA A 1 375 ? -21.938 6.672 -10.976 1.00 49.19 375 ALA A O 1
ATOM 2990 N N . ILE A 1 376 ? -20.825 7.451 -9.178 1.00 45.03 376 ILE A N 1
ATOM 2991 C CA . ILE A 1 376 ? -21.549 8.723 -9.051 1.00 45.03 376 ILE A CA 1
ATOM 2992 C C . ILE A 1 376 ? -21.097 9.763 -10.093 1.00 45.03 376 ILE A C 1
ATOM 2994 O O . ILE A 1 376 ? -21.940 10.461 -10.641 1.00 45.03 376 ILE A O 1
ATOM 2998 N N . LEU A 1 377 ? -19.794 9.893 -10.387 1.00 46.06 377 LEU A N 1
ATOM 2999 C CA . LEU A 1 377 ? -19.292 11.060 -11.139 1.00 46.06 377 LEU A CA 1
ATOM 3000 C C . LEU A 1 377 ? -19.015 10.842 -12.636 1.00 46.06 377 LEU A C 1
ATOM 3002 O O . LEU A 1 377 ? -19.050 11.806 -13.399 1.00 46.06 377 LEU A O 1
ATOM 3006 N N . GLY A 1 378 ? -18.729 9.619 -13.095 1.00 54.03 378 GLY A N 1
ATOM 3007 C CA . GLY A 1 378 ? -18.290 9.408 -14.485 1.00 54.03 378 GLY A CA 1
ATOM 3008 C C . GLY A 1 378 ? -17.052 10.249 -14.879 1.00 54.03 378 GLY A C 1
ATOM 3009 O O . GLY A 1 378 ? -16.398 10.851 -14.033 1.00 54.03 378 GLY A O 1
ATOM 3010 N N . ASN A 1 379 ? -16.683 10.265 -16.168 1.00 42.75 379 ASN A N 1
ATOM 3011 C CA . ASN A 1 379 ? -15.419 10.867 -16.645 1.00 42.75 379 ASN A CA 1
ATOM 3012 C C . ASN A 1 379 ? -15.554 12.215 -17.388 1.00 42.75 379 ASN A C 1
ATOM 3014 O O . ASN A 1 379 ? -14.537 12.725 -17.850 1.00 42.75 379 ASN A O 1
ATOM 3018 N N . ASN A 1 380 ? -16.751 12.802 -17.517 1.00 42.47 380 ASN A N 1
ATOM 3019 C CA . ASN A 1 380 ? -16.983 13.897 -18.478 1.00 42.47 380 ASN A CA 1
ATOM 3020 C C . ASN A 1 380 ? -17.641 15.173 -17.911 1.00 42.47 380 ASN A C 1
ATOM 3022 O O . ASN A 1 380 ? -17.980 16.050 -18.702 1.00 42.47 380 ASN A O 1
ATOM 3026 N N . PHE A 1 381 ? -17.842 15.317 -16.595 1.00 49.50 381 PHE A N 1
ATOM 3027 C CA . PHE A 1 381 ? -18.727 16.371 -16.069 1.00 49.50 381 PHE A CA 1
ATOM 3028 C C . PHE A 1 381 ? -18.054 17.302 -15.054 1.00 49.50 381 PHE A C 1
ATOM 3030 O O . PHE A 1 381 ? -17.373 16.854 -14.133 1.00 49.50 381 PHE A O 1
ATOM 3037 N N . ASN A 1 382 ? -18.285 18.606 -15.221 1.00 43.66 382 ASN A N 1
ATOM 3038 C CA . ASN A 1 382 ? -18.013 19.636 -14.221 1.00 43.66 382 ASN A CA 1
ATOM 3039 C C . ASN A 1 382 ? -19.295 19.802 -13.393 1.00 43.66 382 ASN A C 1
ATOM 3041 O O . ASN A 1 382 ? -20.317 20.205 -13.943 1.00 43.66 382 ASN A O 1
ATOM 3045 N N . VAL A 1 383 ? -19.260 19.440 -12.108 1.00 44.50 383 VAL A N 1
ATOM 3046 C CA . VAL A 1 383 ? -20.430 19.486 -11.215 1.00 44.50 383 VAL A CA 1
ATOM 3047 C C . VAL A 1 383 ? -20.249 20.626 -10.220 1.00 44.50 383 VAL A C 1
ATOM 3049 O O . VAL A 1 383 ? -19.252 20.667 -9.500 1.00 44.50 383 VAL A O 1
ATOM 3052 N N . GLU A 1 384 ? -21.218 21.534 -10.170 1.00 42.50 384 GLU A N 1
ATOM 3053 C CA . GLU A 1 384 ? -21.249 22.664 -9.243 1.00 42.50 384 GLU A CA 1
ATOM 3054 C C . GLU A 1 384 ? -22.430 22.478 -8.279 1.00 42.50 384 GLU A C 1
ATOM 3056 O O . GLU A 1 384 ? -23.545 22.176 -8.701 1.00 42.50 384 GLU A O 1
ATOM 3061 N N . HIS A 1 385 ? -22.190 22.587 -6.970 1.00 40.88 385 HIS A N 1
ATOM 3062 C CA . HIS A 1 385 ? -23.252 22.435 -5.973 1.00 40.88 385 HIS A CA 1
ATOM 3063 C C . HIS A 1 385 ? -24.030 23.748 -5.836 1.00 40.88 385 HIS A C 1
ATOM 3065 O O . HIS A 1 385 ? -23.512 24.726 -5.292 1.00 40.88 385 HIS A O 1
ATOM 3071 N N . VAL A 1 386 ? -25.293 23.742 -6.261 1.00 50.53 386 VAL A N 1
ATOM 3072 C CA . VAL A 1 386 ? -26.212 24.880 -6.145 1.00 50.53 386 VAL A CA 1
ATOM 3073 C C . VAL A 1 386 ? -27.254 24.569 -5.073 1.00 50.53 386 VAL A C 1
ATOM 3075 O O . VAL A 1 386 ? -28.015 23.612 -5.192 1.00 50.53 386 VAL A O 1
ATOM 3078 N N . ALA A 1 387 ? -27.287 25.367 -4.003 1.00 46.75 387 ALA A N 1
ATOM 3079 C CA . ALA A 1 387 ? -28.321 25.246 -2.980 1.00 46.75 387 ALA A CA 1
ATOM 3080 C C . ALA A 1 387 ? -29.631 25.860 -3.501 1.00 46.75 387 ALA A C 1
ATOM 3082 O O . ALA A 1 387 ? -29.727 27.080 -3.629 1.00 46.75 387 ALA A O 1
ATOM 3083 N N . LEU A 1 388 ? -30.621 25.016 -3.794 1.00 62.53 388 LEU A N 1
ATOM 3084 C CA . LEU A 1 388 ? -31.967 25.425 -4.198 1.00 62.53 388 LEU A CA 1
ATOM 3085 C C . LEU A 1 388 ? -32.983 25.092 -3.105 1.00 62.53 388 LEU A C 1
ATOM 3087 O O . LEU A 1 388 ? -32.932 24.015 -2.510 1.00 62.53 388 LEU A O 1
ATOM 3091 N N . ASP A 1 389 ? -33.931 25.998 -2.877 1.00 62.78 389 ASP A N 1
ATOM 3092 C CA . ASP A 1 389 ? -35.084 25.740 -2.015 1.00 62.78 389 ASP A CA 1
ATOM 3093 C C . ASP A 1 389 ? -36.202 25.111 -2.861 1.00 62.78 389 ASP A C 1
ATOM 3095 O O . ASP A 1 389 ? -36.938 25.798 -3.574 1.00 62.78 389 ASP A O 1
ATOM 3099 N N . LEU A 1 390 ? -36.264 23.776 -2.858 1.00 73.31 390 LEU A N 1
ATOM 3100 C CA . LEU A 1 390 ? -37.261 23.002 -3.599 1.00 73.31 390 LEU A CA 1
ATOM 3101 C C . LEU A 1 390 ? -38.386 22.544 -2.659 1.00 73.31 390 LEU A C 1
ATOM 3103 O O . LEU A 1 390 ? -38.112 22.106 -1.540 1.00 73.31 390 LEU A O 1
ATOM 3107 N N . PRO A 1 391 ? -39.655 22.581 -3.102 1.00 74.62 391 PRO A N 1
ATOM 3108 C CA . PRO A 1 391 ? -40.769 22.076 -2.308 1.00 74.62 391 PRO A CA 1
ATOM 3109 C C . PRO A 1 391 ? -40.671 20.555 -2.088 1.00 74.62 391 PRO A C 1
ATOM 3111 O O . PRO A 1 391 ? -40.272 19.800 -2.976 1.00 74.62 391 PRO A O 1
ATOM 3114 N N . GLU A 1 392 ? -41.083 20.092 -0.906 1.00 77.50 392 GLU A N 1
ATOM 3115 C CA . GLU A 1 392 ? -41.158 18.662 -0.578 1.00 77.50 392 GLU A CA 1
ATOM 3116 C C . GLU A 1 392 ? -42.453 18.050 -1.132 1.00 77.50 392 GLU A C 1
ATOM 3118 O O . GLU A 1 392 ? -43.553 18.354 -0.661 1.00 77.50 392 GLU A O 1
ATOM 3123 N N . PHE A 1 393 ? -42.334 17.186 -2.143 1.00 81.81 393 PHE A N 1
ATOM 3124 C CA . PHE A 1 393 ? -43.478 16.536 -2.786 1.00 81.81 393 PHE A CA 1
ATOM 3125 C C . PHE A 1 393 ? -44.016 15.347 -1.992 1.00 81.81 393 PHE A C 1
ATOM 3127 O O . PHE A 1 393 ? -43.286 14.648 -1.290 1.00 81.81 393 PHE A O 1
ATOM 3134 N N . GLN A 1 394 ? -45.317 15.088 -2.154 1.00 84.25 394 GLN A N 1
ATOM 3135 C CA . GLN A 1 394 ? -45.963 13.891 -1.622 1.00 84.25 394 GLN A CA 1
ATOM 3136 C C . GLN A 1 394 ? -46.058 12.790 -2.692 1.00 84.25 394 GLN A C 1
ATOM 3138 O O . GLN A 1 394 ? -46.476 13.090 -3.811 1.00 84.25 394 GLN A O 1
ATOM 3143 N N . GLY A 1 395 ? -45.677 11.548 -2.372 1.00 86.19 395 GLY A N 1
ATOM 3144 C CA . GLY A 1 395 ? -45.681 10.421 -3.313 1.00 86.19 395 GLY A CA 1
ATOM 3145 C C . GLY A 1 395 ? -44.633 9.348 -3.005 1.00 86.19 395 GLY A C 1
ATOM 3146 O O . GLY A 1 395 ? -44.035 9.335 -1.929 1.00 86.19 395 GLY A O 1
ATOM 3147 N N . GLU A 1 396 ? -44.414 8.457 -3.971 1.00 84.88 396 GLU A N 1
ATOM 3148 C CA . GLU A 1 396 ? -43.342 7.457 -3.922 1.00 84.88 396 GLU A CA 1
ATOM 3149 C C . GLU A 1 396 ? -41.963 8.099 -4.184 1.00 84.88 396 GLU A C 1
ATOM 3151 O O . GLU A 1 396 ? -41.889 9.110 -4.893 1.00 84.88 396 GLU A O 1
ATOM 3156 N N . PRO A 1 397 ? -40.856 7.530 -3.661 1.00 82.62 397 PRO A N 1
ATOM 3157 C CA . PRO A 1 397 ? -39.508 8.096 -3.798 1.00 82.62 397 PRO A CA 1
ATOM 3158 C C . PRO A 1 397 ? -39.119 8.460 -5.237 1.00 82.62 397 PRO A C 1
ATOM 3160 O O . PRO A 1 397 ? -38.591 9.547 -5.478 1.00 82.62 397 PRO A O 1
ATOM 3163 N N . ASP A 1 398 ? -39.437 7.587 -6.196 1.00 84.38 398 ASP A N 1
ATOM 3164 C CA . ASP A 1 398 ? -39.102 7.772 -7.612 1.00 84.38 398 ASP A CA 1
ATOM 3165 C C . ASP A 1 398 ? -39.879 8.946 -8.240 1.00 84.38 398 ASP A C 1
ATOM 3167 O O . ASP A 1 398 ? -39.336 9.718 -9.034 1.00 84.38 398 ASP A O 1
ATOM 3171 N N . GLU A 1 399 ? -41.140 9.147 -7.846 1.00 85.75 399 GLU A N 1
ATOM 3172 C CA . GLU A 1 399 ? -41.954 10.270 -8.325 1.00 85.75 399 GLU A CA 1
ATOM 3173 C C . GLU A 1 399 ? -41.498 11.603 -7.724 1.00 85.75 399 GLU A C 1
ATOM 3175 O O . GLU A 1 399 ? -41.484 12.630 -8.409 1.00 85.75 399 GLU A O 1
ATOM 3180 N N . ILE A 1 400 ? -41.129 11.594 -6.439 1.00 85.12 400 ILE A N 1
ATOM 3181 C CA . ILE A 1 400 ? -40.660 12.779 -5.715 1.00 85.12 400 ILE A CA 1
ATOM 3182 C C . ILE A 1 400 ? -39.353 13.280 -6.321 1.00 85.12 400 ILE A C 1
ATOM 3184 O O . ILE A 1 400 ? -39.258 14.462 -6.658 1.00 85.12 400 ILE A O 1
ATOM 3188 N N . VAL A 1 401 ? -38.361 12.400 -6.491 1.00 81.62 401 VAL A N 1
ATOM 3189 C CA . VAL A 1 401 ? -37.052 12.797 -7.023 1.00 81.62 401 VAL A CA 1
ATOM 3190 C C . VAL A 1 401 ? -37.162 13.304 -8.465 1.00 81.62 401 VAL A C 1
ATOM 3192 O O . VAL A 1 401 ? -36.511 14.287 -8.813 1.00 81.62 401 VAL A O 1
ATOM 3195 N N . THR A 1 402 ? -38.052 12.716 -9.275 1.00 84.88 402 THR A N 1
ATOM 3196 C CA . THR A 1 402 ? -38.309 13.158 -10.655 1.00 84.88 402 THR A CA 1
ATOM 3197 C C . THR A 1 402 ? -38.891 14.573 -10.678 1.00 84.88 402 THR A C 1
ATOM 3199 O O . THR A 1 402 ? -38.335 15.454 -11.331 1.00 84.88 402 THR A O 1
ATOM 3202 N N . LYS A 1 403 ? -39.939 14.844 -9.884 1.00 86.75 403 LYS A N 1
ATOM 3203 C CA . LYS A 1 403 ? -40.544 16.187 -9.777 1.00 86.75 403 LYS A CA 1
ATOM 3204 C C . LYS A 1 403 ? -39.568 17.227 -9.218 1.00 86.75 403 LYS A C 1
ATOM 3206 O O . LYS A 1 403 ? -39.543 18.363 -9.693 1.00 86.75 403 LYS A O 1
ATOM 3211 N N . LYS A 1 404 ? -38.748 16.852 -8.224 1.00 81.31 404 LYS A N 1
ATOM 3212 C CA . LYS A 1 404 ? -37.683 17.718 -7.686 1.00 81.31 404 LYS A CA 1
ATOM 3213 C C . LYS A 1 404 ? -36.660 18.059 -8.771 1.00 81.31 404 LYS A C 1
ATOM 3215 O O . LYS A 1 404 ? -36.285 19.219 -8.896 1.00 81.31 404 LYS A O 1
ATOM 3220 N N . CYS A 1 405 ? -36.247 17.075 -9.567 1.00 81.94 405 CYS A N 1
ATOM 3221 C CA . CYS A 1 405 ? -35.267 17.252 -10.635 1.00 81.94 405 CYS A CA 1
ATOM 3222 C C . CYS A 1 405 ? -35.786 18.128 -11.782 1.00 81.94 405 CYS A C 1
ATOM 3224 O O . CYS A 1 405 ? -35.090 19.054 -12.190 1.00 81.94 405 CYS A O 1
ATOM 3226 N N . GLU A 1 406 ? -37.030 17.927 -12.228 1.00 84.06 406 GLU A N 1
ATOM 3227 C CA . GLU A 1 406 ? -37.671 18.783 -13.238 1.00 84.06 406 GLU A CA 1
ATOM 3228 C C . GLU A 1 406 ? -37.746 20.252 -12.795 1.00 84.06 406 GLU A C 1
ATOM 3230 O O . GLU A 1 406 ? -37.476 21.167 -13.572 1.00 84.06 406 GLU A O 1
ATOM 3235 N N . LEU A 1 407 ? -38.096 20.507 -11.531 1.00 84.62 407 LEU A N 1
ATOM 3236 C CA . LEU A 1 407 ? -38.160 21.873 -11.007 1.00 84.62 407 LEU A CA 1
ATOM 3237 C C . LEU A 1 407 ? -36.785 22.492 -10.790 1.00 84.62 407 LEU A C 1
ATOM 3239 O O . LEU A 1 407 ? -36.610 23.678 -11.063 1.00 84.62 407 LEU A O 1
ATOM 3243 N N . ALA A 1 408 ? -35.816 21.704 -10.330 1.00 76.31 408 ALA A N 1
ATOM 3244 C CA . ALA A 1 408 ? -34.440 22.154 -10.182 1.00 76.31 408 ALA A CA 1
ATOM 3245 C C . ALA A 1 408 ? -33.832 22.540 -11.538 1.00 76.31 408 ALA A C 1
ATOM 3247 O O . ALA A 1 408 ? -33.192 23.584 -11.643 1.00 76.31 408 ALA A O 1
ATOM 3248 N N . SER A 1 409 ? -34.094 21.748 -12.586 1.00 81.69 409 SER A N 1
ATOM 3249 C CA . SER A 1 409 ? -33.655 22.043 -13.954 1.00 81.69 409 SER A CA 1
ATOM 3250 C C . SER A 1 409 ? -34.266 23.346 -14.481 1.00 81.69 409 SER A C 1
ATOM 3252 O O . SER A 1 409 ? -33.535 24.194 -14.989 1.00 81.69 409 SER A O 1
ATOM 3254 N N . LYS A 1 410 ? -35.561 23.592 -14.232 1.00 83.00 410 LYS A N 1
ATOM 3255 C CA . LYS A 1 410 ? -36.220 24.865 -14.585 1.00 83.00 410 LYS A CA 1
ATOM 3256 C C . LYS A 1 410 ? -35.658 26.085 -13.853 1.00 83.00 410 LYS A C 1
ATOM 3258 O O . LYS A 1 410 ? -35.696 27.177 -14.404 1.00 83.00 410 LYS A O 1
ATOM 3263 N N . GLN A 1 411 ? -35.187 25.931 -12.614 1.00 78.25 411 GLN A N 1
ATOM 3264 C CA . GLN A 1 411 ? -34.614 27.041 -11.839 1.00 78.25 411 GLN A CA 1
ATOM 3265 C C . GLN A 1 411 ? -33.154 27.337 -12.204 1.00 78.25 411 GLN A C 1
ATOM 3267 O O . GLN A 1 411 ? -32.730 28.485 -12.110 1.00 78.25 411 GLN A O 1
ATOM 3272 N N . ILE A 1 412 ? -32.388 26.310 -12.580 1.00 74.25 412 ILE A N 1
ATOM 3273 C CA . ILE A 1 412 ? -30.968 26.430 -12.948 1.00 74.25 412 ILE A CA 1
ATOM 3274 C C . ILE A 1 412 ? -30.785 26.729 -14.445 1.00 74.25 412 ILE A C 1
ATOM 3276 O O . ILE A 1 412 ? -29.717 27.195 -14.829 1.00 74.25 412 ILE A O 1
ATOM 3280 N N . GLU A 1 413 ? -31.809 26.490 -15.274 1.00 74.25 413 GLU A N 1
ATOM 3281 C CA . GLU A 1 413 ? -31.743 26.579 -16.743 1.00 74.25 413 GLU A CA 1
ATOM 3282 C C . GLU A 1 413 ? -30.568 25.755 -17.307 1.00 74.25 413 GLU A C 1
ATOM 3284 O O . GLU A 1 413 ? -29.761 26.223 -18.112 1.00 74.25 413 GLU A O 1
ATOM 3289 N N . GLY A 1 414 ? -30.442 24.507 -16.844 1.00 67.56 414 GLY A N 1
ATOM 3290 C CA . GLY A 1 414 ? -29.354 23.618 -17.242 1.00 67.56 414 GLY A CA 1
ATOM 3291 C C . GLY A 1 414 ? -29.527 22.166 -16.782 1.00 67.56 414 GLY A C 1
ATOM 3292 O O . GLY A 1 414 ? -30.534 21.825 -16.149 1.00 67.56 414 GLY A O 1
ATOM 3293 N N . PRO A 1 415 ? -28.548 21.294 -17.097 1.00 66.12 415 PRO A N 1
ATOM 3294 C CA . PRO A 1 415 ? -28.574 19.896 -16.691 1.00 66.12 415 PRO A CA 1
ATOM 3295 C C . PRO A 1 415 ? -28.379 19.780 -15.179 1.00 66.12 415 PRO A C 1
ATOM 3297 O O . PRO A 1 415 ? -27.395 20.276 -14.628 1.00 66.12 415 PRO A O 1
ATOM 3300 N N . VAL A 1 416 ? -29.305 19.097 -14.507 1.00 65.31 416 VAL A N 1
ATOM 3301 C CA . VAL A 1 416 ? -29.304 18.976 -13.045 1.00 65.31 416 VAL A CA 1
ATOM 3302 C C . VAL A 1 416 ? -29.415 17.515 -12.637 1.00 65.31 416 VAL A C 1
ATOM 3304 O O . VAL A 1 416 ? -30.208 16.754 -13.190 1.00 65.31 416 VAL A O 1
ATOM 3307 N N . ILE A 1 417 ? -28.621 17.136 -11.634 1.00 69.38 417 ILE A N 1
ATOM 3308 C CA . ILE A 1 417 ? -28.759 15.880 -10.900 1.00 69.38 417 ILE A CA 1
ATOM 3309 C C . ILE A 1 417 ? -29.288 16.186 -9.497 1.00 69.38 417 ILE A C 1
ATOM 3311 O O . ILE A 1 417 ? -28.752 17.048 -8.803 1.00 69.38 417 ILE A O 1
ATOM 3315 N N . VAL A 1 418 ? -30.353 15.500 -9.089 1.00 67.12 418 VAL A N 1
ATOM 3316 C CA . VAL A 1 418 ? -30.934 15.611 -7.746 1.00 67.12 418 VAL A CA 1
ATOM 3317 C C . VAL A 1 418 ? -30.840 14.259 -7.055 1.00 67.12 418 VAL A C 1
ATOM 3319 O O . VAL A 1 418 ? -31.221 13.237 -7.623 1.00 67.12 418 VAL A O 1
ATOM 3322 N N . GLU A 1 419 ? -30.336 14.269 -5.825 1.00 75.44 419 GLU A N 1
ATOM 3323 C CA . GLU A 1 419 ? -30.284 13.119 -4.923 1.00 75.44 419 GLU A CA 1
ATOM 3324 C C . GLU A 1 419 ? -31.336 13.295 -3.824 1.00 75.44 419 GLU A C 1
ATOM 3326 O O . GLU A 1 419 ? -31.375 14.341 -3.173 1.00 75.44 419 GLU A O 1
ATOM 3331 N N . ASP A 1 420 ? -32.164 12.274 -3.595 1.00 78.06 420 ASP A N 1
ATOM 3332 C CA . ASP A 1 420 ? -33.094 12.224 -2.466 1.00 78.06 420 ASP A CA 1
ATOM 3333 C C . ASP A 1 420 ? -32.826 10.983 -1.608 1.00 78.06 420 ASP A C 1
ATOM 3335 O O . ASP A 1 420 ? -32.643 9.874 -2.117 1.00 78.06 420 ASP A O 1
ATOM 3339 N N . THR A 1 421 ? -32.769 11.170 -0.289 1.00 78.81 421 THR A N 1
ATOM 3340 C CA . THR A 1 421 ? -32.411 10.109 0.663 1.00 78.81 421 THR A CA 1
ATOM 3341 C C . THR A 1 421 ? -33.599 9.757 1.543 1.00 78.81 421 THR A C 1
ATOM 3343 O O . THR A 1 421 ? -34.095 10.579 2.312 1.00 78.81 421 THR A O 1
ATOM 3346 N N . CYS A 1 422 ? -33.998 8.492 1.493 1.00 84.56 422 CYS A N 1
ATOM 3347 C CA . CYS A 1 422 ? -35.072 7.914 2.281 1.00 84.56 422 CYS A CA 1
ATOM 3348 C C . CYS A 1 422 ? -34.513 7.022 3.395 1.00 84.56 422 CYS A C 1
ATOM 3350 O O . CYS A 1 422 ? -33.528 6.305 3.199 1.00 84.56 422 CYS A O 1
ATOM 3352 N N . LEU A 1 423 ? -35.190 6.993 4.545 1.00 88.50 423 LEU A N 1
ATOM 3353 C CA . LEU A 1 423 ? -34.987 5.958 5.562 1.00 88.50 423 LEU A CA 1
ATOM 3354 C C . LEU A 1 423 ? -36.279 5.167 5.732 1.00 88.50 423 LEU A C 1
ATOM 3356 O O . LEU A 1 423 ? -37.299 5.709 6.161 1.00 88.50 423 LEU A O 1
ATOM 3360 N N . CYS A 1 424 ? -36.207 3.882 5.417 1.00 89.38 424 CYS A N 1
ATOM 3361 C CA . CYS A 1 424 ? -37.355 3.000 5.336 1.00 89.38 424 CYS A CA 1
ATOM 3362 C C . CYS A 1 424 ? -37.260 1.928 6.419 1.00 89.38 424 CYS A C 1
ATOM 3364 O O . CYS A 1 424 ? -36.290 1.167 6.464 1.00 89.38 424 CYS A O 1
ATOM 3366 N N . PHE A 1 425 ? -38.267 1.839 7.286 1.00 91.56 425 PHE A N 1
ATOM 3367 C CA . PHE A 1 425 ? -38.371 0.748 8.251 1.00 91.56 425 PHE A CA 1
ATOM 3368 C C . PHE A 1 425 ? -39.302 -0.336 7.720 1.00 91.56 425 PHE A C 1
ATOM 3370 O O . PHE A 1 425 ? -40.448 -0.057 7.359 1.00 91.56 425 PHE A O 1
ATOM 3377 N N . ASN A 1 426 ? -38.832 -1.585 7.715 1.00 90.38 426 ASN A N 1
ATOM 3378 C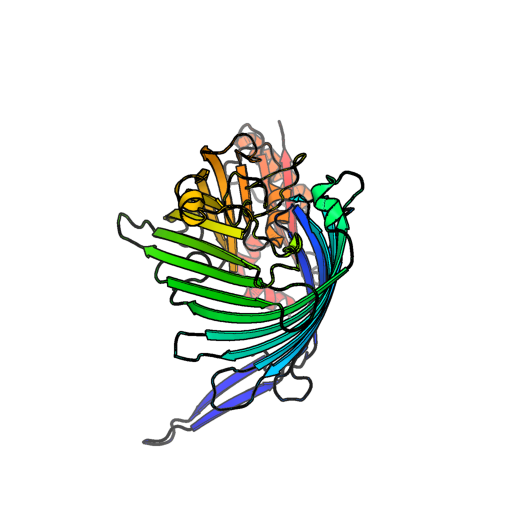 CA . ASN A 1 426 ? -39.611 -2.716 7.202 1.00 90.38 426 ASN A CA 1
ATOM 3379 C C . ASN A 1 426 ? -40.895 -2.922 8.020 1.00 90.38 426 ASN A C 1
ATOM 3381 O O . ASN A 1 426 ? -41.962 -3.157 7.457 1.00 90.38 426 ASN A O 1
ATOM 3385 N N . ALA A 1 427 ? -40.818 -2.699 9.336 1.00 90.56 427 ALA A N 1
ATOM 3386 C CA . ALA A 1 427 ? -41.960 -2.744 10.246 1.00 90.56 427 ALA A CA 1
ATOM 3387 C C . ALA A 1 427 ? -43.072 -1.731 9.925 1.00 90.56 427 ALA A C 1
ATOM 3389 O O . ALA A 1 427 ? -44.228 -1.967 10.264 1.00 90.56 427 ALA A O 1
ATOM 3390 N N . PHE A 1 428 ? -42.741 -0.613 9.272 1.00 89.00 428 PHE A N 1
ATOM 3391 C CA . PHE A 1 428 ? -43.704 0.424 8.887 1.00 89.00 428 PHE A CA 1
ATOM 3392 C C . PHE A 1 428 ? -44.088 0.349 7.406 1.00 89.00 428 PHE A C 1
ATOM 3394 O O . PHE A 1 428 ? -44.618 1.318 6.864 1.00 89.00 428 PHE A O 1
ATOM 3401 N N . GLY A 1 429 ? -43.780 -0.762 6.728 1.00 87.69 429 GLY A N 1
ATOM 3402 C CA . GLY A 1 429 ? -44.031 -0.905 5.294 1.00 87.69 429 GLY A CA 1
ATOM 3403 C C . GLY A 1 429 ? -43.222 0.073 4.436 1.00 87.69 429 GLY A C 1
ATOM 3404 O O . GLY A 1 429 ? -43.682 0.454 3.368 1.00 87.69 429 GLY A O 1
ATOM 3405 N N . GLY A 1 430 ? -42.045 0.508 4.905 1.00 85.62 430 GLY A N 1
ATOM 3406 C CA . GLY A 1 430 ? -41.158 1.424 4.180 1.00 85.62 430 GLY A CA 1
ATOM 3407 C C . GLY A 1 430 ? -41.218 2.889 4.630 1.00 85.62 430 GLY A C 1
ATOM 3408 O O . GLY A 1 430 ? -40.408 3.695 4.183 1.00 85.62 430 GLY A O 1
ATOM 3409 N N . LEU A 1 431 ? -42.107 3.246 5.560 1.00 90.38 431 LEU A N 1
ATOM 3410 C CA . LEU A 1 431 ? -42.174 4.593 6.140 1.00 90.38 431 LEU A CA 1
ATOM 3411 C C . LEU A 1 431 ? -41.066 4.835 7.193 1.00 90.38 431 LEU A C 1
ATOM 3413 O O . LEU A 1 431 ? -40.540 3.875 7.765 1.00 90.38 431 LEU A O 1
ATOM 3417 N N . PRO A 1 432 ? -40.696 6.101 7.488 1.00 89.44 432 PRO A N 1
ATOM 3418 C CA . PRO A 1 432 ? -41.201 7.351 6.897 1.00 89.44 432 PRO A CA 1
ATOM 3419 C C . PRO A 1 432 ? -40.698 7.622 5.471 1.00 89.44 432 PRO A C 1
ATOM 3421 O O . PRO A 1 432 ? -41.187 8.550 4.830 1.00 89.44 432 PRO A O 1
ATOM 3424 N N . GLY A 1 433 ? -39.743 6.829 4.978 1.00 89.06 433 GLY A N 1
ATOM 3425 C CA . GLY A 1 433 ? -39.261 6.875 3.603 1.00 89.06 433 GLY A CA 1
ATOM 3426 C C . GLY A 1 433 ? -38.712 8.260 3.237 1.00 89.06 433 GLY A C 1
ATOM 3427 O O . GLY A 1 433 ? -37.804 8.733 3.932 1.00 89.06 433 GLY A O 1
ATOM 3428 N N . PRO A 1 434 ? -39.245 8.926 2.196 1.00 86.75 434 PRO A N 1
ATOM 3429 C CA . PRO A 1 434 ? -38.760 10.229 1.727 1.00 86.75 434 PRO A CA 1
ATOM 3430 C C . PRO A 1 434 ? -38.983 11.362 2.742 1.00 86.75 434 PRO A C 1
ATOM 3432 O O . PRO A 1 434 ? -38.319 12.391 2.691 1.00 86.75 434 PRO A O 1
ATOM 3435 N N . TYR A 1 435 ? -39.857 11.175 3.736 1.00 88.56 435 TYR A N 1
ATOM 3436 C CA . TYR A 1 435 ? -40.166 12.202 4.742 1.00 88.56 435 TYR A CA 1
ATOM 3437 C C . TYR A 1 435 ? -39.261 12.161 5.973 1.00 88.56 435 TYR A C 1
ATOM 3439 O O . TYR A 1 435 ? -39.554 12.804 6.988 1.00 88.56 435 TYR A O 1
ATOM 3447 N N . ILE A 1 436 ? -38.160 11.408 5.919 1.00 88.44 436 ILE A N 1
ATOM 3448 C CA . ILE A 1 436 ? -37.294 11.179 7.077 1.00 88.44 436 ILE A CA 1
ATOM 3449 C C . ILE A 1 436 ? -36.765 12.478 7.701 1.00 88.44 436 ILE A C 1
ATOM 3451 O O . ILE A 1 436 ? -36.629 12.548 8.923 1.00 88.44 436 ILE A O 1
ATOM 3455 N N . LYS A 1 437 ? -36.534 13.526 6.902 1.00 81.25 437 LYS A N 1
ATOM 3456 C CA . LYS A 1 437 ? -36.059 14.834 7.378 1.00 81.25 437 LYS A CA 1
ATOM 3457 C C . LYS A 1 437 ? -36.943 15.398 8.497 1.00 81.25 437 LYS A C 1
ATOM 3459 O O . LYS A 1 437 ? -36.443 15.731 9.569 1.00 81.25 437 LYS A O 1
ATOM 3464 N N . TRP A 1 438 ? -38.261 15.399 8.302 1.00 86.94 438 TRP A N 1
ATOM 3465 C CA . TRP A 1 438 ? -39.218 15.896 9.294 1.00 86.94 438 TRP A CA 1
ATOM 3466 C C . TRP A 1 438 ? -39.245 15.041 10.561 1.00 86.94 438 TRP A C 1
ATOM 3468 O O . TRP A 1 438 ? -39.308 15.566 11.675 1.00 86.94 438 TRP A O 1
ATOM 3478 N N . PHE A 1 439 ? -39.159 13.718 10.410 1.00 89.19 439 PHE A N 1
ATOM 3479 C CA . PHE A 1 439 ? -39.119 12.805 11.549 1.00 89.19 439 PHE A CA 1
ATOM 3480 C C . PHE A 1 439 ? -37.832 12.990 12.361 1.00 89.19 439 PHE A C 1
ATOM 3482 O O . PHE A 1 439 ? -37.890 13.039 13.588 1.00 89.19 439 PHE A O 1
ATOM 3489 N N . LEU A 1 440 ? -36.684 13.162 11.704 1.00 84.00 440 LEU A N 1
ATOM 3490 C CA . LEU A 1 440 ? -35.413 13.448 12.369 1.00 84.00 440 LEU A CA 1
ATOM 3491 C C . LEU A 1 440 ? -35.436 14.790 13.105 1.00 84.00 440 LEU A C 1
ATOM 3493 O O . LEU A 1 440 ? -34.991 14.855 14.250 1.00 84.00 440 LEU A O 1
ATOM 3497 N N . GLU A 1 441 ? -35.980 15.842 12.496 1.00 84.81 441 GLU A N 1
ATOM 3498 C CA . GLU A 1 441 ? -36.066 17.162 13.129 1.00 84.81 441 GLU A CA 1
ATOM 3499 C C . GLU A 1 441 ? -36.961 17.159 14.374 1.00 84.81 441 GLU A C 1
ATOM 3501 O O . GLU A 1 441 ? -36.619 17.768 15.391 1.00 84.81 441 GLU A O 1
ATOM 3506 N N . LYS A 1 442 ? -38.110 16.473 14.316 1.00 91.94 442 LYS A N 1
ATOM 3507 C CA . LYS A 1 442 ? -39.100 16.489 15.404 1.00 91.94 442 LYS A CA 1
ATOM 3508 C C . LYS A 1 442 ? -38.827 15.446 16.482 1.00 91.94 442 LYS A C 1
ATOM 3510 O O . LYS A 1 442 ? -38.933 15.759 17.666 1.00 91.94 442 LYS A O 1
ATOM 3515 N N . LEU A 1 443 ? -38.490 14.220 16.091 1.00 88.00 443 LEU A N 1
ATOM 3516 C CA . LEU A 1 443 ? -38.345 13.089 17.012 1.00 88.00 443 LEU A CA 1
ATOM 3517 C C . LEU A 1 443 ? -36.902 12.872 17.454 1.00 88.00 443 LEU A C 1
ATOM 3519 O O . LEU A 1 443 ? -36.682 12.288 18.518 1.00 88.00 443 LEU A O 1
ATOM 3523 N N . LYS A 1 444 ? -35.929 13.360 16.669 1.00 88.19 444 LYS A N 1
ATOM 3524 C CA . LYS A 1 444 ? -34.497 13.070 16.828 1.00 88.19 444 LYS A CA 1
ATOM 3525 C C . LYS A 1 444 ? -34.203 11.559 16.677 1.00 88.19 444 LYS A C 1
ATOM 3527 O O . LYS A 1 444 ? -35.127 10.742 16.662 1.00 88.19 444 LYS A O 1
ATOM 3532 N N . PRO A 1 445 ? -32.929 11.142 16.549 1.00 84.06 445 PRO A N 1
ATOM 3533 C CA . PRO A 1 445 ? -32.587 9.727 16.355 1.00 84.06 445 PRO A CA 1
ATOM 3534 C C . PRO A 1 445 ? -33.151 8.796 17.441 1.00 84.06 445 PRO A C 1
ATOM 3536 O O . PRO A 1 445 ? -33.666 7.723 17.131 1.00 84.06 445 PRO A O 1
ATOM 3539 N N . ASP A 1 446 ? -33.138 9.236 18.702 1.00 86.06 446 ASP A N 1
ATOM 3540 C CA . ASP A 1 446 ? -33.671 8.453 19.823 1.00 86.06 446 ASP A CA 1
ATOM 3541 C C . ASP A 1 446 ? -35.185 8.221 19.712 1.00 86.06 446 ASP A C 1
ATOM 3543 O O . ASP A 1 446 ? -35.683 7.161 20.089 1.00 86.06 446 ASP A O 1
ATOM 3547 N N . GLY A 1 447 ? -35.933 9.200 19.193 1.00 87.25 447 GLY A N 1
ATOM 3548 C CA . GLY A 1 447 ? -37.373 9.073 18.988 1.00 87.25 447 GLY A CA 1
ATOM 3549 C C . GLY A 1 447 ? -37.721 8.121 17.846 1.00 87.25 447 GLY A C 1
ATOM 3550 O O . GLY A 1 447 ? -38.673 7.357 17.971 1.00 87.25 447 GLY A O 1
ATOM 3551 N N . LEU A 1 448 ? -36.917 8.096 16.778 1.00 85.62 448 LEU A N 1
ATOM 3552 C CA . LEU A 1 448 ? -37.071 7.132 15.681 1.00 85.62 448 LEU A CA 1
ATOM 3553 C C . LEU A 1 448 ? -36.881 5.686 16.145 1.00 85.62 448 LEU A C 1
ATOM 3555 O O . LEU A 1 448 ? -37.649 4.811 15.758 1.00 85.62 448 LEU A O 1
ATOM 3559 N N . ILE A 1 449 ? -35.890 5.440 17.005 1.00 85.38 449 ILE A N 1
ATOM 3560 C CA . ILE A 1 449 ? -35.661 4.106 17.573 1.00 85.38 449 ILE A CA 1
ATOM 3561 C C . ILE A 1 449 ? -36.839 3.704 18.469 1.00 85.38 449 ILE A C 1
ATOM 3563 O O . ILE A 1 449 ? -37.357 2.598 18.333 1.00 85.38 449 ILE A O 1
ATOM 3567 N N . LYS A 1 450 ? -37.318 4.620 19.322 1.00 89.81 450 LYS A N 1
ATOM 3568 C CA . LYS A 1 450 ? -38.479 4.373 20.192 1.00 89.81 450 LYS A CA 1
ATOM 3569 C C . LYS A 1 450 ? -39.764 4.080 19.421 1.00 89.81 450 LYS A C 1
ATOM 3571 O O . LYS A 1 450 ? -40.569 3.284 19.890 1.00 89.81 450 LYS A O 1
ATOM 3576 N N . LEU A 1 451 ? -39.971 4.681 18.246 1.00 87.88 451 LEU A N 1
ATOM 3577 C CA . LEU A 1 451 ? -41.134 4.369 17.405 1.00 87.88 451 LEU A CA 1
ATOM 3578 C C . LEU A 1 451 ? -41.186 2.889 17.019 1.00 87.88 451 LEU A C 1
ATOM 3580 O O . LEU A 1 451 ? -42.270 2.323 16.888 1.00 87.88 451 LEU A O 1
ATOM 3584 N N . LEU A 1 452 ? -40.027 2.253 16.854 1.00 87.38 452 LEU A N 1
ATOM 3585 C CA . LEU A 1 452 ? -39.961 0.848 16.489 1.00 87.38 452 LEU A CA 1
ATOM 3586 C C . LEU A 1 452 ? -40.205 -0.077 17.672 1.00 87.38 452 LEU A C 1
ATOM 3588 O O . LEU A 1 452 ? -40.466 -1.245 17.418 1.00 87.38 452 LEU A O 1
ATOM 3592 N N . ASP A 1 453 ? -40.139 0.375 18.933 1.00 90.31 453 ASP A N 1
ATOM 3593 C CA . ASP A 1 453 ? -40.176 -0.479 20.137 1.00 90.31 453 ASP A CA 1
ATOM 3594 C C . ASP A 1 453 ? -41.359 -1.460 20.155 1.00 90.31 453 ASP A C 1
ATOM 3596 O O . ASP A 1 453 ? -41.171 -2.613 20.544 1.00 90.31 453 ASP A O 1
ATOM 3600 N N . GLY A 1 454 ? -42.522 -1.051 19.638 1.00 89.19 454 GLY A N 1
ATOM 3601 C CA . GLY A 1 454 ? -43.738 -1.872 19.573 1.00 89.19 454 GLY A CA 1
ATOM 3602 C C . GLY A 1 454 ? -43.767 -2.974 18.503 1.00 89.19 454 GLY A C 1
ATOM 3603 O O . GLY A 1 454 ? -44.707 -3.761 18.494 1.00 89.19 454 GLY A O 1
ATOM 3604 N N . PHE A 1 455 ? -42.775 -3.050 17.613 1.00 90.44 455 PHE A N 1
ATOM 3605 C CA . PHE A 1 455 ? -42.748 -3.991 16.486 1.00 90.44 455 PHE A CA 1
ATOM 3606 C C . PHE A 1 455 ? -41.673 -5.064 16.674 1.00 90.44 455 PHE A C 1
ATOM 3608 O O . PHE A 1 455 ? -40.590 -4.771 17.169 1.00 90.44 455 PHE A O 1
ATOM 3615 N N . GLU A 1 456 ? -41.927 -6.312 16.284 1.00 88.44 456 GLU A N 1
ATOM 3616 C CA . GLU A 1 456 ? -40.916 -7.377 16.408 1.00 88.44 456 GLU A CA 1
ATOM 3617 C C . GLU A 1 456 ? -39.747 -7.181 15.429 1.00 88.44 456 GLU A C 1
ATOM 3619 O O . GLU A 1 456 ? -38.588 -7.405 15.784 1.00 88.44 456 GLU A O 1
ATOM 3624 N N . ASP A 1 457 ? -40.039 -6.696 14.219 1.00 86.94 457 ASP A N 1
ATOM 3625 C CA . ASP A 1 457 ? -39.030 -6.345 13.222 1.00 86.94 457 ASP A CA 1
ATOM 3626 C C . ASP A 1 457 ? -38.446 -4.949 13.502 1.00 86.94 457 ASP A C 1
ATOM 3628 O O . ASP A 1 457 ? -39.167 -3.961 13.625 1.00 86.94 457 ASP A O 1
ATOM 3632 N N . LYS A 1 458 ? -37.117 -4.867 13.612 1.00 89.38 458 LYS A N 1
ATOM 3633 C CA . LYS A 1 458 ? -36.361 -3.615 13.812 1.00 89.38 458 LYS A CA 1
ATOM 3634 C C . LYS A 1 458 ? -35.465 -3.280 12.619 1.00 89.38 458 LYS A C 1
ATOM 3636 O O . LYS A 1 458 ? -34.612 -2.398 12.715 1.00 89.38 458 LYS A O 1
ATOM 3641 N N . SER A 1 459 ? -35.581 -4.038 11.532 1.00 86.00 459 SER A N 1
ATOM 3642 C CA . SER A 1 459 ? -34.774 -3.836 10.339 1.00 86.00 459 SER A CA 1
ATOM 3643 C C . SER A 1 459 ? -35.263 -2.628 9.538 1.00 86.00 459 SER A C 1
ATOM 3645 O O . SER A 1 459 ? -36.441 -2.261 9.530 1.00 86.00 459 SER A O 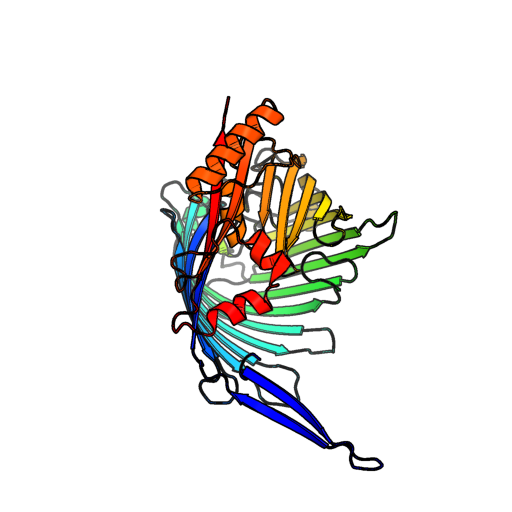1
ATOM 3647 N N . GLY A 1 460 ? -34.320 -1.985 8.866 1.00 88.69 460 GLY A N 1
ATOM 3648 C CA . GLY A 1 460 ? -34.580 -0.866 7.982 1.00 88.69 460 GLY A CA 1
ATOM 3649 C C . GLY A 1 460 ? -33.448 -0.721 6.982 1.00 88.69 460 GLY A C 1
ATOM 3650 O O . GLY A 1 460 ? -32.376 -1.313 7.143 1.00 88.69 460 GLY A O 1
ATOM 3651 N N . TYR A 1 461 ? -33.700 0.056 5.944 1.00 80.38 461 TYR A N 1
ATOM 3652 C CA . TYR A 1 461 ? -32.747 0.339 4.888 1.00 80.38 461 TYR A CA 1
ATOM 3653 C C . TYR A 1 461 ? -32.776 1.827 4.552 1.00 80.38 461 TYR A C 1
ATOM 3655 O O . TYR A 1 461 ? -33.799 2.497 4.691 1.00 80.38 461 TYR A O 1
ATOM 3663 N N . ALA A 1 462 ? -31.628 2.344 4.129 1.00 85.25 462 ALA A N 1
ATOM 3664 C CA . ALA A 1 462 ? -31.555 3.647 3.493 1.00 85.25 462 ALA A CA 1
ATOM 3665 C C . ALA A 1 462 ? -31.684 3.440 1.982 1.00 85.25 462 ALA A C 1
ATOM 3667 O O . ALA A 1 462 ? -31.019 2.565 1.424 1.00 85.25 462 ALA A O 1
ATOM 3668 N N . LEU A 1 463 ? -32.547 4.222 1.342 1.00 79.81 463 LEU A N 1
ATOM 3669 C CA . LEU A 1 463 ? -32.717 4.238 -0.106 1.00 79.81 463 LEU A CA 1
ATOM 3670 C C . LEU A 1 463 ? -32.301 5.620 -0.606 1.00 79.81 463 LEU A C 1
ATOM 3672 O O . LEU A 1 463 ? -32.912 6.614 -0.230 1.00 79.81 463 LEU A O 1
ATOM 3676 N N . CYS A 1 464 ? -31.257 5.674 -1.426 1.00 77.31 464 CYS A N 1
ATOM 3677 C CA . CYS A 1 464 ? -30.847 6.890 -2.123 1.00 77.31 464 CYS A CA 1
ATOM 3678 C C . CYS A 1 464 ? -31.314 6.782 -3.571 1.00 77.31 464 CYS A C 1
ATOM 3680 O O . CYS A 1 464 ? -30.896 5.860 -4.278 1.00 77.31 464 CYS A O 1
ATOM 3682 N N . THR A 1 465 ? -32.159 7.714 -4.001 1.00 78.00 465 THR A N 1
ATOM 3683 C CA . THR A 1 465 ? -32.641 7.783 -5.381 1.00 78.00 465 THR A CA 1
ATOM 3684 C C . THR A 1 465 ? -32.048 9.012 -6.054 1.00 78.00 465 THR A C 1
ATOM 3686 O O . THR A 1 465 ? -32.018 10.098 -5.478 1.00 78.00 465 THR A O 1
ATOM 3689 N N . PHE A 1 466 ? -31.572 8.837 -7.284 1.00 75.06 466 PHE A N 1
ATOM 3690 C CA . PHE A 1 466 ? -31.022 9.908 -8.105 1.00 75.06 466 PHE A CA 1
ATOM 3691 C C . PHE A 1 466 ? -31.924 10.119 -9.314 1.00 75.06 466 PHE A C 1
ATOM 3693 O O . PHE A 1 466 ? -32.288 9.151 -9.983 1.00 75.06 466 PHE A O 1
ATOM 3700 N N . ALA A 1 467 ? -32.233 11.373 -9.625 1.00 74.56 467 ALA A N 1
ATOM 3701 C CA . ALA A 1 467 ? -32.822 11.756 -10.900 1.00 74.56 467 ALA A CA 1
ATOM 3702 C C . ALA A 1 467 ? -31.904 12.728 -11.630 1.00 74.56 467 ALA A C 1
ATOM 3704 O O . ALA A 1 467 ? -31.205 13.535 -11.015 1.00 74.56 467 ALA A O 1
ATOM 3705 N N . PHE A 1 468 ? -31.915 12.628 -12.953 1.00 76.50 468 PHE A N 1
ATOM 3706 C CA . PHE A 1 468 ? -31.121 13.459 -13.838 1.00 76.50 468 PHE A CA 1
ATOM 3707 C C . PHE A 1 468 ? -31.983 13.917 -15.008 1.00 76.50 468 PHE A C 1
ATOM 3709 O O . PHE A 1 468 ? -32.634 13.095 -15.654 1.00 76.50 468 PHE A O 1
ATOM 3716 N N . VAL A 1 469 ? -31.957 15.218 -15.282 1.00 72.31 469 VAL A N 1
ATOM 3717 C CA . VAL A 1 469 ? -32.653 15.838 -16.411 1.00 72.31 469 VAL A CA 1
ATOM 3718 C C . VAL A 1 469 ? -31.632 16.599 -17.256 1.00 72.31 469 VAL A C 1
ATOM 3720 O O . VAL A 1 469 ? -30.832 17.375 -16.731 1.00 72.31 469 VAL A O 1
ATOM 3723 N N . MET A 1 470 ? -31.667 16.352 -18.569 1.00 60.84 470 MET A N 1
ATOM 3724 C CA . MET A 1 470 ? -31.059 17.200 -19.597 1.00 60.84 470 MET A CA 1
ATOM 3725 C C . MET A 1 470 ? -32.203 17.808 -20.404 1.00 60.84 470 MET A C 1
ATOM 3727 O O . MET A 1 470 ? -32.822 17.085 -21.184 1.00 60.84 470 MET A O 1
ATOM 3731 N N . GLU A 1 471 ? -32.498 19.089 -20.195 1.00 53.44 471 GLU A N 1
ATOM 3732 C CA . GLU A 1 471 ? -33.315 19.883 -21.126 1.00 53.44 471 GLU A CA 1
ATOM 3733 C C . GLU A 1 471 ? -32.421 20.735 -22.028 1.00 53.44 471 GLU A C 1
ATOM 3735 O O . GLU A 1 471 ? -31.413 21.281 -21.517 1.00 53.44 471 GLU A O 1
#

Organism: NCBI:txid189291

Sequence (471 aa):
MGLFEVCKPKIDVSGVSDYSVKFTVQENKRPVKLNIKMEMKTSGDTDAGITARRTNIFGRGEFAELNYSKGIKEHGGYNFGFTALKPFLGWEKYSNITAHLFKNTDYYRWNKSDSLENAAVIQLNNGYLSNRILSSLRLNMIWRLFLPNKDTPFLIREHSGHTTKFSIEHLISSDTRDKPIIPTKGNLFKLNSELAGLIGDTSFIKSIFDYQTSISEPFYGLIFSLSTRFAFMKALNQRNSLHLLDRIYLGGPYDLRGFEQNSIGIQTENCSLGGVASFSNVLHIYAPLVPYDTVFAHIFLASGSLSLKNSTTLLSDLITKQRISFGVGFAINFFNSARFELNYVLPLRYFPNDNCSPGIQFAAGNQNKLKELKAILGNNFNVEHVALDLPEFQGEPDEIVTKKCELASKQIEGPVIVEDTCLCFNAFGGLPGPYIKWFLEKLKPDGLIKLLDGFEDKSGYALCTFAFVME

Foldseek 3Di:
DLQFPDWDWDWDPVDPPDIDTDIDTHGDPPQKDKDWDWAADLVRWIKTKIKIKGFCPPVQGKMKMWIWIWTPDPQTKIKTKIKIKDWDDDPQPTKIKMWMWMWIWDQDPLQQKIKTKTKIKIKTWSQAPDPFKTKMKMWIWIKMAIGHDPPGDVVQVVLGGIWTKTKIKMKIWGWPFPFPPDGAADKIWIKIWIATDPDIQAGKIKIKIWIKGWHADPDDGKIKIKIKIKIAMDGPDPVRDHHQVVAAFADGDVFAPQFPGRQPDDDDPSHHSHAGIKIKMKIKMWDQDVVRPFKTKMKMKMKMFGHHPPDPCRVCRGVPVIWIKIKTWMWGQDPSPKIKIWIQMDTPDDDPRTHGDGGTDIDMRGRPCVVVVCVPPPDDDDDDDDDDDFDQDDDDPQVRQQVRLVVVCVVVVFKDKDKAKFKAFVQVVGPPGRCVVVCCVPQNPVNVQVVCPPDPGGDIDMDMDMDIDGD

InterPro domains:
  IPR000184 Bacterial surface antigen (D15) [PF01103] (56-367)
  IPR002637 RdgB/HAM1 [PTHR11067] (360-469)
  IPR029001 Inosine triphosphate pyrophosphatase-like [G3DSA:3.90.950.10] (364-471)
  IPR029001 Inosine triphosphate pyrophosphatase-like [SSF52972] (360-470)

Secondary structure (DSSP, 8-state):
---EEEEEEEEE--SSS--EEEEEEEE-S--EEEEEEEEE-TTS-EEEEEEEEEE-TTSSS-EEEEEEEEESSTT--EEEEEEEEEEPPSSSTT-EEEEEEEEEEEEEGGGTEEEEEEEEEEEEEEEEEETTEEEEEEEEEEEEEEEE-TTS-HHHHTT-EEEEEEEEEEEEEEE--SSSSS-SEEEEEEEEEEEEEEEES--EEEEEEEEEEEEE-SSTT-EEEEEEEEEEEEES-SSSPPPGGGSB-B-BTTTBTTB-TT-BS-EETTEE--BSEEEEEEEEEEEEESSTTTEEEEEEEEEEEEE-TT-S-HHHHHHHS-EEEEEEEEEEEETTTEEEEEEEEEEEE--TTS-B--EEEEEESSTHHHHHHHHHH-SS--------------S-HHHHHHHHHHHHHHHHTS-EEEEEEEEEEGGGTT-EETTHHHHHHHHHHHHHHHHHTTSS---EEEEEEEEEE--

Radius of gyration: 26.98 Å; chains: 1; bounding box: 74×53×79 Å

pLDDT: mean 82.89, std 13.63, range [36.5, 97.56]